Protein AF-0000000078657904 (afdb_homodimer)

Sequence (562 aa):
MILCAFEHHQSLALRELSEAGLWDPQGDLQAITDKHFKGGRALDPQRLEAFRDDIAERCARIPLGHILGYADFGGRRLLVGSGTFVPRRQSLAMVRWIELNLALTCASTVYDLCAGVGAIGLAIWAATAARTVCVDNDSTARTYLQRNIRRLDAQREVSVLAADITRPEAFATARGRVDVVVSNPPYVPPGTELLPEWGEHHPPGTIYARRQGAELIVASAVCAAGLLRAGGVVLIEHGETQSREVAAALERHGFQAIHHCRDDDFSDATGASVFTVGRAPMILCAFEHHQSLALRELSEAGLWDPQGDLQAITDKHFKGGRALDPQRLEAFRDDIAERCARIPLGHILGYADFGGRRLLVGSGTFVPRRQSLAMVRWIELNLALTCASTVYDLCAGVGAIGLAIWAATAARTVCVDNDSTARTYLQRNIRRLDAQREVSVLAADITRPEAFATARGRVDVVVSNPPYVPPGTELLPEWGEHHPPGTIYARRQGAELIVASAVCAAGLLRAGGVVLIEHGETQSREVAAALERHGFQAIHHCRDDDFSDATGASVFTVGRAP

Structure (mmCIF, N/CA/C/O backbone):
data_AF-0000000078657904-model_v1
#
loop_
_entity.id
_entity.type
_entity.pdbx_description
1 polymer Methyltransferase
#
loop_
_atom_site.group_PDB
_atom_site.id
_atom_site.type_symbol
_atom_site.label_atom_id
_atom_site.label_alt_id
_atom_site.label_comp_id
_atom_site.label_asym_id
_atom_site.label_entity_id
_atom_site.label_seq_id
_atom_site.pdbx_PDB_ins_code
_atom_site.Cartn_x
_atom_site.Cartn_y
_atom_site.Cartn_z
_atom_site.occupancy
_atom_site.B_iso_or_equiv
_atom_site.auth_seq_id
_atom_site.auth_comp_id
_atom_site.auth_asym_id
_atom_site.auth_atom_id
_atom_site.pdbx_PDB_model_num
ATOM 1 N N . MET A 1 1 ? -10.734 20.594 -33.125 1 30.62 1 MET A N 1
ATOM 2 C CA . MET A 1 1 ? -9.656 21.391 -32.531 1 30.62 1 MET A CA 1
ATOM 3 C C . MET A 1 1 ? -9.203 20.781 -31.203 1 30.62 1 MET A C 1
ATOM 5 O O . MET A 1 1 ? -8.016 20.828 -30.875 1 30.62 1 MET A O 1
ATOM 9 N N . ILE A 1 2 ? -10.211 20.031 -30.438 1 41.22 2 ILE A N 1
ATOM 10 C CA . ILE A 1 2 ? -10.062 19.484 -29.094 1 41.22 2 ILE A CA 1
ATOM 11 C C . ILE A 1 2 ? -9.25 18.188 -29.156 1 41.22 2 ILE A C 1
ATOM 13 O O . ILE A 1 2 ? -8.375 17.953 -28.312 1 41.22 2 ILE A O 1
ATOM 17 N N . LEU A 1 3 ? -9.547 17.438 -30.25 1 47.28 3 LEU A N 1
ATOM 18 C CA . LEU A 1 3 ? -8.828 16.203 -30.531 1 47.28 3 LEU A CA 1
ATOM 19 C C . LEU A 1 3 ? -7.355 16.484 -30.812 1 47.28 3 LEU A C 1
ATOM 21 O O . LEU A 1 3 ? -6.484 15.711 -30.406 1 47.28 3 LEU A O 1
ATOM 25 N N . CYS A 1 4 ? -7.188 17.625 -31.422 1 53.72 4 CYS A N 1
ATOM 26 C CA . CYS A 1 4 ? -5.848 18.094 -31.766 1 53.72 4 CYS A CA 1
ATOM 27 C C . CYS A 1 4 ? -5.043 18.438 -30.531 1 53.72 4 CYS A C 1
ATOM 29 O O . CYS A 1 4 ? -3.85 18.141 -30.453 1 53.72 4 CYS A O 1
ATOM 31 N N . ALA A 1 5 ? -5.809 18.812 -29.484 1 73.19 5 ALA A N 1
ATOM 32 C CA . ALA A 1 5 ? -5.125 19.297 -28.297 1 73.19 5 ALA A CA 1
ATOM 33 C C . ALA A 1 5 ? -4.637 18.141 -27.422 1 73.19 5 ALA A C 1
ATOM 35 O O . ALA A 1 5 ? -3.502 18.156 -26.938 1 73.19 5 ALA A O 1
ATOM 36 N N . PHE A 1 6 ? -5.371 17.016 -27.531 1 84.31 6 PHE A N 1
ATOM 37 C CA . PHE A 1 6 ? -4.918 15.938 -26.656 1 84.31 6 PHE A CA 1
ATOM 38 C C . PHE A 1 6 ? -3.777 15.164 -27.312 1 84.31 6 PHE A C 1
ATOM 40 O O . PHE A 1 6 ? -2.859 14.703 -26.625 1 84.31 6 PHE A O 1
ATOM 47 N N . GLU A 1 7 ? -3.777 15.141 -28.609 1 84.69 7 GLU A N 1
ATOM 48 C CA . GLU A 1 7 ? -2.695 14.484 -29.328 1 84.69 7 GLU A CA 1
ATOM 49 C C . GLU A 1 7 ? -1.357 15.164 -29.062 1 84.69 7 GLU A C 1
ATOM 51 O O . GLU A 1 7 ? -0.322 14.5 -28.984 1 84.69 7 GLU A O 1
ATOM 56 N N . HIS A 1 8 ? -1.443 16.438 -28.938 1 88.25 8 HIS A N 1
ATOM 57 C CA . HIS A 1 8 ? -0.236 17.188 -28.594 1 88.25 8 HIS A CA 1
ATOM 58 C C . HIS A 1 8 ? 0.29 16.781 -27.219 1 88.25 8 HIS A C 1
ATOM 60 O O . HIS A 1 8 ? 1.494 16.594 -27.047 1 88.25 8 HIS A O 1
ATOM 66 N N . HIS A 1 9 ? -0.59 16.625 -26.281 1 89.88 9 HIS A N 1
ATOM 67 C CA . HIS A 1 9 ? -0.203 16.219 -24.938 1 89.88 9 HIS A CA 1
ATOM 68 C C . HIS A 1 9 ? 0.375 14.805 -24.938 1 89.88 9 HIS A C 1
ATOM 70 O O . HIS A 1 9 ? 1.346 14.531 -24.219 1 89.88 9 HIS A O 1
ATOM 76 N N . GLN A 1 10 ? -0.168 13.945 -25.734 1 91.12 10 GLN A N 1
ATOM 77 C CA . GLN A 1 10 ? 0.326 12.578 -25.828 1 91.12 10 GLN A CA 1
ATOM 78 C C . GLN A 1 10 ? 1.714 12.531 -26.453 1 91.12 10 GLN A C 1
ATOM 80 O O . GLN A 1 10 ? 2.574 11.766 -26.031 1 91.12 10 GLN A O 1
ATOM 85 N N . SER A 1 11 ? 1.902 13.367 -27.438 1 92.19 11 SER A N 1
ATOM 86 C CA . SER A 1 11 ? 3.203 13.414 -28.109 1 92.19 11 SER A CA 1
ATOM 87 C C . SER A 1 11 ? 4.289 13.898 -27.141 1 92.19 11 SER A C 1
ATOM 89 O O . SER A 1 11 ? 5.395 13.352 -27.125 1 92.19 11 SER A O 1
ATOM 91 N N . LEU A 1 12 ? 3.926 14.883 -26.406 1 92.75 12 LEU A N 1
ATOM 92 C CA . LEU A 1 12 ? 4.863 15.391 -25.422 1 92.75 12 LEU A CA 1
ATOM 93 C C . LEU A 1 12 ? 5.148 14.336 -24.359 1 92.75 12 LEU A C 1
ATOM 95 O O . LEU A 1 12 ? 6.297 14.148 -23.953 1 92.75 12 LEU A O 1
ATOM 99 N N . ALA A 1 13 ? 4.117 13.688 -23.922 1 94.44 13 ALA A N 1
ATOM 100 C CA . ALA A 1 13 ? 4.258 12.633 -22.922 1 94.44 13 ALA A CA 1
ATOM 101 C C . ALA A 1 13 ? 5.145 11.508 -23.438 1 94.44 13 ALA A C 1
ATOM 103 O O . ALA A 1 13 ? 5.988 10.992 -22.703 1 94.44 13 ALA A O 1
ATOM 104 N N . LEU A 1 14 ? 4.973 11.109 -24.688 1 94.75 14 LEU A N 1
ATOM 105 C CA . LEU A 1 14 ? 5.766 10.023 -25.266 1 94.75 14 LEU A CA 1
ATOM 106 C C . LEU A 1 14 ? 7.242 10.406 -25.312 1 94.75 14 LEU A C 1
ATOM 108 O O . LEU A 1 14 ? 8.109 9.57 -25.031 1 94.75 14 LEU A O 1
ATOM 112 N N . ARG A 1 15 ? 7.516 11.617 -25.656 1 94 15 ARG A N 1
ATOM 113 C CA . ARG A 1 15 ? 8.898 12.102 -25.672 1 94 15 ARG A CA 1
ATOM 114 C C . ARG A 1 15 ? 9.516 12.039 -24.281 1 94 15 ARG A C 1
ATOM 116 O O . ARG A 1 15 ? 10.664 11.602 -24.125 1 94 15 ARG A O 1
ATOM 123 N N . GLU A 1 16 ? 8.75 12.484 -23.297 1 95.5 16 GLU A N 1
ATOM 124 C CA . GLU A 1 16 ? 9.242 12.469 -21.922 1 95.5 16 GLU A CA 1
ATOM 125 C C . GLU A 1 16 ? 9.5 11.039 -21.453 1 95.5 16 GLU A C 1
ATOM 127 O O . GLU A 1 16 ? 10.547 10.758 -20.859 1 95.5 16 GLU A O 1
ATOM 132 N N . LEU A 1 17 ? 8.617 10.141 -21.766 1 95.69 17 LEU A N 1
ATOM 133 C CA . LEU A 1 17 ? 8.75 8.75 -21.359 1 95.69 17 LEU A CA 1
ATOM 134 C C . LEU A 1 17 ? 9.938 8.094 -22.047 1 95.69 17 LEU A C 1
ATOM 136 O O . LEU A 1 17 ? 10.656 7.301 -21.438 1 95.69 17 LEU A O 1
ATOM 140 N N . SER A 1 18 ? 10.172 8.406 -23.297 1 93.75 18 SER A N 1
ATOM 141 C CA . SER A 1 18 ? 11.266 7.832 -24.078 1 93.75 18 SER A CA 1
ATOM 142 C C . SER A 1 18 ? 12.617 8.273 -23.547 1 93.75 18 SER A C 1
ATOM 144 O O . SER A 1 18 ? 13.602 7.531 -23.609 1 93.75 18 SER A O 1
ATOM 146 N N . GLU A 1 19 ? 12.641 9.43 -22.922 1 94.62 19 GLU A N 1
ATOM 147 C CA . GLU A 1 19 ? 13.891 9.984 -22.406 1 94.62 19 GLU A CA 1
ATOM 148 C C . GLU A 1 19 ? 14.18 9.5 -21 1 94.62 19 GLU A C 1
ATOM 150 O O . GLU A 1 19 ? 15.297 9.648 -20.5 1 94.62 19 GLU A O 1
ATOM 155 N N . ALA A 1 20 ? 13.195 8.891 -20.391 1 93.12 20 ALA A N 1
ATOM 156 C CA . ALA A 1 20 ? 13.312 8.531 -18.984 1 93.12 20 ALA A CA 1
ATOM 157 C C . ALA A 1 20 ? 13.953 7.156 -18.812 1 93.12 20 ALA A C 1
ATOM 159 O O . ALA A 1 20 ? 14.078 6.66 -17.688 1 93.12 20 ALA A O 1
ATOM 160 N N . GLY A 1 21 ? 14.359 6.449 -19.875 1 87.44 21 GLY A N 1
ATOM 161 C CA . GLY A 1 21 ? 15.047 5.168 -19.781 1 87.44 21 GLY A CA 1
ATOM 162 C C . GLY A 1 21 ? 14.102 4.004 -19.547 1 87.44 21 GLY A C 1
ATOM 163 O O . GLY A 1 21 ? 14.484 2.99 -18.969 1 87.44 21 GLY A O 1
ATOM 164 N N . LEU A 1 22 ? 12.852 4.145 -20 1 89.88 22 LEU A N 1
ATOM 165 C CA . LEU A 1 22 ? 11.844 3.107 -19.844 1 89.88 22 LEU A CA 1
ATOM 166 C C . LEU A 1 22 ? 11.938 2.074 -20.953 1 89.88 22 LEU A C 1
ATOM 168 O O . LEU A 1 22 ? 12.406 2.379 -22.047 1 89.88 22 LEU A O 1
ATOM 172 N N . TRP A 1 23 ? 11.469 0.873 -20.719 1 82.44 23 TRP A N 1
ATOM 173 C CA . TRP A 1 23 ? 11.57 -0.226 -21.672 1 82.44 23 TRP A CA 1
ATOM 174 C C . TRP A 1 23 ? 10.469 -0.138 -22.719 1 82.44 23 TRP A C 1
ATOM 176 O O . TRP A 1 23 ? 10.672 -0.504 -23.875 1 82.44 23 TRP A O 1
ATOM 186 N N . ASP A 1 24 ? 9.281 0.282 -22.312 1 89.19 24 ASP A N 1
ATOM 187 C CA . ASP A 1 24 ? 8.133 0.319 -23.219 1 89.19 24 ASP A CA 1
ATOM 188 C C . ASP A 1 24 ? 7.363 1.63 -23.062 1 89.19 24 ASP A C 1
ATOM 190 O O . ASP A 1 24 ? 6.223 1.637 -22.609 1 89.19 24 ASP A O 1
ATOM 194 N N . PRO A 1 25 ? 7.965 2.717 -23.531 1 93.75 25 PRO A N 1
ATOM 195 C CA . PRO A 1 25 ? 7.312 4.023 -23.406 1 93.75 25 PRO A CA 1
ATOM 196 C C . PRO A 1 25 ? 5.93 4.059 -24.047 1 93.75 25 PRO A C 1
ATOM 198 O O . PRO A 1 25 ? 5.012 4.68 -23.516 1 93.75 25 PRO A O 1
ATOM 201 N N . GLN A 1 26 ? 5.793 3.369 -25.219 1 93.19 26 GLN A N 1
ATOM 202 C CA . GLN A 1 26 ? 4.508 3.367 -25.906 1 93.19 26 GLN A CA 1
ATOM 203 C C . GLN A 1 26 ? 3.441 2.648 -25.094 1 93.19 26 GLN A C 1
ATOM 205 O O . GLN A 1 26 ? 2.305 3.115 -25 1 93.19 26 GLN A O 1
ATOM 210 N N . GLY A 1 27 ? 3.773 1.466 -24.562 1 93.38 27 GLY A N 1
ATOM 211 C CA . GLY A 1 27 ? 2.85 0.74 -23.703 1 93.38 27 GLY A CA 1
ATOM 212 C C 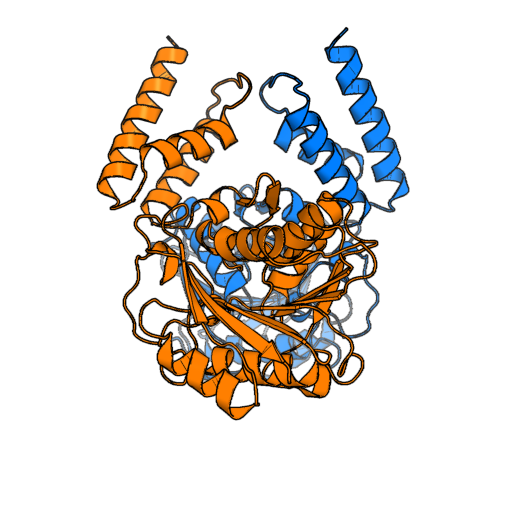. GLY A 1 27 ? 2.471 1.505 -22.453 1 93.38 27 GLY A C 1
ATOM 213 O O . GLY A 1 27 ? 1.309 1.495 -22.047 1 93.38 27 GLY A O 1
ATOM 214 N N . ASP A 1 28 ? 3.43 2.174 -21.875 1 95.38 28 ASP A N 1
ATOM 215 C CA . ASP A 1 28 ? 3.184 2.986 -20.688 1 95.38 28 ASP A CA 1
ATOM 216 C C . ASP A 1 28 ? 2.219 4.129 -21 1 95.38 28 ASP A C 1
ATOM 218 O O . ASP A 1 28 ? 1.274 4.375 -20.234 1 95.38 28 ASP A O 1
ATOM 222 N N . LEU A 1 29 ? 2.482 4.809 -22.109 1 95.12 29 LEU A N 1
ATOM 223 C CA . LEU A 1 29 ? 1.619 5.914 -22.516 1 95.12 29 LEU A CA 1
ATOM 224 C C . LEU A 1 29 ? 0.189 5.434 -22.734 1 95.12 29 LEU A C 1
ATOM 226 O O . LEU A 1 29 ? -0.763 6.078 -22.281 1 95.12 29 LEU A O 1
ATOM 230 N N . GLN A 1 30 ? 0.083 4.328 -23.391 1 93.69 30 GLN A N 1
ATOM 231 C CA . GLN A 1 30 ? -1.243 3.789 -23.672 1 93.69 30 GLN A CA 1
ATOM 232 C C . GLN A 1 30 ? -1.989 3.463 -22.375 1 93.69 30 GLN A C 1
ATOM 234 O O . GLN A 1 30 ? -3.164 3.807 -22.219 1 93.69 30 GLN A O 1
ATOM 239 N N . ALA A 1 31 ? -1.344 2.834 -21.484 1 94 31 ALA A N 1
ATOM 240 C CA . ALA A 1 31 ? -1.968 2.443 -20.219 1 94 31 ALA A CA 1
ATOM 241 C C . ALA A 1 31 ? -2.416 3.668 -19.422 1 94 31 ALA A C 1
ATOM 243 O O . ALA A 1 31 ? -3.531 3.699 -18.891 1 94 31 ALA A O 1
ATOM 244 N N . ILE A 1 32 ? -1.577 4.676 -19.328 1 95.06 32 ILE A N 1
ATOM 245 C CA . ILE A 1 32 ? -1.893 5.875 -18.562 1 95.06 32 ILE A CA 1
ATOM 246 C C . ILE A 1 32 ? -2.992 6.664 -19.266 1 95.06 32 ILE A C 1
ATOM 248 O O . ILE A 1 32 ? -3.879 7.227 -18.625 1 95.06 32 ILE A O 1
ATOM 252 N N . THR A 1 33 ? -2.947 6.676 -20.594 1 91.62 33 THR A N 1
ATOM 253 C CA . THR A 1 33 ? -4.008 7.316 -21.359 1 91.62 33 THR A CA 1
ATOM 254 C C . THR A 1 33 ? -5.348 6.629 -21.109 1 91.62 33 THR A C 1
ATOM 256 O O . THR A 1 33 ? -6.363 7.297 -20.891 1 91.62 33 THR A O 1
ATOM 259 N N . ASP A 1 34 ? -5.332 5.316 -21.156 1 89.12 34 ASP A N 1
ATOM 260 C CA . ASP A 1 34 ? -6.551 4.551 -20.922 1 89.12 34 ASP A CA 1
ATOM 261 C C . ASP A 1 34 ? -7.117 4.836 -19.531 1 89.12 34 ASP A C 1
ATOM 263 O O . ASP A 1 34 ? -8.336 4.914 -19.359 1 89.12 34 ASP A O 1
ATOM 267 N N . LYS A 1 35 ? -6.297 4.945 -18.516 1 87.75 35 LYS A N 1
ATOM 268 C CA . LYS A 1 35 ? -6.715 5.242 -17.141 1 87.75 35 LYS A CA 1
ATOM 269 C C . LYS A 1 35 ? -7.547 6.52 -17.078 1 87.75 35 LYS A C 1
ATOM 271 O O . LYS A 1 35 ? -8.523 6.598 -16.344 1 87.75 35 LYS A O 1
ATOM 276 N N . HIS A 1 36 ? -7.199 7.488 -17.891 1 87.44 36 HIS A N 1
ATOM 277 C CA . HIS A 1 36 ? -7.801 8.805 -17.719 1 87.44 36 HIS A CA 1
ATOM 278 C C . HIS A 1 36 ? -8.828 9.086 -18.812 1 87.44 36 HIS A C 1
ATOM 280 O O . HIS A 1 36 ? -9.773 9.852 -18.594 1 87.44 36 HIS A O 1
ATOM 286 N N . PHE A 1 37 ? -8.711 8.469 -20.016 1 81.75 37 PHE A N 1
ATOM 287 C CA . PHE A 1 37 ? -9.5 8.961 -21.141 1 81.75 37 PHE A CA 1
ATOM 288 C C . PHE A 1 37 ? -10.188 7.812 -21.859 1 81.75 37 PHE A C 1
ATOM 290 O O . PHE A 1 37 ? -10.914 8.023 -22.844 1 81.75 37 PHE A O 1
ATOM 297 N N . LYS A 1 38 ? -10.016 6.637 -21.406 1 74.06 38 LYS A N 1
ATOM 298 C CA . LYS A 1 38 ? -10.711 5.543 -22.078 1 74.06 38 LYS A CA 1
ATOM 299 C C . LYS A 1 38 ? -12.227 5.723 -22.016 1 74.06 38 LYS A C 1
ATOM 301 O O . LYS A 1 38 ? -12.75 6.184 -21 1 74.06 38 LYS A O 1
ATOM 306 N N . GLY A 1 39 ? -12.938 5.348 -23.172 1 66.25 39 GLY A N 1
ATOM 307 C CA . GLY A 1 39 ? -14.391 5.352 -23.234 1 66.25 39 GLY A CA 1
ATOM 308 C C . GLY A 1 39 ? -14.969 6.684 -23.688 1 66.25 39 GLY A C 1
ATOM 309 O O . GLY A 1 39 ? -16.109 7.012 -23.359 1 66.25 39 GLY A O 1
ATOM 310 N N . GLY A 1 40 ? -14.047 7.531 -24.281 1 64.5 40 GLY A N 1
ATOM 311 C CA . GLY A 1 40 ? -14.555 8.758 -24.875 1 64.5 40 GLY A CA 1
ATOM 312 C C . GLY A 1 40 ? -14.742 9.875 -23.859 1 64.5 40 GLY A C 1
ATOM 313 O O . GLY A 1 40 ? -15.648 10.695 -24 1 64.5 40 GLY A O 1
ATOM 314 N N . ARG A 1 41 ? -14.047 9.844 -22.828 1 66.62 41 ARG A N 1
ATOM 315 C CA . ARG A 1 41 ? -14.141 10.883 -21.812 1 66.62 41 ARG A CA 1
ATOM 316 C C . ARG A 1 41 ? -13.695 12.234 -22.359 1 66.62 41 ARG A C 1
ATOM 318 O O . ARG A 1 41 ? -12.758 12.305 -23.172 1 66.62 41 ARG A O 1
ATOM 325 N N . ALA A 1 42 ? -14.445 13.266 -21.922 1 69.81 42 ALA A N 1
ATOM 326 C CA . ALA A 1 42 ? -14.086 14.625 -22.344 1 69.81 42 ALA A CA 1
ATOM 327 C C . ALA A 1 42 ? -12.758 15.047 -21.719 1 69.81 42 ALA A C 1
ATOM 329 O O . ALA A 1 42 ? -12.406 14.617 -20.625 1 69.81 42 ALA A O 1
ATOM 330 N N . LEU A 1 43 ? -12.039 15.719 -22.547 1 74.06 43 LEU A N 1
ATOM 331 C CA . LEU A 1 43 ? -10.828 16.359 -22.047 1 74.06 43 LEU A CA 1
ATOM 332 C C . LEU A 1 43 ? -11.156 17.531 -21.125 1 74.06 43 LEU A C 1
ATOM 334 O O . LEU A 1 43 ? -11.773 18.5 -21.562 1 74.06 43 LEU A O 1
ATOM 338 N N . ASP A 1 44 ? -11.062 17.328 -19.828 1 79 44 ASP A N 1
ATOM 339 C CA . ASP A 1 44 ? -11.188 18.438 -18.906 1 79 44 ASP A CA 1
ATOM 340 C C . ASP A 1 44 ? -9.875 18.719 -18.188 1 79 44 ASP A C 1
ATOM 342 O O . ASP A 1 44 ? -9.008 17.844 -18.109 1 79 44 ASP A O 1
ATOM 346 N N . PRO A 1 45 ? -9.781 19.922 -17.781 1 81.75 45 PRO A N 1
ATOM 347 C CA . PRO A 1 45 ? -8.508 20.375 -17.219 1 81.75 45 PRO A CA 1
ATOM 348 C C . PRO A 1 45 ? -8.055 19.531 -16.031 1 81.75 45 PRO A C 1
ATOM 350 O O . PRO A 1 45 ? -6.859 19.266 -15.875 1 81.75 45 PRO A O 1
ATOM 353 N N . GLN A 1 46 ? -8.922 19.078 -15.242 1 81.69 46 GLN A N 1
ATOM 354 C CA . GLN A 1 46 ? -8.562 18.297 -14.062 1 81.69 46 GLN A CA 1
ATOM 355 C C . GLN A 1 46 ? -8.008 16.922 -14.453 1 81.69 46 GLN A C 1
ATOM 357 O O . GLN A 1 46 ? -7.027 16.453 -13.875 1 81.69 46 GLN A O 1
ATOM 362 N N . ARG A 1 47 ? -8.602 16.344 -15.438 1 84.88 47 ARG A N 1
ATOM 363 C CA . ARG A 1 47 ? -8.156 15.031 -15.914 1 84.88 47 ARG A CA 1
ATOM 364 C C . ARG A 1 47 ? -6.805 15.133 -16.609 1 84.88 47 ARG A C 1
ATOM 366 O O . ARG A 1 47 ? -5.973 14.234 -16.484 1 84.88 47 ARG A O 1
ATOM 373 N N . LEU A 1 48 ? -6.691 16.188 -17.375 1 88.81 48 LEU A N 1
ATOM 374 C CA . LEU A 1 48 ? -5.414 16.422 -18.047 1 88.81 48 LEU A CA 1
ATOM 375 C C . LEU A 1 48 ? -4.293 16.609 -17.031 1 88.81 48 LEU A C 1
ATOM 377 O O . LEU A 1 48 ? -3.184 16.109 -17.234 1 88.81 48 LEU A O 1
ATOM 381 N N . GLU A 1 49 ? -4.617 17.297 -15.977 1 89.5 49 GLU A N 1
ATOM 382 C CA . GLU A 1 49 ? -3.629 17.5 -14.922 1 89.5 49 GLU A CA 1
ATOM 383 C C . GLU A 1 49 ? -3.266 16.172 -14.25 1 89.5 49 GLU A C 1
ATOM 385 O O . GLU A 1 49 ? -2.09 15.898 -14 1 89.5 49 GLU A O 1
ATOM 390 N N . ALA A 1 50 ? -4.242 15.398 -13.977 1 88.69 50 ALA A N 1
ATOM 391 C CA . ALA A 1 50 ? -4.012 14.086 -13.391 1 88.69 50 ALA A CA 1
ATOM 392 C C . ALA A 1 50 ? -3.188 13.203 -14.32 1 88.69 50 ALA A C 1
ATOM 394 O O . ALA A 1 50 ? -2.32 12.445 -13.867 1 88.69 50 ALA A O 1
ATOM 395 N N . PHE A 1 51 ? -3.533 13.281 -15.633 1 92.75 51 PHE A N 1
ATOM 396 C CA . PHE A 1 51 ? -2.775 12.562 -16.641 1 92.75 51 PHE A CA 1
ATOM 397 C C . PHE A 1 51 ? -1.312 12.992 -16.625 1 92.75 51 PHE A C 1
ATOM 399 O O . PHE A 1 51 ? -0.416 12.141 -16.609 1 92.75 51 PHE A O 1
ATOM 406 N N . ARG A 1 52 ? -1.062 14.234 -16.547 1 93.62 52 ARG A N 1
ATOM 407 C CA . ARG A 1 52 ? 0.301 14.758 -16.531 1 93.62 52 ARG A CA 1
ATOM 408 C C . ARG A 1 52 ? 1.042 14.32 -15.266 1 93.62 52 ARG A C 1
ATOM 410 O O . ARG A 1 52 ? 2.238 14.031 -15.312 1 93.62 52 ARG A O 1
ATOM 417 N N . ASP A 1 53 ? 0.33 14.281 -14.195 1 93.88 53 ASP A N 1
ATOM 418 C CA . ASP A 1 53 ? 0.917 13.828 -12.938 1 93.88 53 ASP A CA 1
ATOM 419 C C . ASP A 1 53 ? 1.361 12.367 -13.039 1 93.88 53 ASP A C 1
ATOM 421 O O . ASP A 1 53 ? 2.447 12.008 -12.57 1 93.88 53 ASP A O 1
ATOM 425 N N . ASP A 1 54 ? 0.547 11.539 -13.656 1 95.75 54 ASP A N 1
ATOM 426 C CA . ASP A 1 54 ? 0.879 10.133 -13.82 1 95.75 54 ASP A CA 1
ATOM 427 C C . ASP A 1 54 ? 2.084 9.953 -14.742 1 95.75 54 ASP A C 1
ATOM 429 O O . ASP A 1 54 ? 2.945 9.109 -14.484 1 95.75 54 ASP A O 1
ATOM 433 N N . ILE A 1 55 ? 2.123 10.773 -15.789 1 96.38 55 ILE A N 1
ATOM 434 C CA . ILE A 1 55 ? 3.254 10.719 -16.703 1 96.38 55 ILE A CA 1
ATOM 435 C C . ILE A 1 55 ? 4.535 11.102 -15.969 1 96.38 55 ILE A C 1
ATOM 437 O O . ILE A 1 55 ? 5.555 10.422 -16.094 1 96.38 55 ILE A O 1
ATOM 441 N N . ALA A 1 56 ? 4.469 12.172 -15.203 1 95.44 56 ALA A N 1
ATOM 442 C CA . ALA A 1 56 ? 5.633 12.633 -14.453 1 95.44 56 ALA A CA 1
ATOM 443 C C . ALA A 1 56 ? 6.117 11.562 -13.477 1 95.44 56 ALA A C 1
ATOM 445 O O . ALA A 1 56 ? 7.324 11.367 -13.305 1 95.44 56 ALA A O 1
ATOM 446 N N . GLU A 1 57 ? 5.234 10.898 -12.859 1 95.44 57 GLU A N 1
ATOM 447 C CA . GLU A 1 57 ? 5.602 9.82 -11.945 1 95.44 57 GLU A CA 1
ATOM 448 C C . GLU A 1 57 ? 6.297 8.68 -12.688 1 95.44 57 GLU A C 1
ATOM 450 O O . GLU A 1 57 ? 7.293 8.133 -12.203 1 95.44 57 GLU A O 1
ATOM 455 N N . ARG A 1 58 ? 5.719 8.289 -13.852 1 96.62 58 ARG A N 1
ATOM 456 C CA . ARG A 1 58 ? 6.34 7.211 -14.617 1 96.62 58 ARG A CA 1
ATOM 457 C C . ARG A 1 58 ? 7.746 7.602 -15.07 1 96.62 58 ARG A C 1
ATOM 459 O O . ARG A 1 58 ? 8.656 6.777 -15.055 1 96.62 58 ARG A O 1
ATOM 466 N N . CYS A 1 59 ? 7.918 8.883 -15.422 1 95.62 59 CYS A N 1
ATOM 467 C CA . CYS A 1 59 ? 9.227 9.391 -15.797 1 95.62 59 CYS A CA 1
ATOM 468 C C . CYS A 1 59 ? 10.203 9.312 -14.625 1 95.62 59 CYS A C 1
ATOM 470 O O . CYS A 1 59 ? 11.406 9.125 -14.828 1 95.62 59 CYS A O 1
ATOM 472 N N . ALA A 1 60 ? 9.656 9.406 -13.453 1 93.81 60 ALA A N 1
ATOM 473 C CA . ALA A 1 60 ? 10.469 9.266 -12.242 1 93.81 60 ALA A CA 1
ATOM 474 C C . ALA A 1 60 ? 10.695 7.789 -11.906 1 93.81 60 ALA A C 1
ATOM 476 O O . ALA A 1 60 ? 11.195 7.465 -10.828 1 93.81 60 ALA A O 1
ATOM 477 N N . ARG A 1 61 ? 10.211 6.91 -12.75 1 94.19 61 ARG A N 1
ATOM 478 C CA . ARG A 1 61 ? 10.492 5.477 -12.758 1 94.19 61 ARG A CA 1
ATOM 479 C C . ARG A 1 61 ? 9.648 4.75 -11.711 1 94.19 61 ARG A C 1
ATOM 481 O O . ARG A 1 61 ? 9.984 3.639 -11.297 1 94.19 61 ARG A O 1
ATOM 488 N N . ILE A 1 62 ? 8.625 5.379 -11.219 1 95.12 62 ILE A N 1
ATOM 489 C CA . ILE A 1 62 ? 7.652 4.668 -10.398 1 95.12 62 ILE A CA 1
ATOM 490 C C . ILE A 1 62 ? 6.977 3.578 -11.234 1 95.12 62 ILE A C 1
ATOM 492 O O . ILE A 1 62 ? 6.57 3.818 -12.367 1 95.12 62 ILE A O 1
ATOM 496 N N . PRO A 1 63 ? 6.902 2.361 -10.695 1 94.88 63 PRO A N 1
ATOM 497 C CA . PRO A 1 63 ? 6.312 1.268 -11.477 1 94.88 63 PRO A CA 1
ATOM 498 C C . PRO A 1 63 ? 4.914 1.597 -11.992 1 94.88 63 PRO A C 1
ATOM 500 O O . PRO A 1 63 ? 4.117 2.209 -11.281 1 94.88 63 PRO A O 1
ATOM 503 N N . LEU A 1 64 ? 4.652 1.2 -13.211 1 96.06 64 LEU A N 1
ATOM 504 C CA . LEU A 1 64 ? 3.365 1.469 -13.844 1 96.06 64 LEU A CA 1
ATOM 505 C C . LEU A 1 64 ? 2.219 0.933 -12.992 1 96.06 64 LEU A C 1
ATOM 507 O O . LEU A 1 64 ? 1.205 1.61 -12.812 1 96.06 64 LEU A O 1
ATOM 511 N N . GLY A 1 65 ? 2.371 -0.273 -12.484 1 96.19 65 GLY A N 1
ATOM 512 C CA . GLY A 1 65 ? 1.332 -0.86 -11.656 1 96.19 65 GLY A CA 1
ATOM 513 C C . GLY A 1 65 ? 0.988 -0.015 -10.445 1 96.19 65 GLY A C 1
ATOM 514 O O . GLY A 1 65 ? -0.178 0.077 -10.055 1 96.19 65 GLY A O 1
ATOM 515 N N . HIS A 1 66 ? 1.988 0.588 -9.797 1 95.88 66 HIS A N 1
ATOM 516 C CA . HIS A 1 66 ? 1.759 1.451 -8.648 1 95.88 66 HIS A CA 1
ATOM 517 C C . HIS A 1 66 ? 0.989 2.707 -9.039 1 95.88 66 HIS A C 1
ATOM 519 O O . HIS A 1 66 ? 0.189 3.223 -8.258 1 95.88 66 HIS A O 1
ATOM 525 N N . ILE A 1 67 ? 1.248 3.186 -10.219 1 95.81 67 ILE A N 1
ATOM 526 C CA . ILE A 1 67 ? 0.588 4.383 -10.727 1 95.81 67 ILE A CA 1
ATOM 527 C C . ILE A 1 67 ? -0.86 4.059 -11.094 1 95.81 67 ILE A C 1
ATOM 529 O O . ILE A 1 67 ? -1.777 4.797 -10.719 1 95.81 67 ILE A O 1
ATOM 533 N N . LEU A 1 68 ? -1.068 2.91 -11.688 1 95 68 LEU A N 1
ATOM 534 C CA . LEU A 1 68 ? -2.391 2.512 -12.156 1 95 68 LEU A CA 1
ATOM 535 C C . LEU A 1 68 ? -3.227 1.948 -11.016 1 95 68 LEU A C 1
ATOM 537 O O . LEU A 1 68 ? -4.457 2.031 -11.039 1 95 68 LEU A O 1
ATOM 541 N N . GLY A 1 69 ? -2.598 1.268 -10.086 1 95.06 69 GLY A N 1
ATOM 542 C CA . GLY A 1 69 ? -3.289 0.608 -8.992 1 95.06 69 GLY A CA 1
ATOM 543 C C . GLY A 1 69 ? -3.625 -0.842 -9.289 1 95.06 69 GLY A C 1
ATOM 544 O O . GLY A 1 69 ? -4.348 -1.484 -8.516 1 95.06 69 GLY A O 1
ATOM 545 N N . TYR A 1 70 ? -3.18 -1.348 -10.461 1 95.75 70 TYR A N 1
ATOM 546 C CA . TYR A 1 70 ? -3.41 -2.74 -10.82 1 95.75 70 TYR A CA 1
ATOM 547 C C . TYR A 1 70 ? -2.309 -3.254 -11.742 1 95.75 70 TYR A C 1
ATOM 549 O O . TYR A 1 70 ? -1.514 -2.471 -12.266 1 95.75 70 TYR A O 1
ATOM 557 N N . ALA A 1 71 ? -2.217 -4.527 -11.867 1 95.31 71 ALA A N 1
ATOM 558 C CA . ALA A 1 71 ? -1.361 -5.215 -12.836 1 95.31 71 ALA A CA 1
ATOM 559 C C . ALA A 1 71 ? -2.088 -6.395 -13.469 1 95.31 71 ALA A C 1
ATOM 561 O O . ALA A 1 71 ? -2.83 -7.113 -12.789 1 95.31 71 ALA A O 1
ATOM 562 N N . ASP A 1 72 ? -1.857 -6.547 -14.719 1 93.56 72 ASP A N 1
ATOM 563 C CA . ASP A 1 72 ? -2.414 -7.703 -15.414 1 93.56 72 ASP A CA 1
ATOM 564 C C . ASP A 1 72 ? -1.521 -8.93 -15.242 1 93.56 72 ASP A C 1
ATOM 566 O O . ASP A 1 72 ? -0.301 -8.844 -15.398 1 93.56 72 ASP A O 1
ATOM 570 N N . PHE A 1 73 ? -2.102 -10.055 -14.883 1 95.31 73 PHE A N 1
ATOM 571 C CA . PHE A 1 73 ? -1.388 -11.32 -14.711 1 95.31 73 PHE A CA 1
ATOM 572 C C . PHE A 1 73 ? -2.26 -12.5 -15.117 1 95.31 73 PHE A C 1
ATOM 574 O O . PHE A 1 73 ? -3.277 -12.773 -14.484 1 95.31 73 PHE A O 1
ATOM 581 N N . GLY A 1 74 ? -1.904 -13.156 -16.141 1 91.44 74 GLY A N 1
ATOM 582 C CA . GLY A 1 74 ? -2.646 -14.32 -16.594 1 91.44 74 GLY A CA 1
ATOM 583 C C . GLY A 1 74 ? -4.062 -13.992 -17.031 1 91.44 74 GLY A C 1
ATOM 584 O O . GLY A 1 74 ? -5.004 -14.719 -16.688 1 91.44 74 GLY A O 1
ATOM 585 N N . GLY A 1 75 ? -4.25 -12.898 -17.547 1 90.75 75 GLY A N 1
ATOM 586 C CA . GLY A 1 75 ? -5.559 -12.516 -18.047 1 90.75 75 GLY A CA 1
ATOM 587 C C . GLY A 1 75 ? -6.449 -11.898 -16.984 1 90.75 75 GLY A C 1
ATOM 588 O O . GLY A 1 75 ? -7.621 -11.617 -17.234 1 90.75 75 GLY A O 1
ATOM 589 N N . ARG A 1 76 ? -5.922 -11.711 -15.867 1 93.31 76 ARG A N 1
ATOM 590 C CA . ARG A 1 76 ? -6.688 -11.117 -14.766 1 93.31 76 ARG A CA 1
ATOM 591 C C . ARG A 1 76 ? -6.031 -9.836 -14.273 1 93.31 76 ARG A C 1
ATOM 593 O O . ARG A 1 76 ? -4.805 -9.719 -14.266 1 93.31 76 ARG A O 1
ATOM 600 N N . ARG A 1 77 ? -6.848 -8.938 -13.875 1 93.75 77 ARG A N 1
ATOM 601 C CA . ARG A 1 77 ? -6.355 -7.707 -13.273 1 93.75 77 ARG A CA 1
ATOM 602 C C . ARG A 1 77 ? -6.281 -7.832 -11.75 1 93.75 77 ARG A C 1
ATOM 604 O O . ARG A 1 77 ? -7.277 -8.148 -11.102 1 93.75 77 ARG A O 1
ATOM 611 N N . LEU A 1 78 ? -5.176 -7.613 -11.25 1 97.44 78 LEU A N 1
ATOM 612 C CA . LEU A 1 78 ? -4.953 -7.703 -9.805 1 97.44 78 LEU A CA 1
ATOM 613 C C . LEU A 1 78 ? -4.656 -6.328 -9.219 1 97.44 78 LEU A C 1
ATOM 615 O O . LEU A 1 78 ? -3.893 -5.551 -9.797 1 97.44 78 LEU A O 1
ATOM 619 N N . LEU A 1 79 ? -5.301 -6.023 -8.117 1 97.31 79 LEU A N 1
ATOM 620 C CA . LEU A 1 79 ? -4.984 -4.801 -7.395 1 97.31 79 LEU A CA 1
ATOM 621 C C . LEU A 1 79 ? -3.561 -4.844 -6.848 1 97.31 79 LEU A C 1
ATOM 623 O O . LEU A 1 79 ? -3.115 -5.879 -6.348 1 97.31 79 LEU A O 1
ATOM 627 N N . VAL A 1 80 ? -2.836 -3.75 -7.051 1 97 80 VAL A N 1
ATOM 628 C CA . VAL A 1 80 ? -1.524 -3.531 -6.449 1 97 80 VAL A CA 1
ATOM 629 C C . VAL A 1 80 ? -1.418 -2.094 -5.949 1 97 80 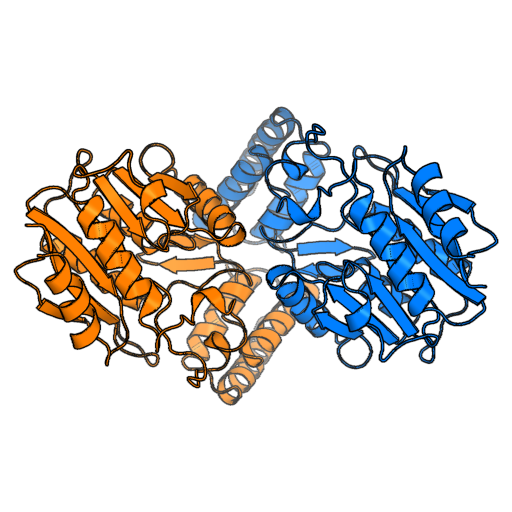VAL A C 1
ATOM 631 O O . VAL A 1 80 ? -2.287 -1.266 -6.23 1 97 80 VAL A O 1
ATOM 634 N N . GLY A 1 81 ? -0.351 -1.803 -5.18 1 94.88 81 GLY A N 1
ATOM 635 C CA . GLY A 1 81 ? -0.061 -0.46 -4.703 1 94.88 81 GLY A CA 1
ATOM 636 C C . GLY A 1 81 ? 1.395 -0.264 -4.32 1 94.88 81 GLY A C 1
ATOM 637 O O . GLY A 1 81 ? 2.18 -1.215 -4.336 1 94.88 81 GLY A O 1
ATOM 638 N N . SER A 1 82 ? 1.93 0.999 -4.039 1 90.12 82 SER A N 1
ATOM 639 C CA . SER A 1 82 ? 3.32 1.357 -3.781 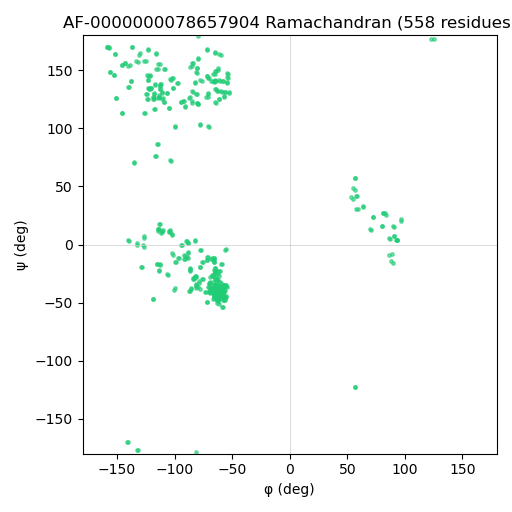1 90.12 82 SER A CA 1
ATOM 640 C C . SER A 1 82 ? 3.898 0.537 -2.633 1 90.12 82 SER A C 1
ATOM 642 O O . SER A 1 82 ? 5.109 0.301 -2.58 1 90.12 82 SER A O 1
ATOM 644 N N . GLY A 1 83 ? 3.301 -0.223 -2.004 1 89.5 83 GLY A N 1
ATOM 645 C CA . GLY A 1 83 ? 3.754 -1.034 -0.886 1 89.5 83 GLY A CA 1
ATOM 646 C C . GLY A 1 83 ? 3.797 -2.518 -1.202 1 89.5 83 GLY A C 1
ATOM 647 O O . GLY A 1 83 ? 4.109 -3.334 -0.334 1 89.5 83 GLY A O 1
ATOM 648 N N . THR A 1 84 ? 3.629 -2.791 -2.416 1 95.06 84 THR A N 1
ATOM 649 C CA . THR A 1 84 ? 3.623 -4.195 -2.811 1 95.06 84 THR A CA 1
ATOM 650 C C . THR A 1 84 ? 4.523 -4.422 -4.023 1 95.06 84 THR A C 1
ATOM 652 O O . THR A 1 84 ? 4.871 -3.473 -4.73 1 95.06 84 THR A O 1
ATOM 655 N N . PHE A 1 85 ? 4.973 -5.688 -4.18 1 95.44 85 PHE A N 1
ATOM 656 C CA . PHE A 1 85 ? 5.668 -6.121 -5.387 1 95.44 85 PHE A CA 1
ATOM 657 C C . PHE A 1 85 ? 4.703 -6.203 -6.562 1 95.44 85 PHE A C 1
ATOM 659 O O . PHE A 1 85 ? 3.605 -6.75 -6.438 1 95.44 85 PHE A O 1
ATOM 666 N N . VAL A 1 86 ? 5.051 -5.609 -7.695 1 95.62 86 VAL A N 1
ATOM 667 C CA . VAL A 1 86 ? 4.238 -5.723 -8.898 1 95.62 86 VAL A CA 1
ATOM 668 C C . VAL A 1 86 ? 4.52 -7.059 -9.586 1 95.62 86 VAL A C 1
ATOM 670 O O . VAL A 1 86 ? 5.656 -7.332 -9.984 1 95.62 86 VAL A O 1
ATOM 673 N N . PRO A 1 87 ? 3.537 -7.863 -9.766 1 94.88 87 PRO A N 1
ATOM 674 C CA . PRO A 1 87 ? 3.75 -9.172 -10.391 1 94.88 87 PRO A CA 1
ATOM 675 C C . PRO A 1 87 ? 4.363 -9.07 -11.789 1 94.88 87 PRO A C 1
ATOM 677 O O . PRO A 1 87 ? 3.996 -8.18 -12.562 1 94.88 87 PRO A O 1
ATOM 680 N N . ARG A 1 88 ? 5.238 -9.961 -12.031 1 90.56 88 ARG A N 1
ATOM 681 C CA . ARG A 1 88 ? 5.879 -10.031 -13.336 1 90.56 88 ARG A CA 1
ATOM 682 C C . ARG A 1 88 ? 5.27 -11.133 -14.195 1 90.56 88 ARG A C 1
ATOM 684 O O . ARG A 1 88 ? 5.004 -12.234 -13.703 1 90.56 88 ARG A O 1
ATOM 691 N N . ARG A 1 89 ? 5.188 -10.844 -15.414 1 89.69 89 ARG A N 1
ATOM 692 C CA . ARG A 1 89 ? 4.605 -11.805 -16.344 1 89.69 89 ARG A CA 1
ATOM 693 C C . ARG A 1 89 ? 5.457 -13.07 -16.438 1 89.69 89 ARG A C 1
ATOM 695 O O . ARG A 1 89 ? 4.945 -14.156 -16.719 1 89.69 89 ARG A O 1
ATOM 702 N N . GLN A 1 90 ? 6.723 -12.992 -16.125 1 90.75 90 GLN A N 1
ATOM 703 C CA . GLN A 1 90 ? 7.668 -14.094 -16.219 1 90.75 90 GLN A CA 1
ATOM 704 C C . GLN A 1 90 ? 7.238 -15.258 -15.32 1 90.75 90 GLN A C 1
ATOM 706 O O . GLN A 1 90 ? 7.441 -16.422 -15.68 1 90.75 90 GLN A O 1
ATOM 711 N N . SER A 1 91 ? 6.617 -14.922 -14.234 1 93.25 91 SER A N 1
ATOM 712 C CA . SER A 1 91 ? 6.242 -15.945 -13.266 1 93.25 91 SER A CA 1
ATOM 713 C C . SER A 1 91 ? 5.098 -16.812 -13.781 1 93.25 91 SER A C 1
ATOM 715 O O . SER A 1 91 ? 4.824 -17.891 -13.242 1 93.25 91 SER A O 1
ATOM 717 N N . LEU A 1 92 ? 4.465 -16.422 -14.883 1 94.75 92 LEU A N 1
ATOM 718 C CA . LEU A 1 92 ? 3.418 -17.234 -15.508 1 94.75 92 LEU A CA 1
ATOM 719 C C . LEU A 1 92 ? 3.984 -18.547 -16.031 1 94.75 92 LEU A C 1
ATOM 721 O O . LEU A 1 92 ? 3.238 -19.5 -16.25 1 94.75 92 LEU A O 1
ATOM 725 N N . ALA A 1 93 ? 5.289 -18.562 -16.219 1 94.62 93 ALA A N 1
ATOM 726 C CA . ALA A 1 93 ? 5.941 -19.781 -16.672 1 94.62 93 ALA A CA 1
ATOM 727 C C . ALA A 1 93 ? 5.703 -20.922 -15.703 1 94.62 93 ALA A C 1
ATOM 729 O O . ALA A 1 93 ? 5.531 -22.078 -16.109 1 94.62 93 ALA A O 1
ATOM 730 N N . MET A 1 94 ? 5.715 -20.656 -14.422 1 96.44 94 MET A N 1
ATOM 731 C CA . MET A 1 94 ? 5.465 -21.688 -13.406 1 96.44 94 MET A CA 1
ATOM 732 C C . MET A 1 94 ? 4.027 -22.188 -13.492 1 96.44 94 MET A C 1
ATOM 734 O O . MET A 1 94 ? 3.779 -23.391 -13.359 1 96.44 94 MET A O 1
ATOM 738 N N . VAL A 1 95 ? 3.086 -21.281 -13.727 1 96.62 95 VAL A N 1
ATOM 739 C CA . VAL A 1 95 ? 1.68 -21.656 -13.852 1 96.62 95 VAL A CA 1
ATOM 740 C C . VAL A 1 95 ? 1.491 -22.562 -15.07 1 96.62 95 VAL A C 1
ATOM 742 O O . VAL A 1 95 ? 0.837 -23.594 -14.984 1 96.62 95 VAL A O 1
ATOM 745 N N . ARG A 1 96 ? 2.119 -22.125 -16.141 1 95.19 96 ARG A N 1
ATOM 746 C CA . ARG A 1 96 ? 2.035 -22.922 -17.359 1 95.19 96 ARG A CA 1
ATOM 747 C C . ARG A 1 96 ? 2.633 -24.312 -17.156 1 95.19 96 ARG A C 1
ATOM 749 O O . ARG A 1 96 ? 2.066 -25.312 -17.609 1 95.19 96 ARG A O 1
ATOM 756 N N . TRP A 1 97 ? 3.77 -24.375 -16.5 1 95.94 97 TRP A N 1
ATOM 757 C CA . TRP A 1 97 ? 4.41 -25.672 -16.234 1 95.94 97 TRP A CA 1
ATOM 758 C C . TRP A 1 97 ? 3.479 -26.594 -15.461 1 95.94 97 TRP A C 1
ATOM 760 O O . TRP A 1 97 ? 3.359 -27.766 -15.781 1 95.94 97 TRP A O 1
ATOM 770 N N . ILE A 1 98 ? 2.816 -26.078 -14.477 1 97.62 98 ILE A N 1
ATOM 771 C CA . ILE A 1 98 ? 1.908 -26.859 -13.633 1 97.62 98 ILE A CA 1
ATOM 772 C C . ILE A 1 98 ? 0.747 -27.375 -14.477 1 97.62 98 ILE A C 1
ATOM 774 O O . ILE A 1 98 ? 0.396 -28.547 -14.398 1 97.62 98 ILE A O 1
ATOM 778 N N . GLU A 1 99 ? 0.203 -26.547 -15.297 1 95.88 99 GLU A N 1
ATOM 779 C CA . GLU A 1 99 ? -0.914 -26.922 -16.156 1 95.88 99 GLU A CA 1
ATOM 780 C C . GLU A 1 99 ? -0.52 -28.047 -17.094 1 95.88 99 GLU A C 1
ATOM 782 O O . GLU A 1 99 ? -1.32 -28.953 -17.375 1 95.88 99 GLU A O 1
ATOM 787 N N . LEU A 1 100 ? 0.693 -28 -17.562 1 95.38 100 LEU A N 1
ATOM 788 C CA . LEU A 1 100 ? 1.14 -28.953 -18.594 1 95.38 100 LEU A CA 1
ATOM 789 C C . LEU A 1 100 ? 1.58 -30.266 -17.953 1 95.38 100 LEU A C 1
ATOM 791 O O . LEU A 1 100 ? 1.459 -31.328 -18.578 1 95.38 100 LEU A O 1
ATOM 795 N N . ASN A 1 101 ? 2.074 -30.203 -16.734 1 96.75 101 ASN A N 1
ATOM 796 C CA . ASN A 1 101 ? 2.789 -31.359 -16.219 1 96.75 101 ASN A CA 1
ATOM 797 C C . ASN A 1 101 ? 2.027 -32.031 -15.07 1 96.75 101 ASN A C 1
ATOM 799 O O . ASN A 1 101 ? 2.328 -33.156 -14.695 1 96.75 101 ASN A O 1
ATOM 803 N N . LEU A 1 102 ? 1.041 -31.281 -14.492 1 97.25 102 LEU A N 1
ATOM 804 C CA . LEU A 1 102 ? 0.314 -31.812 -13.344 1 97.25 102 LEU A CA 1
ATOM 805 C C . LEU A 1 102 ? -1.188 -31.844 -13.617 1 97.25 102 LEU A C 1
ATOM 807 O O . LEU A 1 102 ? -1.707 -30.969 -14.32 1 97.25 102 LEU A O 1
ATOM 811 N N . ALA A 1 103 ? -1.888 -32.812 -13.133 1 95.5 103 ALA A N 1
ATOM 812 C CA . ALA A 1 103 ? -3.34 -32.938 -13.234 1 95.5 103 ALA A CA 1
ATOM 813 C C . ALA A 1 103 ? -4.012 -32.562 -11.914 1 95.5 103 ALA A C 1
ATOM 815 O O . ALA A 1 103 ? -4.637 -33.375 -11.266 1 95.5 103 ALA A O 1
ATOM 816 N N . LEU A 1 104 ? -3.996 -31.297 -11.633 1 97.19 104 LEU A N 1
ATOM 817 C CA . LEU A 1 104 ? -4.59 -30.812 -10.391 1 97.19 104 LEU A CA 1
ATOM 818 C C . LEU A 1 104 ? -6.105 -30.688 -10.523 1 97.19 104 LEU A C 1
ATOM 820 O O . LEU A 1 104 ? -6.617 -30.453 -11.617 1 97.19 104 LEU A O 1
ATOM 824 N N . THR A 1 105 ? -6.801 -30.906 -9.43 1 96.31 105 THR A N 1
ATOM 825 C CA . THR A 1 105 ? -8.25 -30.781 -9.359 1 96.31 105 THR A CA 1
ATOM 826 C C . THR A 1 105 ? -8.664 -29.969 -8.133 1 96.31 105 THR A C 1
ATOM 828 O O . THR A 1 105 ? -7.812 -29.453 -7.414 1 96.31 105 THR A O 1
ATOM 831 N N . CYS A 1 106 ? -9.961 -29.875 -7.969 1 96.31 106 CYS A N 1
ATOM 832 C CA . CYS A 1 106 ? -10.508 -29.156 -6.82 1 96.31 106 CYS A CA 1
ATOM 833 C C . CYS A 1 106 ? -10.164 -29.875 -5.516 1 96.31 106 CYS A C 1
ATOM 835 O O . CYS A 1 106 ? -10.258 -29.281 -4.438 1 96.31 106 CYS A O 1
ATOM 837 N N . ALA A 1 107 ? -9.656 -31.109 -5.625 1 97.06 107 ALA A N 1
ATOM 838 C CA . ALA A 1 107 ? -9.273 -31.875 -4.445 1 97.06 107 ALA A CA 1
ATOM 839 C C . ALA A 1 107 ? -7.805 -31.656 -4.098 1 97.06 107 ALA A C 1
ATOM 841 O O . ALA A 1 107 ? -7.355 -32 -3.008 1 97.06 107 ALA A O 1
ATOM 842 N N . SER A 1 108 ? -7.07 -31.047 -5.023 1 98.31 108 SER A N 1
ATOM 843 C CA . SER A 1 108 ? -5.645 -30.797 -4.809 1 98.31 108 SER A CA 1
ATOM 844 C C . SER A 1 108 ? -5.418 -29.562 -3.943 1 98.31 108 SER A C 1
ATOM 846 O O . SER A 1 108 ? -6.262 -28.672 -3.904 1 98.31 108 SER A O 1
ATOM 848 N N . THR A 1 109 ? -4.305 -29.578 -3.225 1 98.56 109 THR A N 1
ATOM 849 C CA . THR A 1 109 ? -3.93 -28.453 -2.379 1 98.56 109 THR A CA 1
ATOM 850 C C . THR A 1 109 ? -2.611 -27.844 -2.846 1 98.56 109 THR A C 1
ATOM 852 O O . THR A 1 109 ? -1.626 -28.547 -3.043 1 98.56 109 THR A O 1
ATOM 855 N N . VAL A 1 110 ? -2.58 -26.578 -3.016 1 98.81 110 VAL A N 1
ATOM 856 C CA . VAL A 1 110 ? -1.411 -25.812 -3.449 1 98.81 110 VAL A CA 1
ATOM 857 C C . VAL A 1 110 ? -1.052 -24.766 -2.396 1 98.81 110 VAL A C 1
ATOM 859 O O . VAL A 1 110 ? -1.934 -24.109 -1.835 1 98.81 110 VAL A O 1
ATOM 862 N N . TYR A 1 111 ? 0.204 -24.656 -2.061 1 98.81 111 TYR A N 1
ATOM 863 C CA . TYR A 1 111 ? 0.717 -23.547 -1.248 1 98.81 111 TYR A CA 1
ATOM 864 C C . TYR A 1 111 ? 1.576 -22.609 -2.084 1 98.81 111 TYR A C 1
ATOM 866 O O . TYR A 1 111 ? 2.502 -23.047 -2.77 1 98.81 111 TYR A O 1
ATOM 874 N N . ASP A 1 112 ? 1.247 -21.422 -2.129 1 98.81 112 ASP A N 1
ATOM 875 C CA . ASP A 1 112 ? 2.039 -20.344 -2.729 1 98.81 112 ASP A CA 1
ATOM 876 C C . ASP A 1 112 ? 2.803 -19.562 -1.661 1 98.81 112 ASP A C 1
ATOM 878 O O . ASP A 1 112 ? 2.232 -18.703 -0.989 1 98.81 112 ASP A O 1
ATOM 882 N N . LEU A 1 113 ? 4.125 -19.844 -1.516 1 98.56 113 LEU A N 1
ATOM 883 C CA . LEU A 1 113 ? 4.973 -19.172 -0.537 1 98.56 113 LEU A CA 1
ATOM 884 C C . LEU A 1 113 ? 5.449 -17.828 -1.067 1 98.56 113 LEU A C 1
ATOM 886 O O . LEU A 1 113 ? 5.816 -17.703 -2.238 1 98.56 113 LEU A O 1
ATOM 890 N N . CYS A 1 114 ? 5.457 -16.812 -0.151 1 98.12 114 CYS A N 1
ATOM 891 C CA . CYS A 1 114 ? 5.766 -15.445 -0.559 1 98.12 114 CYS A CA 1
ATOM 892 C C . CYS A 1 114 ? 4.82 -14.977 -1.659 1 98.12 114 CYS A C 1
ATOM 894 O O . CYS A 1 114 ? 5.266 -14.508 -2.709 1 98.12 114 CYS A O 1
ATOM 896 N N . ALA A 1 115 ? 3.514 -15.023 -1.349 1 98.44 115 ALA A N 1
ATOM 897 C CA . ALA A 1 115 ? 2.486 -14.922 -2.381 1 98.44 115 ALA A CA 1
ATOM 898 C C . ALA A 1 115 ? 2.299 -13.469 -2.822 1 98.44 115 ALA A C 1
ATOM 900 O O . ALA A 1 115 ? 1.769 -13.211 -3.904 1 98.44 115 ALA A O 1
ATOM 901 N N . GLY A 1 116 ? 2.764 -12.492 -1.942 1 97.44 116 GLY A N 1
ATOM 902 C CA . GLY A 1 116 ? 2.498 -11.102 -2.268 1 97.44 116 GLY A CA 1
ATOM 903 C C . GLY A 1 116 ? 1.021 -10.805 -2.445 1 97.44 116 GLY A C 1
ATOM 904 O O . GLY A 1 116 ? 0.207 -11.133 -1.58 1 97.44 116 GLY A O 1
ATOM 905 N N . VAL A 1 117 ? 0.673 -10.273 -3.65 1 97.94 117 VAL A N 1
ATOM 906 C CA . VAL A 1 117 ? -0.718 -9.914 -3.904 1 97.94 117 VAL A CA 1
ATOM 907 C C . VAL A 1 117 ? -1.465 -11.117 -4.48 1 97.94 117 VAL A C 1
ATOM 909 O O . VAL A 1 117 ? -2.613 -10.992 -4.914 1 97.94 117 VAL A O 1
ATOM 912 N N . GLY A 1 118 ? -0.829 -12.242 -4.602 1 98.44 118 GLY A N 1
ATOM 913 C CA . GLY A 1 118 ? -1.485 -13.508 -4.902 1 98.44 118 GLY A CA 1
ATOM 914 C C . GLY A 1 118 ? -1.456 -13.852 -6.379 1 98.44 118 GLY A C 1
ATOM 915 O O . GLY A 1 118 ? -2.254 -14.672 -6.844 1 98.44 118 GLY A O 1
ATOM 916 N N . ALA A 1 119 ? -0.527 -13.281 -7.148 1 98.19 119 ALA A N 1
ATOM 917 C CA . ALA A 1 119 ? -0.523 -13.43 -8.602 1 98.19 119 ALA A CA 1
ATOM 918 C C . ALA A 1 119 ? -0.423 -14.898 -9 1 98.19 119 ALA A C 1
ATOM 920 O O . ALA A 1 119 ? -1.297 -15.422 -9.695 1 98.19 119 ALA A O 1
ATOM 921 N N . ILE A 1 120 ? 0.576 -15.57 -8.484 1 98.31 120 ILE A N 1
ATOM 922 C CA . ILE A 1 120 ? 0.839 -16.953 -8.898 1 98.31 120 ILE A CA 1
ATOM 923 C C . ILE A 1 120 ? -0.24 -17.875 -8.336 1 98.31 120 ILE A C 1
ATOM 925 O O . ILE A 1 120 ? -0.846 -18.641 -9.078 1 98.31 120 ILE A O 1
ATOM 929 N N . GLY A 1 121 ? -0.541 -17.797 -7.039 1 98.69 121 GLY A N 1
ATOM 930 C CA . GLY A 1 121 ? -1.556 -18.625 -6.414 1 98.69 121 GLY A CA 1
ATOM 931 C C . GLY A 1 121 ? -2.92 -18.5 -7.066 1 98.69 121 GLY A C 1
ATOM 932 O O . GLY A 1 121 ? -3.574 -19.5 -7.352 1 98.69 121 GLY A O 1
ATOM 933 N N . LEU A 1 122 ? -3.357 -17.281 -7.336 1 98.62 122 LEU A N 1
ATOM 934 C CA . LEU A 1 122 ? -4.664 -17.031 -7.934 1 98.62 122 LEU A CA 1
ATOM 935 C C . LEU A 1 122 ? -4.703 -17.547 -9.375 1 98.62 122 LEU A C 1
ATOM 937 O O . LEU A 1 122 ? -5.742 -18.016 -9.844 1 98.62 122 LEU A O 1
ATOM 941 N N . ALA A 1 123 ? -3.58 -17.391 -10.078 1 98.25 123 ALA A N 1
ATOM 942 C CA . ALA A 1 123 ? -3.521 -17.922 -11.438 1 98.25 123 ALA A CA 1
ATOM 943 C C . ALA A 1 123 ? -3.633 -19.438 -11.438 1 98.25 123 ALA A C 1
ATOM 945 O O . ALA A 1 123 ? -4.316 -20.016 -12.289 1 98.25 123 ALA A O 1
ATOM 946 N N . ILE A 1 124 ? -2.936 -20.094 -10.508 1 98.25 124 ILE A N 1
ATOM 947 C CA . ILE A 1 124 ? -3.002 -21.547 -10.406 1 98.25 124 ILE A CA 1
ATOM 948 C C . ILE A 1 124 ? -4.43 -21.984 -10.07 1 98.25 124 ILE A C 1
ATOM 950 O O . ILE A 1 124 ? -4.973 -22.891 -10.695 1 98.25 124 ILE A O 1
ATOM 954 N N . TRP A 1 125 ? -5.035 -21.281 -9.094 1 98.25 125 TRP A N 1
ATOM 955 C CA . TRP A 1 125 ? -6.418 -21.562 -8.727 1 98.25 125 TRP A CA 1
ATOM 956 C C . TRP A 1 125 ? -7.336 -21.438 -9.938 1 98.25 125 TRP A C 1
ATOM 958 O O . TRP A 1 125 ? -8.164 -22.312 -10.195 1 98.25 125 TRP A O 1
ATOM 968 N N . ALA A 1 126 ? -7.188 -20.406 -10.68 1 97.38 126 ALA A N 1
ATOM 969 C CA . ALA A 1 126 ? -8.047 -20.156 -11.828 1 97.38 126 ALA A CA 1
ATOM 970 C C . ALA A 1 126 ? -7.879 -21.25 -12.883 1 97.38 126 ALA A C 1
ATOM 972 O O . ALA A 1 126 ? -8.844 -21.625 -13.555 1 97.38 126 ALA A O 1
ATOM 973 N N . ALA A 1 127 ? -6.664 -21.75 -13 1 96 127 ALA A N 1
ATOM 974 C CA . ALA A 1 127 ? -6.348 -22.719 -14.047 1 96 127 ALA A CA 1
ATOM 975 C C . ALA A 1 127 ? -6.777 -24.125 -13.633 1 96 127 ALA A C 1
ATOM 977 O O . ALA A 1 127 ? -7.09 -24.953 -14.492 1 96 127 ALA A O 1
ATOM 978 N N . THR A 1 128 ? -6.836 -24.422 -12.32 1 96.94 128 THR A N 1
ATOM 979 C CA . THR A 1 128 ? -6.938 -25.828 -11.922 1 96.94 128 THR A CA 1
ATOM 980 C C . THR A 1 128 ? -8.094 -26.016 -10.945 1 96.94 128 THR A C 1
ATOM 982 O O . THR A 1 128 ? -8.508 -27.156 -10.688 1 96.94 128 THR A O 1
ATOM 985 N N . ALA A 1 129 ? -8.555 -24.938 -10.297 1 96.56 129 ALA A N 1
ATOM 986 C CA . ALA A 1 129 ? -9.594 -24.969 -9.273 1 96.56 129 ALA A CA 1
ATOM 987 C C . ALA A 1 129 ? -9.086 -25.625 -7.992 1 96.56 129 ALA A C 1
ATOM 989 O O . ALA A 1 129 ? -9.883 -25.969 -7.109 1 96.56 129 ALA A O 1
ATOM 990 N N . ALA A 1 130 ? -7.77 -25.812 -7.91 1 98.19 130 ALA A N 1
ATOM 991 C CA . ALA A 1 130 ? -7.195 -26.406 -6.707 1 98.19 130 ALA A CA 1
ATOM 992 C C . ALA A 1 130 ? -7.402 -25.516 -5.496 1 98.19 130 ALA A C 1
ATOM 994 O O . ALA A 1 130 ? -7.492 -24.281 -5.629 1 98.19 130 ALA A O 1
ATOM 995 N N . ARG A 1 131 ? -7.535 -26.125 -4.285 1 98.44 131 ARG A N 1
ATOM 996 C CA . ARG A 1 131 ? -7.484 -25.359 -3.043 1 98.44 131 ARG A CA 1
ATOM 997 C C . ARG A 1 131 ? -6.109 -24.734 -2.848 1 98.44 131 ARG A C 1
ATOM 999 O O . ARG A 1 131 ? -5.094 -25.422 -2.844 1 98.44 131 ARG A O 1
ATOM 1006 N N . THR A 1 132 ? -6.098 -23.438 -2.717 1 98.69 132 THR A N 1
ATOM 1007 C CA . THR A 1 132 ? -4.82 -22.719 -2.734 1 98.69 132 THR A CA 1
ATOM 1008 C C . THR A 1 132 ? -4.652 -21.891 -1.471 1 98.69 132 THR A C 1
ATOM 1010 O O . THR A 1 132 ? -5.547 -21.109 -1.108 1 98.69 132 THR A O 1
ATOM 1013 N N . VAL A 1 133 ? -3.568 -22.094 -0.768 1 98.69 133 VAL A N 1
ATOM 1014 C CA . VAL A 1 133 ? -3.199 -21.266 0.384 1 98.69 133 VAL A CA 1
ATOM 1015 C C . VAL A 1 133 ? -2.061 -20.328 0.005 1 98.69 133 VAL A C 1
ATOM 1017 O O . VAL A 1 133 ? -0.977 -20.781 -0.376 1 98.69 133 VAL A O 1
ATOM 1020 N N . CYS A 1 134 ? -2.326 -19.078 0.065 1 98.75 134 CYS A N 1
ATOM 1021 C CA . CYS A 1 134 ? -1.319 -18.047 -0.199 1 98.75 134 CYS A CA 1
ATOM 1022 C C . CYS A 1 134 ? -0.671 -17.578 1.096 1 98.75 134 CYS A C 1
ATOM 1024 O O . CYS A 1 134 ? -1.354 -17.078 1.988 1 98.75 134 CYS A O 1
ATOM 1026 N N . VAL A 1 135 ? 0.64 -17.688 1.178 1 98.5 135 VAL A N 1
ATOM 1027 C CA . VAL A 1 135 ? 1.37 -17.391 2.406 1 98.5 135 VAL A CA 1
ATOM 1028 C C . VAL A 1 135 ? 2.201 -16.125 2.223 1 98.5 135 VAL A C 1
ATOM 1030 O O . VAL A 1 135 ? 2.99 -16.016 1.28 1 98.5 135 VAL A O 1
ATOM 1033 N N . ASP A 1 136 ? 2.018 -15.195 3.074 1 97.5 136 ASP A N 1
ATOM 1034 C CA . ASP A 1 136 ? 2.859 -14.008 3.096 1 97.5 136 ASP A CA 1
ATOM 1035 C C . ASP A 1 136 ? 2.932 -13.406 4.5 1 97.5 136 ASP A C 1
ATOM 1037 O O . ASP A 1 136 ? 1.95 -13.445 5.246 1 97.5 136 ASP A O 1
ATOM 1041 N N . ASN A 1 137 ? 4.078 -12.844 4.836 1 95.19 137 ASN A N 1
ATOM 1042 C CA . ASN A 1 137 ? 4.234 -12.281 6.176 1 95.19 137 ASN A CA 1
ATOM 1043 C C . ASN A 1 137 ? 3.969 -10.781 6.191 1 95.19 137 ASN A C 1
ATOM 1045 O O . ASN A 1 137 ? 3.867 -10.172 7.258 1 95.19 137 ASN A O 1
ATOM 1049 N N . ASP A 1 138 ? 3.875 -10.156 5.066 1 92.62 138 ASP A N 1
ATOM 1050 C CA . ASP A 1 138 ? 3.703 -8.711 4.98 1 92.62 138 ASP A CA 1
ATOM 1051 C C . ASP A 1 138 ? 2.225 -8.328 5.035 1 92.62 138 ASP A C 1
ATOM 1053 O O . ASP A 1 138 ? 1.431 -8.781 4.207 1 92.62 138 ASP A O 1
ATOM 1057 N N . SER A 1 139 ? 1.83 -7.465 5.91 1 90.31 139 SER A N 1
ATOM 1058 C CA . SER A 1 139 ? 0.433 -7.105 6.129 1 90.31 139 SER A CA 1
ATOM 1059 C C . SER A 1 139 ? -0.137 -6.344 4.941 1 90.31 139 SER A C 1
ATOM 1061 O O . SER A 1 139 ? -1.299 -6.531 4.574 1 90.31 139 SER A O 1
ATOM 1063 N N . THR A 1 140 ? 0.644 -5.48 4.352 1 91.5 140 THR A N 1
ATOM 1064 C CA . THR A 1 140 ? 0.181 -4.727 3.191 1 91.5 140 THR A CA 1
ATOM 1065 C C . THR A 1 140 ? -0.108 -5.66 2.02 1 91.5 140 THR A C 1
ATOM 1067 O O . THR A 1 140 ? -1.161 -5.562 1.386 1 91.5 140 THR A O 1
ATOM 1070 N N . ALA A 1 141 ? 0.795 -6.543 1.76 1 94.69 141 ALA A N 1
ATOM 1071 C CA . ALA A 1 141 ? 0.604 -7.512 0.684 1 94.69 141 ALA A CA 1
ATOM 1072 C C . ALA A 1 141 ? -0.66 -8.336 0.907 1 94.69 141 ALA A C 1
ATOM 1074 O O . ALA A 1 141 ? -1.444 -8.547 -0.021 1 94.69 141 ALA A O 1
ATOM 1075 N N . ARG A 1 142 ? -0.869 -8.727 2.117 1 95.25 142 ARG A N 1
ATOM 1076 C CA . ARG A 1 142 ? -2.01 -9.578 2.43 1 95.25 142 ARG A CA 1
ATOM 1077 C C . ARG A 1 142 ? -3.322 -8.82 2.277 1 95.25 142 ARG A C 1
ATOM 1079 O O . ARG A 1 142 ? -4.344 -9.398 1.904 1 95.25 142 ARG A O 1
ATOM 1086 N N . THR A 1 143 ? -3.287 -7.582 2.568 1 93.5 143 THR A N 1
ATOM 1087 C CA . THR A 1 143 ? -4.488 -6.777 2.379 1 93.5 143 THR A CA 1
ATOM 1088 C C . THR A 1 143 ? -4.883 -6.734 0.905 1 93.5 143 THR A C 1
ATOM 1090 O O . THR A 1 143 ? -6.051 -6.938 0.564 1 93.5 143 THR A O 1
ATOM 1093 N N . TYR A 1 144 ? -3.947 -6.473 0.055 1 96.38 144 TYR A N 1
ATOM 1094 C CA . TYR A 1 144 ? -4.219 -6.484 -1.378 1 96.38 144 TYR A CA 1
ATOM 1095 C C . TYR A 1 144 ? -4.617 -7.879 -1.847 1 96.38 144 TYR A C 1
ATOM 1097 O O . TYR A 1 144 ? -5.488 -8.023 -2.705 1 96.38 144 TYR A O 1
ATOM 1105 N N . LEU A 1 145 ? -3.947 -8.875 -1.29 1 97.31 145 LEU A N 1
ATOM 1106 C CA . LEU A 1 145 ? -4.27 -10.258 -1.621 1 97.31 145 LEU A CA 1
ATOM 1107 C C . LEU A 1 145 ? -5.734 -10.562 -1.312 1 97.31 145 LEU A C 1
ATOM 1109 O O . LEU A 1 145 ? -6.441 -11.141 -2.143 1 97.31 145 LEU A O 1
ATOM 1113 N N . GLN A 1 146 ? -6.168 -10.188 -0.174 1 95.62 146 GLN A N 1
ATOM 1114 C CA . GLN A 1 146 ? -7.547 -10.43 0.229 1 95.62 146 GLN A CA 1
ATOM 1115 C C . GLN A 1 146 ? -8.523 -9.711 -0.698 1 95.62 146 GLN A C 1
ATOM 1117 O O . GLN A 1 146 ? -9.562 -10.258 -1.063 1 95.62 146 GLN A O 1
ATOM 1122 N N . ARG A 1 147 ? -8.234 -8.5 -1.026 1 96.06 147 ARG A N 1
ATOM 1123 C CA . ARG A 1 147 ? -9.07 -7.758 -1.966 1 96.06 147 ARG A CA 1
ATOM 1124 C C . ARG A 1 147 ? -9.125 -8.453 -3.32 1 96.06 147 ARG A C 1
ATOM 1126 O O . ARG A 1 147 ? -10.188 -8.547 -3.938 1 96.06 147 ARG A O 1
ATOM 1133 N N . ASN A 1 148 ? -7.988 -8.938 -3.803 1 97.75 148 ASN A N 1
ATOM 1134 C CA . ASN A 1 148 ? -7.941 -9.633 -5.082 1 97.75 148 ASN A CA 1
ATOM 1135 C C . ASN A 1 148 ? -8.742 -10.938 -5.035 1 97.75 148 ASN A C 1
ATOM 1137 O O . ASN A 1 148 ? -9.438 -11.273 -5.992 1 97.75 148 ASN A O 1
ATOM 1141 N N . ILE A 1 149 ? -8.625 -11.68 -3.934 1 97.62 149 ILE A N 1
ATOM 1142 C CA . ILE A 1 149 ? -9.398 -12.906 -3.752 1 97.62 149 ILE A CA 1
ATOM 1143 C C . ILE A 1 149 ? -10.891 -12.602 -3.859 1 97.62 149 ILE A C 1
ATOM 1145 O O . ILE A 1 149 ? -11.625 -13.312 -4.543 1 97.62 149 ILE A O 1
ATOM 1149 N N . ARG A 1 150 ? -11.305 -11.523 -3.219 1 94.19 150 ARG A N 1
ATOM 1150 C CA . ARG A 1 150 ? -12.711 -11.125 -3.227 1 94.19 150 ARG A CA 1
ATOM 1151 C C . ARG A 1 150 ? -13.164 -10.727 -4.629 1 94.19 150 ARG A C 1
ATOM 1153 O O . ARG A 1 150 ? -14.234 -11.133 -5.086 1 94.19 150 ARG A O 1
ATOM 1160 N N . ARG A 1 151 ? -12.383 -9.977 -5.312 1 94.69 151 ARG A N 1
ATOM 1161 C CA . ARG A 1 151 ? -12.734 -9.477 -6.637 1 94.69 151 ARG A CA 1
ATOM 1162 C C . ARG A 1 151 ? -12.867 -10.625 -7.633 1 94.69 151 ARG A C 1
ATOM 1164 O O . ARG A 1 151 ? -13.656 -10.539 -8.578 1 94.69 151 ARG A O 1
ATOM 1171 N N . LEU A 1 152 ? -12.133 -11.648 -7.391 1 95.62 152 LEU A N 1
ATOM 1172 C CA . LEU A 1 152 ? -12.172 -12.789 -8.305 1 95.62 152 LEU A CA 1
ATOM 1173 C C . LEU A 1 152 ? -13.18 -13.828 -7.828 1 95.62 152 LEU A C 1
ATOM 1175 O O . LEU A 1 152 ? -13.305 -14.898 -8.43 1 95.62 152 LEU A O 1
ATOM 1179 N N . ASP A 1 153 ? -13.844 -13.578 -6.691 1 94.5 153 ASP A N 1
ATOM 1180 C CA . ASP A 1 153 ? -14.805 -14.5 -6.09 1 94.5 153 ASP A CA 1
ATOM 1181 C C . ASP A 1 153 ? -14.164 -15.852 -5.793 1 94.5 153 ASP A C 1
ATOM 1183 O O . ASP A 1 153 ? -14.719 -16.891 -6.129 1 94.5 153 ASP A O 1
ATOM 1187 N N . ALA A 1 154 ? -12.93 -15.805 -5.27 1 96.69 154 ALA A N 1
ATOM 1188 C CA . ALA A 1 154 ? -12.156 -17.016 -5.055 1 96.69 154 ALA A CA 1
ATOM 1189 C C . ALA A 1 154 ? -12.141 -17.406 -3.578 1 96.69 154 ALA A C 1
ATOM 1191 O O . ALA A 1 154 ? -11.43 -18.344 -3.18 1 96.69 154 ALA A O 1
ATOM 1192 N N . GLN A 1 155 ? -12.938 -16.828 -2.688 1 95 155 GLN A N 1
ATOM 1193 C CA . GLN A 1 155 ? -12.852 -16.938 -1.233 1 95 155 GLN A CA 1
ATOM 1194 C C . GLN A 1 155 ? -13.102 -18.375 -0.767 1 95 155 GLN A C 1
ATOM 1196 O O . GLN A 1 155 ? -12.672 -18.766 0.318 1 95 155 GLN A O 1
ATOM 1201 N N . ARG A 1 156 ? -13.797 -19.141 -1.51 1 96.06 156 ARG A N 1
ATOM 1202 C CA . ARG A 1 156 ? -14.125 -20.5 -1.096 1 96.06 156 ARG A CA 1
ATOM 1203 C C . ARG A 1 156 ? -12.922 -21.422 -1.26 1 96.06 156 ARG A C 1
ATOM 1205 O O . ARG A 1 156 ? -12.758 -22.375 -0.495 1 96.06 156 ARG A O 1
ATOM 1212 N N . GLU A 1 157 ? -12.047 -21.141 -2.232 1 98 157 GLU A N 1
ATOM 1213 C CA . GLU A 1 157 ? -10.977 -22.062 -2.582 1 98 157 GLU A CA 1
ATOM 1214 C C . GLU A 1 157 ? -9.609 -21.469 -2.234 1 98 157 GLU A C 1
ATOM 1216 O O . GLU A 1 157 ? -8.625 -22.203 -2.119 1 98 157 GLU A O 1
ATOM 1221 N N . VAL A 1 158 ? -9.508 -20.172 -2.123 1 98.56 158 VAL A N 1
ATOM 1222 C CA . VAL A 1 158 ? -8.219 -19.531 -1.868 1 98.56 158 VAL A CA 1
ATOM 1223 C C . VAL A 1 158 ? -8.234 -18.891 -0.484 1 98.56 158 VAL A C 1
ATOM 1225 O O . VAL A 1 158 ? -9.156 -18.141 -0.146 1 98.56 158 VAL A O 1
ATOM 1228 N N . SER A 1 159 ? -7.238 -19.188 0.328 1 98 159 SER A N 1
ATOM 1229 C CA . SER A 1 159 ? -7.125 -18.609 1.663 1 98 159 SER A CA 1
ATOM 1230 C C . SER A 1 159 ? -5.762 -17.969 1.871 1 98 159 SER A C 1
ATOM 1232 O O . SER A 1 159 ? -4.816 -18.25 1.134 1 98 159 SER A O 1
ATOM 1234 N N . VAL A 1 160 ? -5.715 -17.062 2.811 1 97.94 160 VAL A N 1
ATOM 1235 C CA . VAL A 1 160 ? -4.5 -16.328 3.148 1 97.94 160 VAL A CA 1
ATOM 1236 C C . VAL A 1 160 ? -3.941 -16.828 4.477 1 97.94 160 VAL A C 1
ATOM 1238 O O . VAL A 1 160 ? -4.688 -17.016 5.441 1 97.94 160 VAL A O 1
ATOM 1241 N N . LEU A 1 161 ? -2.699 -17.125 4.512 1 97.56 161 LEU A N 1
ATOM 1242 C CA . LEU A 1 161 ? -2.004 -17.469 5.746 1 97.56 161 LEU A CA 1
ATOM 1243 C C . LEU A 1 161 ? -0.903 -16.453 6.051 1 97.56 161 LEU A C 1
ATOM 1245 O O . LEU A 1 161 ? 0.032 -16.297 5.262 1 97.56 161 LEU A O 1
ATOM 1249 N N . ALA A 1 162 ? -1.049 -15.758 7.164 1 96.12 162 ALA A N 1
ATOM 1250 C CA . ALA A 1 162 ? -0.005 -14.859 7.641 1 96.12 162 ALA A CA 1
ATOM 1251 C C . ALA A 1 162 ? 1.12 -15.625 8.32 1 96.12 162 ALA A C 1
ATOM 1253 O O . ALA A 1 162 ? 0.995 -16.016 9.484 1 96.12 162 ALA A O 1
ATOM 1254 N N . ALA A 1 163 ? 2.215 -15.773 7.625 1 96.62 163 ALA A N 1
ATOM 1255 C CA . ALA A 1 163 ? 3.311 -16.547 8.188 1 96.62 163 ALA A CA 1
ATOM 1256 C C . ALA A 1 163 ? 4.645 -16.156 7.566 1 96.62 163 ALA A C 1
ATOM 1258 O O . ALA A 1 163 ? 4.691 -15.688 6.43 1 96.62 163 ALA A O 1
ATOM 1259 N N . ASP A 1 164 ? 5.629 -16.266 8.328 1 96.44 164 ASP A N 1
ATOM 1260 C CA . ASP A 1 164 ? 7.02 -16.141 7.91 1 96.44 164 ASP A CA 1
ATOM 1261 C C . ASP A 1 164 ? 7.602 -17.5 7.516 1 96.44 164 ASP A C 1
ATOM 1263 O O . ASP A 1 164 ? 7.73 -18.391 8.352 1 96.44 164 ASP A O 1
ATOM 1267 N N . ILE A 1 165 ? 8.016 -17.641 6.32 1 97.06 165 ILE A N 1
ATOM 1268 C CA . ILE A 1 165 ? 8.391 -18.969 5.816 1 97.06 165 ILE A CA 1
ATOM 1269 C C . ILE A 1 165 ? 9.703 -19.406 6.449 1 97.06 165 ILE A C 1
ATOM 1271 O O . ILE A 1 165 ? 10.102 -20.562 6.332 1 97.06 165 ILE A O 1
ATOM 1275 N N . THR A 1 166 ? 10.43 -18.469 7.102 1 96.25 166 THR A N 1
ATOM 1276 C CA . THR A 1 166 ? 11.648 -18.844 7.812 1 96.25 166 THR A CA 1
ATOM 1277 C C . THR A 1 166 ? 11.312 -19.5 9.148 1 96.25 166 THR A C 1
ATOM 1279 O O . THR A 1 166 ? 12.211 -19.969 9.859 1 96.25 166 THR A O 1
ATOM 1282 N N . ARG A 1 167 ? 10.023 -19.516 9.445 1 94.94 167 ARG A N 1
ATOM 1283 C CA . ARG A 1 167 ? 9.516 -20.188 10.641 1 94.94 167 ARG A CA 1
ATOM 1284 C C . ARG A 1 167 ? 8.625 -21.375 10.266 1 94.94 167 ARG A C 1
ATOM 1286 O O . ARG A 1 167 ? 7.398 -21.281 10.352 1 94.94 167 ARG A O 1
ATOM 1293 N N . PRO A 1 168 ? 9.195 -22.438 10.07 1 88 168 PRO A N 1
ATOM 1294 C CA . PRO A 1 168 ? 8.477 -23.578 9.508 1 88 168 PRO A CA 1
ATOM 1295 C C . PRO A 1 168 ? 7.387 -24.109 10.438 1 88 168 PRO A C 1
ATOM 1297 O O . PRO A 1 168 ? 6.484 -24.828 10 1 88 168 PRO A O 1
ATOM 1300 N N . GLU A 1 169 ? 7.41 -23.719 11.695 1 89.62 169 GLU A N 1
ATOM 1301 C CA . GLU A 1 169 ? 6.402 -24.172 12.648 1 89.62 169 GLU A CA 1
ATOM 1302 C C . GLU A 1 169 ? 5.016 -23.672 12.266 1 89.62 169 GLU A C 1
ATOM 1304 O O . GLU A 1 169 ? 4.004 -24.266 12.656 1 89.62 169 GLU A O 1
ATOM 1309 N N . ALA A 1 170 ? 4.98 -22.641 11.531 1 89.44 170 ALA A N 1
ATOM 1310 C CA . ALA A 1 170 ? 3.715 -22.047 11.109 1 89.44 170 ALA A CA 1
ATOM 1311 C C . ALA A 1 170 ? 2.953 -23 10.18 1 89.44 170 ALA A C 1
ATOM 1313 O O . ALA A 1 170 ? 1.747 -22.828 9.977 1 89.44 170 ALA A O 1
ATOM 1314 N N . PHE A 1 171 ? 3.586 -24.031 9.672 1 91.75 171 PHE A N 1
ATOM 1315 C CA . PHE A 1 171 ? 2.998 -24.891 8.648 1 91.75 171 PHE A CA 1
ATOM 1316 C C . PHE A 1 171 ? 2.766 -26.297 9.188 1 91.75 171 PHE A C 1
ATOM 1318 O O . PHE A 1 171 ? 2.463 -27.219 8.43 1 91.75 171 PHE A O 1
ATOM 1325 N N . ALA A 1 172 ? 2.857 -26.531 10.422 1 89.56 172 ALA A N 1
ATOM 1326 C CA . ALA A 1 172 ? 2.801 -27.844 11.055 1 89.56 172 ALA A CA 1
ATOM 1327 C C . ALA A 1 172 ? 1.452 -28.516 10.805 1 89.56 172 ALA A C 1
ATOM 1329 O O . ALA A 1 172 ? 1.378 -29.734 10.648 1 89.56 172 ALA A O 1
ATOM 1330 N N . THR A 1 173 ? 0.406 -27.75 10.664 1 89.19 173 THR A N 1
ATOM 1331 C CA . THR A 1 173 ? -0.94 -28.312 10.555 1 89.19 173 THR A CA 1
ATOM 1332 C C . THR A 1 173 ? -1.175 -28.891 9.164 1 89.19 173 THR A C 1
ATOM 1334 O O . THR A 1 173 ? -2.096 -29.688 8.969 1 89.19 173 THR A O 1
ATOM 1337 N N . ALA A 1 174 ? -0.326 -28.562 8.195 1 93.44 174 ALA A N 1
ATOM 1338 C CA . ALA A 1 174 ? -0.512 -29.031 6.824 1 93.44 174 ALA A CA 1
ATOM 1339 C C . ALA A 1 174 ? 0.595 -30 6.414 1 93.44 174 ALA A C 1
ATOM 1341 O O . ALA A 1 174 ? 0.755 -30.297 5.23 1 93.44 174 ALA A O 1
ATOM 1342 N N . ARG A 1 175 ? 1.267 -30.516 7.344 1 94.25 175 ARG A N 1
ATOM 1343 C CA . ARG A 1 175 ? 2.439 -31.344 7.09 1 94.25 175 ARG A CA 1
ATOM 1344 C C . ARG A 1 175 ? 2.068 -32.594 6.27 1 94.25 175 ARG A C 1
ATOM 1346 O O . ARG A 1 175 ? 1.126 -33.312 6.609 1 94.25 175 ARG A O 1
ATOM 1353 N N . GLY A 1 176 ? 2.744 -32.75 5.191 1 95.38 176 GLY A N 1
ATOM 1354 C CA . GLY A 1 176 ? 2.654 -33.969 4.398 1 95.38 176 GLY A CA 1
ATOM 1355 C C . GLY A 1 176 ? 1.341 -34.094 3.65 1 95.38 176 GLY A C 1
ATOM 1356 O O . GLY A 1 176 ? 0.926 -35.188 3.299 1 95.38 176 GLY A O 1
ATOM 1357 N N . ARG A 1 177 ? 0.669 -32.969 3.391 1 96.12 177 ARG A N 1
ATOM 1358 C CA . ARG A 1 177 ? -0.669 -33.094 2.82 1 96.12 177 ARG A CA 1
ATOM 1359 C C . ARG A 1 177 ? -0.792 -32.25 1.545 1 96.12 177 ARG A C 1
ATOM 1361 O O . ARG A 1 177 ? -1.814 -32.312 0.859 1 96.12 177 ARG A O 1
ATOM 1368 N N . VAL A 1 178 ? 0.202 -31.594 1.181 1 98.44 178 VAL A N 1
ATOM 1369 C CA . VAL A 1 178 ? 0.149 -30.609 0.1 1 98.44 178 VAL A CA 1
ATOM 1370 C C . VAL A 1 178 ? 0.64 -31.234 -1.198 1 98.44 178 VAL A C 1
ATOM 1372 O O . VAL A 1 178 ? 1.606 -32 -1.195 1 98.44 178 VAL A O 1
ATOM 1375 N N . ASP A 1 179 ? -0.012 -30.953 -2.291 1 98.75 179 ASP A N 1
ATOM 1376 C CA . ASP A 1 179 ? 0.337 -31.547 -3.58 1 98.75 179 ASP A CA 1
ATOM 1377 C C . ASP A 1 179 ? 1.424 -30.734 -4.281 1 98.75 179 ASP A C 1
A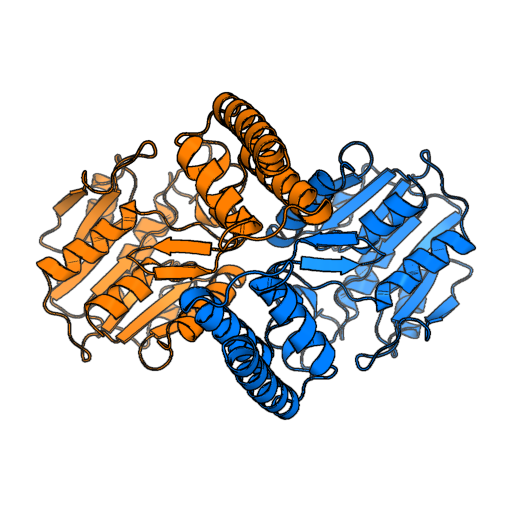TOM 1379 O O . ASP A 1 179 ? 2.303 -31.297 -4.934 1 98.75 179 ASP A O 1
ATOM 1383 N N . VAL A 1 180 ? 1.304 -29.422 -4.184 1 98.88 180 VAL A N 1
ATOM 1384 C CA . VAL A 1 180 ? 2.232 -28.547 -4.895 1 98.88 180 VAL A CA 1
ATOM 1385 C C . VAL A 1 180 ? 2.607 -27.359 -4.008 1 98.88 180 VAL A C 1
ATOM 1387 O O . VAL A 1 180 ? 1.752 -26.797 -3.324 1 98.88 180 VAL A O 1
ATOM 1390 N N . VAL A 1 181 ? 3.842 -27.016 -3.953 1 98.88 181 VAL A N 1
ATOM 1391 C CA . VAL A 1 181 ? 4.336 -25.766 -3.357 1 98.88 181 VAL A CA 1
ATOM 1392 C C . VAL A 1 181 ? 5.031 -24.922 -4.422 1 98.88 181 VAL A C 1
ATOM 1394 O O . VAL A 1 181 ? 5.887 -25.422 -5.156 1 98.88 181 VAL A O 1
ATOM 1397 N N . VAL A 1 182 ? 4.602 -23.734 -4.555 1 98.81 182 VAL A N 1
ATOM 1398 C CA . VAL A 1 182 ? 5.285 -22.797 -5.426 1 98.81 182 VAL A CA 1
ATOM 1399 C C . VAL A 1 182 ? 5.844 -21.641 -4.594 1 98.81 182 VAL A C 1
ATOM 1401 O O . VAL A 1 182 ? 5.301 -21.312 -3.535 1 98.81 182 VAL A O 1
ATOM 1404 N N . SER A 1 183 ? 6.926 -21.078 -5.082 1 98.44 183 SER A N 1
ATOM 1405 C CA . SER A 1 183 ? 7.531 -19.938 -4.406 1 98.44 183 SER A CA 1
ATOM 1406 C C . SER A 1 183 ? 8.25 -19.031 -5.398 1 98.44 183 SER A C 1
ATOM 1408 O O . SER A 1 183 ? 9.008 -19.5 -6.25 1 98.44 183 SER A O 1
ATOM 1410 N N . ASN A 1 184 ? 7.938 -17.844 -5.387 1 97.25 184 ASN A N 1
ATOM 1411 C CA . ASN A 1 184 ? 8.742 -16.781 -5.969 1 97.25 184 ASN A CA 1
ATOM 1412 C C . ASN A 1 184 ? 9.227 -15.797 -4.906 1 97.25 184 ASN A C 1
ATOM 1414 O O . ASN A 1 184 ? 8.742 -14.664 -4.832 1 97.25 184 ASN A O 1
ATOM 1418 N N . PRO A 1 185 ? 10.188 -16.203 -4.176 1 97.62 185 PRO A N 1
ATOM 1419 C CA . PRO A 1 185 ? 10.68 -15.383 -3.066 1 97.62 185 PRO A CA 1
ATOM 1420 C C . PRO A 1 185 ? 11.617 -14.266 -3.527 1 97.62 185 PRO A C 1
ATOM 1422 O O . PRO A 1 185 ? 12.109 -14.297 -4.66 1 97.62 185 PRO A O 1
ATOM 1425 N N . PRO A 1 186 ? 11.766 -13.242 -2.652 1 96.19 186 PRO A N 1
ATOM 1426 C CA . PRO A 1 186 ? 12.898 -12.367 -2.93 1 96.19 186 PRO A CA 1
ATOM 1427 C C . PRO A 1 186 ? 14.211 -13.125 -3.072 1 96.19 186 PRO A C 1
ATOM 1429 O O . PRO A 1 186 ? 14.539 -13.969 -2.23 1 96.19 186 PRO A O 1
ATOM 1432 N N . TYR A 1 187 ? 14.977 -12.844 -4.156 1 95.5 187 TYR A N 1
ATOM 1433 C CA . TYR A 1 187 ? 16.156 -13.664 -4.387 1 95.5 187 TYR A CA 1
ATOM 1434 C C . TYR A 1 187 ? 17.328 -12.805 -4.871 1 95.5 187 TYR A C 1
ATOM 1436 O O . TYR A 1 187 ? 18.375 -13.336 -5.238 1 95.5 187 TYR A O 1
ATOM 1444 N N . VAL A 1 188 ? 17.125 -11.508 -4.93 1 93.44 188 VAL A N 1
ATOM 1445 C CA . VAL A 1 188 ? 18.188 -10.609 -5.371 1 93.44 188 VAL A CA 1
ATOM 1446 C C . VAL A 1 188 ? 19.141 -10.328 -4.215 1 93.44 188 VAL A C 1
ATOM 1448 O O . VAL A 1 188 ? 18.703 -9.969 -3.119 1 93.44 188 VAL A O 1
ATOM 1451 N N . PRO A 1 189 ? 20.438 -10.492 -4.434 1 93.19 189 PRO A N 1
ATOM 1452 C CA . PRO A 1 189 ? 21.375 -10.133 -3.377 1 93.19 189 PRO A CA 1
ATOM 1453 C C . PRO A 1 189 ? 21.391 -8.641 -3.068 1 93.19 189 PRO A C 1
ATOM 1455 O O . PRO A 1 189 ? 21.281 -7.816 -3.982 1 93.19 189 PRO A O 1
ATOM 1458 N N . PRO A 1 190 ? 21.484 -8.367 -1.782 1 90.94 190 PRO A N 1
ATOM 1459 C CA . PRO A 1 190 ? 21.625 -6.945 -1.446 1 90.94 190 PRO A CA 1
ATOM 1460 C C . PRO A 1 190 ? 22.781 -6.277 -2.182 1 90.94 190 PRO A C 1
ATOM 1462 O O . PRO A 1 190 ? 23.828 -6.895 -2.381 1 90.94 190 PRO A O 1
ATOM 1465 N N . GLY A 1 191 ? 22.625 -5.047 -2.57 1 88.94 191 GLY A N 1
ATOM 1466 C CA . GLY A 1 191 ? 23.656 -4.297 -3.248 1 88.94 191 GLY A CA 1
ATOM 1467 C C . GLY A 1 191 ? 23.641 -4.457 -4.754 1 88.94 191 GLY A C 1
ATOM 1468 O O . GLY A 1 191 ? 24.344 -3.746 -5.477 1 88.94 191 GLY A O 1
ATOM 1469 N N . THR A 1 192 ? 22.891 -5.48 -5.258 1 90.69 192 THR A N 1
ATOM 1470 C CA . THR A 1 192 ? 22.734 -5.625 -6.699 1 90.69 192 THR A CA 1
ATOM 1471 C C . THR A 1 192 ? 22.078 -4.379 -7.293 1 90.69 192 THR A C 1
ATOM 1473 O O . THR A 1 192 ? 21.078 -3.885 -6.77 1 90.69 192 THR A O 1
ATOM 1476 N N . GLU A 1 193 ? 22.641 -3.865 -8.344 1 88.44 193 GLU A N 1
ATOM 1477 C CA . GLU A 1 193 ? 22.047 -2.727 -9.031 1 88.44 193 GLU A CA 1
ATOM 1478 C C . GLU A 1 193 ? 20.906 -3.17 -9.953 1 88.44 193 GLU A C 1
ATOM 1480 O O . GLU A 1 193 ? 21.109 -4.023 -10.82 1 88.44 193 GLU A O 1
ATOM 1485 N N . LEU A 1 194 ? 19.812 -2.648 -9.711 1 88.56 194 LEU A N 1
ATOM 1486 C CA . LEU A 1 194 ? 18.641 -2.93 -10.523 1 88.56 194 LEU A CA 1
ATOM 1487 C C . LEU A 1 194 ? 18.156 -1.668 -11.227 1 88.56 194 LEU A C 1
ATOM 1489 O O . LEU A 1 194 ? 18.594 -0.563 -10.906 1 88.56 194 LEU A O 1
ATOM 1493 N N . LEU A 1 195 ? 17.281 -1.877 -12.25 1 87.88 195 LEU A N 1
ATOM 1494 C CA . LEU A 1 195 ? 16.578 -0.717 -12.781 1 87.88 195 LEU A CA 1
ATOM 1495 C C . LEU A 1 195 ? 15.852 0.035 -11.672 1 87.88 195 LEU A C 1
ATOM 1497 O O . LEU A 1 195 ? 15.336 -0.579 -10.742 1 87.88 195 LEU A O 1
ATOM 1501 N N . PRO A 1 196 ? 15.742 1.332 -11.781 1 88.62 196 PRO A N 1
ATOM 1502 C CA . PRO A 1 196 ? 15.195 2.152 -10.695 1 88.62 196 PRO A CA 1
ATOM 1503 C C . PRO A 1 196 ? 13.781 1.733 -10.289 1 88.62 196 PRO A C 1
ATOM 1505 O O . PRO A 1 196 ? 13.438 1.77 -9.109 1 88.62 196 PRO A O 1
ATOM 1508 N N . GLU A 1 197 ? 12.969 1.298 -11.203 1 89.31 197 GLU A N 1
ATOM 1509 C CA . GLU A 1 197 ? 11.602 0.915 -10.883 1 89.31 197 GLU A CA 1
ATOM 1510 C C . GLU A 1 197 ? 11.562 -0.256 -9.906 1 89.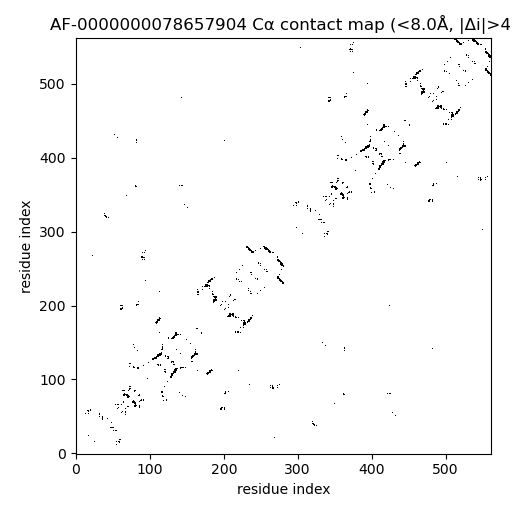31 197 GLU A C 1
ATOM 1512 O O . GLU A 1 197 ? 10.633 -0.378 -9.102 1 89.31 197 GLU A O 1
ATOM 1517 N N . TRP A 1 198 ? 12.586 -1.035 -9.898 1 88.31 198 TRP A N 1
ATOM 1518 C CA . TRP A 1 198 ? 12.625 -2.227 -9.055 1 88.31 198 TRP A CA 1
ATOM 1519 C C . TRP A 1 198 ? 13.438 -1.972 -7.789 1 88.31 198 TRP A C 1
ATOM 1521 O O . TRP A 1 198 ? 13.055 -2.404 -6.699 1 88.31 198 TRP A O 1
ATOM 1531 N N . GLY A 1 199 ? 14.469 -1.27 -7.934 1 87.5 199 GLY A N 1
ATOM 1532 C CA . GLY A 1 199 ? 15.375 -1.072 -6.816 1 87.5 199 GLY A CA 1
ATOM 1533 C C . GLY A 1 199 ? 14.984 0.086 -5.922 1 87.5 199 GLY A C 1
ATOM 1534 O O . GLY A 1 199 ? 15.297 0.092 -4.73 1 87.5 199 GLY A O 1
ATOM 1535 N N . GLU A 1 200 ? 14.219 1.027 -6.418 1 88.31 200 GLU A N 1
ATOM 1536 C CA . GLU A 1 200 ? 14.023 2.27 -5.68 1 88.31 200 GLU A CA 1
ATOM 1537 C C . GLU A 1 200 ? 12.57 2.436 -5.246 1 88.31 200 GLU A C 1
ATOM 1539 O O . GLU A 1 200 ? 12.273 3.213 -4.336 1 88.31 200 GLU A O 1
ATOM 1544 N N . HIS A 1 201 ? 11.641 1.675 -5.852 1 91.06 201 HIS A N 1
ATOM 1545 C CA . HIS A 1 201 ? 10.242 2.039 -5.652 1 91.06 201 HIS A CA 1
ATOM 1546 C C . HIS A 1 201 ? 9.43 0.853 -5.145 1 91.06 201 HIS A C 1
ATOM 1548 O O . HIS A 1 201 ? 8.203 0.922 -5.07 1 91.06 201 HIS A O 1
ATOM 1554 N N . HIS A 1 202 ? 10.07 -0.229 -4.832 1 91.25 202 HIS A N 1
ATOM 1555 C CA . HIS A 1 202 ? 9.461 -1.365 -4.148 1 91.25 202 HIS A CA 1
ATOM 1556 C C . HIS A 1 202 ? 9.977 -1.479 -2.715 1 91.25 202 HIS A C 1
ATOM 1558 O O . HIS A 1 202 ? 11.094 -1.052 -2.412 1 91.25 202 HIS A O 1
ATOM 1564 N N . PRO A 1 203 ? 9.102 -2.031 -1.861 1 87.62 203 PRO A N 1
ATOM 1565 C CA . PRO A 1 203 ? 9.68 -2.361 -0.558 1 87.62 203 PRO A CA 1
ATOM 1566 C C . PRO A 1 203 ? 10.891 -3.283 -0.669 1 87.62 203 PRO A C 1
ATOM 1568 O O . PRO A 1 203 ? 10.828 -4.312 -1.346 1 87.62 203 PRO A O 1
ATOM 1571 N N . PRO A 1 204 ? 11.922 -2.92 -0.016 1 86 204 PRO A N 1
ATOM 1572 C CA . PRO A 1 204 ? 13.156 -3.686 -0.189 1 86 204 PRO A CA 1
ATOM 1573 C C . PRO A 1 204 ? 12.977 -5.172 0.11 1 86 204 PRO A C 1
ATOM 1575 O O . PRO A 1 204 ? 13.57 -6.016 -0.563 1 86 204 PRO A O 1
ATOM 1578 N N . GLY A 1 205 ? 12.156 -5.512 1.045 1 88.69 205 GLY A N 1
ATOM 1579 C CA . GLY A 1 205 ? 11.953 -6.891 1.458 1 88.69 205 GLY A CA 1
ATOM 1580 C C . GLY A 1 205 ? 11.266 -7.734 0.401 1 88.69 205 GL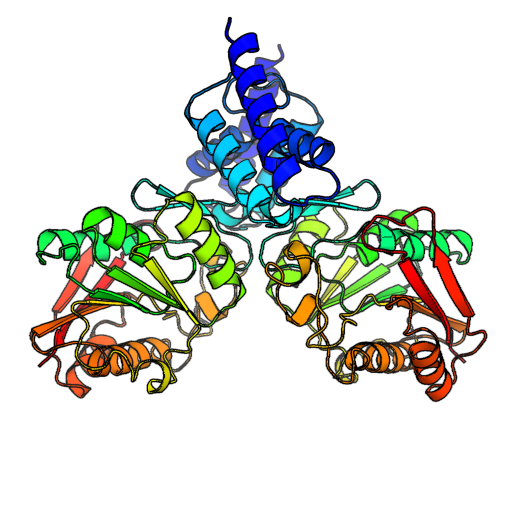Y A C 1
ATOM 1581 O O . GLY A 1 205 ? 11.258 -8.969 0.49 1 88.69 205 GLY A O 1
ATOM 1582 N N . THR A 1 206 ? 10.734 -7.09 -0.611 1 91 206 THR A N 1
ATOM 1583 C CA . THR A 1 206 ? 10.062 -7.828 -1.674 1 91 206 THR A CA 1
ATOM 1584 C C . THR A 1 206 ? 11.047 -8.18 -2.791 1 91 206 THR A C 1
ATOM 1586 O O . THR A 1 206 ? 10.727 -8.969 -3.678 1 91 206 THR A O 1
ATOM 1589 N N . ILE A 1 207 ? 12.234 -7.621 -2.732 1 91.31 207 ILE A N 1
ATOM 1590 C CA . ILE A 1 207 ? 13.203 -7.793 -3.812 1 91.31 207 ILE A CA 1
ATOM 1591 C C . ILE A 1 207 ? 14.453 -8.492 -3.279 1 91.31 207 ILE A C 1
ATOM 1593 O O . ILE A 1 207 ? 14.891 -9.5 -3.836 1 91.31 207 ILE A O 1
ATOM 1597 N N . TYR A 1 208 ? 14.938 -8.023 -2.146 1 92.31 208 TYR A N 1
ATOM 1598 C CA . TYR A 1 208 ? 16.266 -8.414 -1.67 1 92.31 208 TYR A CA 1
ATOM 1599 C C . TYR A 1 208 ? 16.156 -9.422 -0.535 1 92.31 208 TYR A C 1
ATOM 1601 O O . TYR A 1 208 ? 15.273 -9.32 0.316 1 92.31 208 TYR A O 1
ATOM 1609 N N . ALA A 1 209 ? 17.016 -10.289 -0.567 1 93.19 209 ALA A N 1
ATOM 1610 C CA . ALA A 1 209 ? 17.156 -11.258 0.513 1 93.19 209 ALA A CA 1
ATOM 1611 C C . ALA A 1 209 ? 18.609 -11.359 0.981 1 93.19 209 ALA A C 1
ATOM 1613 O O . ALA A 1 209 ? 19.516 -10.961 0.263 1 93.19 209 ALA A O 1
ATOM 1614 N N . ARG A 1 210 ? 18.797 -11.93 2.146 1 92.44 210 ARG A N 1
ATOM 1615 C CA . ARG A 1 210 ? 20.125 -12.141 2.686 1 92.44 210 ARG A CA 1
ATOM 1616 C C . ARG A 1 210 ? 20.797 -13.367 2.059 1 92.44 210 ARG A C 1
ATOM 1618 O O . ARG A 1 210 ? 20.281 -13.922 1.088 1 92.44 210 ARG A O 1
ATOM 1625 N N . ARG A 1 211 ? 22.062 -13.703 2.457 1 91.06 211 ARG A N 1
ATOM 1626 C CA . ARG A 1 211 ? 22.828 -14.875 2.035 1 91.06 211 ARG A CA 1
ATOM 1627 C C . ARG A 1 211 ? 22.969 -14.914 0.518 1 91.06 211 ARG A C 1
ATOM 1629 O O . ARG A 1 211 ? 22.641 -15.922 -0.115 1 91.06 211 ARG A O 1
ATOM 1636 N N . GLN A 1 212 ? 23.344 -13.742 -0.002 1 89.56 212 GLN A N 1
ATOM 1637 C CA . GLN A 1 212 ? 23.547 -13.602 -1.44 1 89.56 212 GLN A CA 1
ATOM 1638 C C . GLN A 1 212 ? 22.266 -13.938 -2.207 1 89.56 212 GLN A C 1
ATOM 1640 O O . GLN A 1 212 ? 22.328 -14.602 -3.246 1 89.56 212 GLN A O 1
ATOM 1645 N N . GLY A 1 213 ? 21.172 -13.656 -1.543 1 92.75 213 GLY A N 1
ATOM 1646 C CA . GLY A 1 213 ? 19.891 -13.844 -2.203 1 92.75 213 GLY A CA 1
ATOM 1647 C C . GLY A 1 213 ? 19.281 -15.211 -1.952 1 92.75 213 GLY A C 1
ATOM 1648 O O . GLY A 1 213 ? 18.172 -15.5 -2.42 1 92.75 213 GLY A O 1
ATOM 1649 N N . ALA A 1 214 ? 19.922 -16.016 -1.125 1 94.06 214 ALA A N 1
ATOM 1650 C CA . ALA A 1 214 ? 19.531 -17.422 -1.054 1 94.06 214 ALA A CA 1
ATOM 1651 C C . ALA A 1 214 ? 18.672 -17.688 0.182 1 94.06 214 ALA A C 1
ATOM 1653 O O . ALA A 1 214 ? 18.062 -18.75 0.307 1 94.06 214 ALA A O 1
ATOM 1654 N N . GLU A 1 215 ? 18.531 -16.797 1.055 1 95.62 215 GLU A N 1
ATOM 1655 C CA . GLU A 1 215 ? 17.906 -17.016 2.354 1 95.62 215 GLU A CA 1
ATOM 1656 C C . GLU A 1 215 ? 16.5 -17.562 2.195 1 95.62 215 GLU A C 1
ATOM 1658 O O . GLU A 1 215 ? 16.156 -18.609 2.781 1 95.62 215 GLU A O 1
ATOM 1663 N N . LEU A 1 216 ? 15.758 -16.953 1.364 1 96.94 216 LEU A N 1
ATOM 1664 C CA . LEU A 1 216 ? 14.352 -17.328 1.269 1 96.94 216 LEU A CA 1
ATOM 1665 C C . LEU A 1 216 ? 14.164 -18.5 0.297 1 96.94 216 LEU A C 1
ATOM 1667 O O . LEU A 1 216 ? 13.148 -19.188 0.338 1 96.94 216 LEU A O 1
ATOM 1671 N N . ILE A 1 217 ? 15.109 -18.688 -0.542 1 96.81 217 ILE A N 1
ATOM 1672 C CA . ILE A 1 217 ? 15.133 -19.891 -1.367 1 96.81 217 ILE A CA 1
ATOM 1673 C C . ILE A 1 217 ? 15.273 -21.125 -0.477 1 96.81 217 ILE A C 1
ATOM 1675 O O . ILE A 1 217 ? 14.484 -22.078 -0.59 1 96.81 217 ILE A O 1
ATOM 1679 N N . VAL A 1 218 ? 16.25 -21.078 0.406 1 96.88 218 VAL A N 1
ATOM 1680 C CA . VAL A 1 218 ? 16.484 -22.172 1.335 1 96.88 218 VAL A CA 1
ATOM 1681 C C . VAL A 1 218 ? 15.266 -22.375 2.221 1 96.88 218 VAL A C 1
ATOM 1683 O O . VAL A 1 218 ? 14.828 -23.516 2.43 1 96.88 218 VAL A O 1
ATOM 1686 N N . ALA A 1 219 ? 14.695 -21.297 2.705 1 97.69 219 ALA A N 1
ATOM 1687 C CA . ALA A 1 219 ? 13.508 -21.391 3.543 1 97.69 219 ALA A CA 1
ATOM 1688 C C . ALA A 1 219 ? 12.344 -22.016 2.785 1 97.69 219 ALA A C 1
ATOM 1690 O O . ALA A 1 219 ? 11.57 -22.797 3.355 1 97.69 219 ALA A O 1
ATOM 1691 N N . SER A 1 220 ? 12.195 -21.672 1.531 1 98.06 220 SER A N 1
ATOM 1692 C CA . SER A 1 220 ? 11.148 -22.25 0.699 1 98.06 220 SER A CA 1
ATOM 1693 C C . SER A 1 220 ? 11.312 -23.75 0.574 1 98.06 220 SER A C 1
ATOM 1695 O O . SER A 1 220 ? 10.328 -24.5 0.639 1 98.06 220 SER A O 1
ATOM 1697 N N . ALA A 1 221 ? 12.531 -24.188 0.403 1 97.81 221 ALA A N 1
ATOM 1698 C CA . ALA A 1 221 ? 12.82 -25.625 0.29 1 97.81 221 ALA A CA 1
ATOM 1699 C C . ALA A 1 221 ? 12.461 -26.359 1.579 1 97.81 221 ALA A C 1
ATOM 1701 O O . ALA A 1 221 ? 11.867 -27.438 1.543 1 97.81 221 ALA A O 1
ATOM 1702 N N . VAL A 1 222 ? 12.812 -25.734 2.678 1 97.19 222 VAL A N 1
ATOM 1703 C CA . VAL A 1 222 ? 12.523 -26.312 3.982 1 97.19 222 VAL A CA 1
ATOM 1704 C C . VAL A 1 222 ? 11.008 -26.438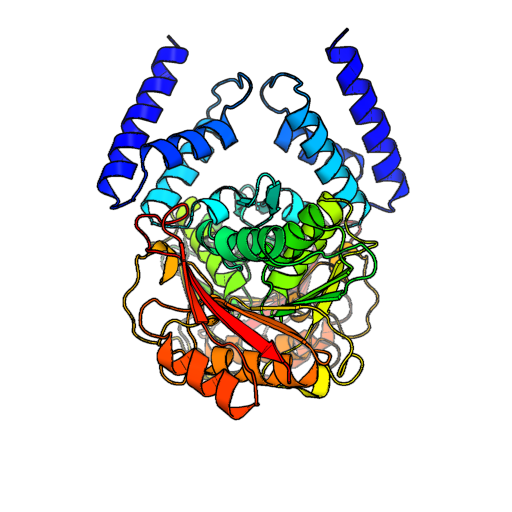 4.168 1 97.19 222 VAL A C 1
ATOM 1706 O O . VAL A 1 222 ? 10.508 -27.5 4.562 1 97.19 222 VAL A O 1
ATOM 1709 N N . CYS A 1 223 ? 10.281 -25.344 3.881 1 97.69 223 CYS A N 1
ATOM 1710 C CA . CYS A 1 223 ? 8.828 -25.344 4.016 1 97.69 223 CYS A CA 1
ATOM 1711 C C . CYS A 1 223 ? 8.203 -26.406 3.107 1 97.69 223 CYS A C 1
ATOM 1713 O O . CYS A 1 223 ? 7.309 -27.141 3.531 1 97.69 223 CYS A O 1
ATOM 1715 N N . ALA A 1 224 ? 8.703 -26.469 1.888 1 97.94 224 ALA A N 1
ATOM 1716 C CA . ALA A 1 224 ? 8.164 -27.422 0.925 1 97.94 224 ALA A CA 1
ATOM 1717 C C . ALA A 1 224 ? 8.359 -28.859 1.409 1 97.94 224 ALA A C 1
ATOM 1719 O O . ALA A 1 224 ? 7.453 -29.688 1.288 1 97.94 224 ALA A O 1
ATOM 1720 N N . ALA A 1 225 ? 9.531 -29.141 1.971 1 97.31 225 ALA A N 1
ATOM 1721 C CA . ALA A 1 225 ? 9.836 -30.484 2.459 1 97.31 225 ALA A CA 1
ATOM 1722 C C . ALA A 1 225 ? 8.859 -30.906 3.553 1 97.31 225 ALA A C 1
ATOM 1724 O O . ALA A 1 225 ? 8.492 -32.062 3.645 1 97.31 225 ALA A O 1
ATOM 1725 N N . GLY A 1 226 ? 8.492 -29.953 4.344 1 96.69 226 GLY A N 1
ATOM 1726 C CA . GLY A 1 226 ? 7.559 -30.234 5.418 1 96.69 226 GLY A CA 1
ATOM 1727 C C . GLY A 1 226 ? 6.121 -30.328 4.945 1 96.69 226 GLY A C 1
ATOM 1728 O O . GLY A 1 226 ? 5.324 -31.094 5.508 1 96.69 226 GLY A O 1
ATOM 1729 N N . LEU A 1 227 ? 5.715 -29.594 3.955 1 98 227 LEU A N 1
ATOM 1730 C CA . LEU A 1 227 ? 4.332 -29.438 3.521 1 98 227 LEU A CA 1
ATOM 1731 C C . LEU A 1 227 ? 3.938 -30.562 2.557 1 98 227 LEU A C 1
ATOM 1733 O O . LEU A 1 227 ? 2.82 -31.078 2.619 1 98 227 LEU A O 1
ATOM 1737 N N . LEU A 1 228 ? 4.824 -30.969 1.688 1 98.44 228 LEU A N 1
ATOM 1738 C CA . LEU A 1 228 ? 4.48 -31.797 0.532 1 98.44 228 LEU A CA 1
ATOM 1739 C C . LEU A 1 228 ? 4.25 -33.25 0.945 1 98.44 228 LEU A C 1
ATOM 1741 O O . LEU A 1 228 ? 4.977 -33.781 1.785 1 98.44 228 LEU A O 1
ATOM 1745 N N . ARG A 1 229 ? 3.295 -33.844 0.363 1 98.06 229 ARG A N 1
ATOM 1746 C CA . ARG A 1 229 ? 3.156 -35.281 0.417 1 98.06 229 ARG A CA 1
ATOM 1747 C C . ARG A 1 229 ? 4.223 -35.969 -0.431 1 98.06 229 ARG A C 1
ATOM 1749 O O . ARG A 1 229 ? 4.859 -35.344 -1.272 1 98.06 229 ARG A O 1
ATOM 1756 N N . ALA A 1 230 ? 4.312 -37.312 -0.214 1 97.56 230 ALA A N 1
ATOM 1757 C CA . ALA A 1 230 ? 5.199 -38.094 -1.087 1 97.56 230 ALA A CA 1
ATOM 1758 C C . ALA A 1 230 ? 4.805 -37.906 -2.551 1 97.56 230 ALA A C 1
ATOM 1760 O O . ALA A 1 230 ? 3.629 -38.031 -2.9 1 97.56 230 ALA A O 1
ATOM 1761 N N . GLY A 1 231 ? 5.762 -37.562 -3.352 1 97.44 231 GLY A N 1
ATOM 1762 C CA . GLY A 1 231 ? 5.5 -37.344 -4.77 1 97.44 231 GLY A CA 1
ATOM 1763 C C . GLY A 1 231 ? 5.031 -35.938 -5.102 1 97.44 231 GLY A C 1
ATOM 1764 O O . GLY A 1 231 ? 4.898 -35.594 -6.273 1 97.44 231 GLY A O 1
ATOM 1765 N N . GLY A 1 232 ? 4.742 -35.156 -4.051 1 98.5 232 GLY A N 1
ATOM 1766 C CA . GLY A 1 232 ? 4.387 -33.75 -4.289 1 98.5 232 GLY A CA 1
ATOM 1767 C C . GLY A 1 232 ? 5.484 -32.969 -4.98 1 98.5 232 GLY A C 1
ATOM 1768 O O . GLY A 1 232 ? 6.629 -33.406 -5.043 1 98.5 232 GLY A O 1
ATOM 1769 N N . VAL A 1 233 ? 5.148 -31.812 -5.543 1 98.75 233 VAL A N 1
ATOM 1770 C CA . VAL A 1 233 ? 6.078 -31.094 -6.402 1 98.75 233 VAL A CA 1
ATOM 1771 C C . VAL A 1 233 ? 6.305 -29.688 -5.852 1 98.75 233 VAL A C 1
ATOM 1773 O O . VAL A 1 233 ? 5.371 -29.047 -5.348 1 98.75 233 VAL A O 1
ATOM 1776 N N . VAL A 1 234 ? 7.543 -29.25 -5.949 1 98.81 234 VAL A N 1
ATOM 1777 C CA . VAL A 1 234 ? 7.879 -27.875 -5.582 1 98.81 234 VAL A CA 1
ATOM 1778 C C . VAL A 1 234 ? 8.469 -27.156 -6.793 1 98.81 234 VAL A C 1
ATOM 1780 O O . VAL A 1 234 ? 9.219 -27.734 -7.574 1 98.81 234 VAL A O 1
ATOM 1783 N N . LEU A 1 235 ? 8.023 -25.953 -7.031 1 98.69 235 LEU A N 1
ATOM 1784 C CA . LEU A 1 235 ? 8.609 -25.016 -7.996 1 98.69 235 LEU A CA 1
ATOM 1785 C C . LEU A 1 235 ? 9.109 -23.766 -7.305 1 98.69 235 LEU A C 1
ATOM 1787 O O . LEU A 1 235 ? 8.352 -23.094 -6.59 1 98.69 235 LEU A O 1
ATOM 1791 N N . ILE A 1 236 ? 10.375 -23.391 -7.52 1 98.5 236 ILE A N 1
ATOM 1792 C CA . ILE A 1 236 ? 10.945 -22.188 -6.922 1 98.5 236 ILE A CA 1
ATOM 1793 C C . ILE A 1 236 ? 11.547 -21.297 -8.008 1 98.5 236 ILE A C 1
ATOM 1795 O O . ILE A 1 236 ? 12.492 -21.703 -8.695 1 98.5 236 ILE A O 1
ATOM 1799 N N . GLU A 1 237 ? 10.945 -20.125 -8.211 1 96.88 237 GLU A N 1
ATOM 1800 C CA . GLU A 1 237 ? 11.531 -19.141 -9.102 1 96.88 237 GLU A CA 1
ATOM 1801 C C . GLU A 1 237 ? 12.797 -18.531 -8.492 1 96.88 237 GLU A C 1
ATOM 1803 O O . GLU A 1 237 ? 12.883 -18.344 -7.281 1 96.88 237 GLU A O 1
ATOM 1808 N N . HIS A 1 238 ? 13.805 -18.25 -9.352 1 95.25 238 HIS A N 1
ATOM 1809 C CA . HIS A 1 238 ? 15.078 -17.703 -8.891 1 95.25 238 HIS A CA 1
ATOM 1810 C C . HIS A 1 238 ? 15.797 -16.969 -10.016 1 95.25 238 HIS A C 1
ATOM 1812 O O . HIS A 1 238 ? 15.32 -16.953 -11.156 1 95.25 238 HIS A O 1
ATOM 1818 N N . GLY A 1 239 ? 16.844 -16.266 -9.609 1 91.31 239 GLY A N 1
ATOM 1819 C CA . GLY A 1 239 ? 17.656 -15.594 -10.617 1 91.31 239 GLY A CA 1
ATOM 1820 C C . GLY A 1 239 ? 18.359 -16.547 -11.555 1 91.31 239 GLY A C 1
ATOM 1821 O O . GLY A 1 239 ? 18.531 -17.734 -11.234 1 91.31 239 GLY A O 1
ATOM 1822 N N . GLU A 1 240 ? 18.828 -16.016 -12.625 1 88.75 240 GLU A N 1
ATOM 1823 C CA . GLU A 1 240 ? 19.406 -16.828 -13.695 1 88.75 240 GLU A CA 1
ATOM 1824 C C . GLU A 1 240 ? 20.672 -17.547 -13.227 1 88.75 240 GLU A C 1
ATOM 1826 O O . GLU A 1 240 ? 21 -18.609 -13.734 1 88.75 240 GLU A O 1
ATOM 1831 N N . THR A 1 241 ? 21.281 -17.031 -12.227 1 89.06 241 THR A N 1
ATOM 1832 C CA . THR A 1 241 ? 22.562 -17.594 -11.82 1 89.06 241 THR A CA 1
ATOM 1833 C C . THR A 1 241 ? 22.406 -18.438 -10.547 1 89.06 241 THR A C 1
ATOM 1835 O O . THR A 1 241 ? 23.406 -18.859 -9.961 1 89.06 241 THR A O 1
ATOM 1838 N N . GLN A 1 242 ? 21.172 -18.75 -10.125 1 94.38 242 GLN A N 1
ATOM 1839 C CA . GLN A 1 242 ? 21 -19.344 -8.797 1 94.38 242 GLN A CA 1
ATOM 1840 C C . GLN A 1 242 ? 20.469 -20.766 -8.898 1 94.38 242 GLN A C 1
ATOM 1842 O O . GLN A 1 242 ? 20.062 -21.359 -7.895 1 94.38 242 GLN A O 1
ATOM 1847 N N . SER A 1 243 ? 20.5 -21.344 -10.062 1 95.06 243 SER A N 1
ATOM 1848 C CA . SER A 1 243 ? 19.953 -22.672 -10.281 1 95.06 243 SER A CA 1
ATOM 1849 C C . SER A 1 243 ? 20.641 -23.719 -9.406 1 95.06 243 SER A C 1
ATOM 1851 O O . SER A 1 243 ? 20 -24.562 -8.797 1 95.06 243 SER A O 1
ATOM 1853 N N . ARG A 1 244 ? 21.938 -23.641 -9.359 1 94.75 244 ARG A N 1
ATOM 1854 C CA . ARG A 1 244 ? 22.703 -24.625 -8.586 1 94.75 244 ARG A CA 1
ATOM 1855 C C . ARG A 1 244 ? 22.406 -24.516 -7.098 1 94.75 244 ARG A C 1
ATOM 1857 O O . ARG A 1 244 ? 22.312 -25.516 -6.398 1 94.75 244 ARG A O 1
ATOM 1864 N N . GLU A 1 245 ? 22.266 -23.328 -6.68 1 95.19 245 GLU A N 1
ATOM 1865 C CA . GLU A 1 245 ? 21.953 -23.078 -5.273 1 95.19 245 GLU A CA 1
ATOM 1866 C C . GLU A 1 245 ? 20.578 -23.641 -4.906 1 95.19 245 GLU A C 1
ATOM 1868 O O . GLU A 1 245 ? 20.406 -24.219 -3.832 1 95.19 245 GLU A O 1
ATOM 1873 N N . VAL A 1 246 ? 19.609 -23.469 -5.719 1 97.38 246 VAL A N 1
ATOM 1874 C CA . VAL A 1 246 ? 18.266 -23.969 -5.48 1 97.38 246 VAL A CA 1
ATOM 1875 C C . VAL A 1 246 ? 18.266 -25.5 -5.496 1 97.38 246 VAL A C 1
ATOM 1877 O O . VAL A 1 246 ? 17.656 -26.141 -4.625 1 97.38 246 VAL A O 1
ATOM 1880 N N . ALA A 1 247 ? 18.984 -26.062 -6.438 1 97.81 247 ALA A N 1
ATOM 1881 C CA . ALA A 1 247 ? 19.078 -27.516 -6.52 1 97.81 247 ALA A CA 1
ATOM 1882 C C . ALA A 1 247 ? 19.703 -28.094 -5.254 1 97.81 247 ALA A C 1
ATOM 1884 O O . ALA A 1 247 ? 19.219 -29.094 -4.723 1 97.81 247 ALA A O 1
ATOM 1885 N N . ALA A 1 248 ? 20.75 -27.453 -4.828 1 97.56 248 ALA A N 1
ATOM 1886 C CA . ALA A 1 248 ? 21.438 -27.906 -3.623 1 97.56 248 ALA A CA 1
ATOM 1887 C C . ALA A 1 248 ? 20.5 -27.859 -2.412 1 97.56 248 ALA A C 1
ATOM 1889 O O . ALA A 1 248 ? 20.516 -28.766 -1.577 1 97.56 248 ALA A O 1
ATOM 1890 N N . ALA A 1 249 ? 19.734 -26.797 -2.33 1 97.5 249 ALA A N 1
ATOM 1891 C CA . ALA A 1 249 ? 18.797 -26.656 -1.227 1 97.5 249 ALA A CA 1
ATOM 1892 C C . ALA A 1 249 ? 17.75 -27.766 -1.26 1 97.5 249 ALA A C 1
ATOM 1894 O O . ALA A 1 249 ? 17.375 -28.312 -0.217 1 97.5 249 ALA A O 1
ATOM 1895 N N . LEU A 1 250 ? 17.25 -28.109 -2.406 1 98.38 250 LEU A N 1
ATOM 1896 C CA . LEU A 1 250 ? 16.25 -29.156 -2.557 1 98.38 250 LEU A CA 1
ATOM 1897 C C . LEU A 1 250 ? 16.859 -30.516 -2.256 1 98.38 250 LEU A C 1
ATOM 1899 O O . LEU A 1 250 ? 16.234 -31.344 -1.56 1 98.38 250 LEU A O 1
ATOM 1903 N N . GLU A 1 251 ? 18.078 -30.766 -2.711 1 98.12 251 GLU A N 1
ATOM 1904 C CA . GLU A 1 251 ? 18.766 -32.031 -2.494 1 98.12 251 GLU A CA 1
ATOM 1905 C C . GLU A 1 251 ? 18.984 -32.281 -1.006 1 98.12 251 GLU A C 1
ATOM 1907 O O . GLU A 1 251 ? 18.859 -33.438 -0.543 1 98.12 251 GLU A O 1
ATOM 1912 N N . ARG A 1 252 ? 19.281 -31.266 -0.353 1 97.31 252 ARG A N 1
ATOM 1913 C CA . ARG A 1 252 ? 19.531 -31.375 1.081 1 97.31 252 ARG A CA 1
ATOM 1914 C C . ARG A 1 252 ? 18.297 -31.906 1.814 1 97.31 252 ARG A C 1
ATOM 1916 O O . ARG A 1 252 ? 18.422 -32.531 2.877 1 97.31 252 ARG A O 1
ATOM 1923 N N . HIS A 1 253 ? 17.203 -31.734 1.201 1 96.81 253 HIS A N 1
ATOM 1924 C CA . HIS A 1 253 ? 15.984 -32.156 1.859 1 96.81 253 HIS A CA 1
ATOM 1925 C C . HIS A 1 253 ? 15.375 -33.375 1.155 1 96.81 253 HIS A C 1
ATOM 1927 O O . HIS A 1 253 ? 14.188 -33.656 1.32 1 96.81 253 HIS A O 1
ATOM 1933 N N . GLY A 1 254 ? 16.125 -33.969 0.27 1 97.5 254 GLY A N 1
ATOM 1934 C CA . GLY A 1 254 ? 15.789 -35.281 -0.275 1 97.5 254 GLY A CA 1
ATOM 1935 C C . GLY A 1 254 ? 14.945 -35.188 -1.533 1 97.5 254 GLY A C 1
ATOM 1936 O O . GLY A 1 254 ? 14.438 -36.219 -2.014 1 97.5 254 GLY A O 1
ATOM 1937 N N . PHE A 1 255 ? 14.758 -34.031 -2.041 1 98.56 255 PHE A N 1
ATOM 1938 C CA . PHE A 1 255 ? 13.961 -33.938 -3.26 1 98.56 255 PHE A CA 1
ATOM 1939 C C . PHE A 1 255 ? 14.633 -34.688 -4.41 1 98.56 255 PHE A C 1
ATOM 1941 O O . PHE A 1 255 ? 15.859 -34.781 -4.465 1 98.56 255 PHE A O 1
ATOM 1948 N N . GLN A 1 256 ? 13.789 -35.156 -5.305 1 98.06 256 GLN A N 1
ATOM 1949 C CA . GLN A 1 256 ? 14.242 -35.938 -6.457 1 98.06 256 GLN A CA 1
ATOM 1950 C C . GLN A 1 256 ? 13.789 -35.281 -7.766 1 98.06 256 GLN A C 1
ATOM 1952 O O . GLN A 1 256 ? 13.055 -34.281 -7.754 1 98.06 256 GLN A O 1
ATOM 1957 N N . ALA A 1 257 ? 14.391 -35.812 -8.93 1 97.75 257 ALA A N 1
ATOM 1958 C CA . ALA A 1 257 ? 14.039 -35.375 -10.273 1 97.75 257 ALA A CA 1
ATOM 1959 C C . ALA A 1 257 ? 14.156 -33.844 -10.398 1 97.75 257 ALA A C 1
ATOM 1961 O O . ALA A 1 257 ? 13.266 -33.188 -10.938 1 97.75 257 ALA A O 1
ATOM 1962 N N . ILE A 1 258 ? 15.188 -33.375 -9.805 1 98.44 258 ILE A N 1
ATOM 1963 C CA . ILE A 1 258 ? 15.398 -31.922 -9.789 1 98.44 258 ILE A CA 1
ATOM 1964 C C . ILE A 1 258 ? 15.828 -31.453 -11.172 1 98.44 258 ILE A C 1
ATOM 1966 O O . ILE A 1 258 ? 16.734 -32.031 -11.773 1 98.44 258 ILE A O 1
ATOM 1970 N N . HIS A 1 259 ? 15.188 -30.5 -11.75 1 97.06 259 HIS A N 1
ATOM 1971 C CA . HIS A 1 259 ? 15.578 -29.922 -13.031 1 97.06 259 HIS A CA 1
ATOM 1972 C C . HIS A 1 259 ? 15.266 -28.438 -13.094 1 97.06 259 HIS A C 1
ATOM 1974 O O . HIS A 1 259 ? 14.398 -27.953 -12.367 1 97.06 259 HIS A O 1
ATOM 1980 N N . HIS A 1 260 ? 16 -27.766 -13.914 1 96.56 260 HIS A N 1
ATOM 1981 C CA . HIS A 1 260 ? 15.906 -26.328 -14.094 1 96.56 260 HIS A CA 1
ATOM 1982 C C . HIS A 1 260 ? 15.133 -25.984 -15.367 1 96.56 260 HIS A C 1
ATOM 1984 O O . HIS A 1 260 ? 15.312 -26.625 -16.391 1 96.56 260 HIS A O 1
ATOM 1990 N N . CYS A 1 261 ? 14.219 -25.016 -15.195 1 94.69 261 CYS A N 1
ATOM 1991 C CA . CYS A 1 261 ? 13.422 -24.578 -16.328 1 94.69 261 CYS A CA 1
ATOM 1992 C C . CYS A 1 261 ? 13.688 -23.109 -16.641 1 94.69 261 CYS A C 1
ATOM 1994 O O . CYS A 1 261 ? 13.859 -22.297 -15.734 1 94.69 261 CYS A O 1
ATOM 1996 N N . ARG A 1 262 ? 13.805 -22.844 -17.859 1 91 262 ARG A N 1
ATOM 1997 C CA . ARG A 1 262 ? 13.906 -21.484 -18.375 1 91 262 ARG A CA 1
ATOM 1998 C C . ARG A 1 262 ? 12.82 -21.203 -19.422 1 91 262 ARG A C 1
ATOM 2000 O O . ARG A 1 262 ? 12.547 -22.047 -20.266 1 91 262 ARG A O 1
ATOM 2007 N N . ASP A 1 263 ? 12.117 -20.125 -19.25 1 85.75 263 ASP A N 1
ATOM 2008 C CA . ASP A 1 263 ? 11.062 -19.797 -20.203 1 85.75 263 ASP A CA 1
ATOM 2009 C C . ASP A 1 263 ? 11.391 -18.516 -20.953 1 85.75 263 ASP A C 1
ATOM 2011 O O . ASP A 1 263 ? 11.578 -17.453 -20.359 1 85.75 263 ASP A O 1
ATOM 2015 N N . ASP A 1 264 ? 11.359 -18.625 -22.234 1 79.62 264 ASP A N 1
ATOM 2016 C CA . ASP A 1 264 ? 11.695 -17.484 -23.078 1 79.62 264 ASP A CA 1
ATOM 2017 C C . ASP A 1 264 ? 10.43 -16.781 -23.578 1 79.62 264 ASP A C 1
ATOM 2019 O O . ASP A 1 264 ? 10.492 -15.648 -24.062 1 79.62 264 ASP A O 1
ATOM 2023 N N . ASP A 1 265 ? 9.328 -17.453 -23.453 1 80.69 265 ASP A N 1
ATOM 2024 C CA . ASP A 1 265 ? 8.078 -16.891 -23.969 1 80.69 265 ASP A CA 1
ATOM 2025 C C . ASP A 1 265 ? 7.633 -15.695 -23.125 1 80.69 265 ASP A C 1
ATOM 2027 O O . ASP A 1 265 ? 7.062 -14.734 -23.641 1 80.69 265 ASP A O 1
ATOM 2031 N N . PHE A 1 266 ? 7.918 -15.789 -21.875 1 79.56 266 PHE A N 1
ATOM 2032 C CA . PHE A 1 266 ? 7.473 -14.727 -20.984 1 79.56 266 PHE A CA 1
ATOM 2033 C C . PHE A 1 266 ? 8.625 -13.789 -20.641 1 79.56 266 PHE A C 1
ATOM 2035 O O . PHE A 1 266 ? 8.484 -12.906 -19.797 1 79.56 266 PHE A O 1
ATOM 2042 N N . SER A 1 267 ? 9.68 -14 -21.328 1 74.06 267 SER A N 1
ATOM 2043 C CA . SER A 1 267 ? 10.852 -13.172 -21.078 1 74.06 267 SER A CA 1
ATOM 2044 C C . SER A 1 267 ? 10.648 -11.75 -21.609 1 74.06 267 SER A C 1
ATOM 2046 O O . SER A 1 267 ? 9.875 -11.539 -22.547 1 74.06 267 SER A O 1
ATOM 2048 N N . ASP A 1 268 ? 11.219 -10.828 -20.859 1 71.56 268 ASP A N 1
ATOM 2049 C CA . ASP A 1 268 ? 11.258 -9.438 -21.312 1 71.56 268 ASP A CA 1
ATOM 2050 C C . ASP A 1 268 ? 12.594 -8.789 -20.969 1 71.56 268 ASP A C 1
ATOM 2052 O O . ASP A 1 268 ? 13.594 -9.477 -20.766 1 71.56 268 ASP A O 1
ATOM 2056 N N . ALA A 1 269 ? 12.672 -7.539 -21.125 1 65.94 269 ALA A N 1
ATOM 2057 C CA . ALA A 1 269 ? 13.922 -6.805 -20.969 1 65.94 269 ALA A CA 1
ATOM 2058 C C . ALA A 1 269 ? 14.492 -6.992 -19.562 1 65.94 269 ALA A C 1
ATOM 2060 O O . ALA A 1 269 ? 15.672 -6.75 -19.328 1 65.94 269 ALA A O 1
ATOM 2061 N N . THR A 1 270 ? 13.578 -7.461 -18.734 1 68.19 270 THR A N 1
ATOM 2062 C CA . THR A 1 270 ? 14.039 -7.641 -17.359 1 68.19 270 THR A CA 1
ATOM 2063 C C . THR A 1 270 ? 14.648 -9.023 -17.172 1 68.19 270 THR A C 1
ATOM 2065 O O . THR A 1 270 ? 15.242 -9.312 -16.125 1 68.19 270 THR A O 1
ATOM 2068 N N . GLY A 1 271 ? 14.57 -9.828 -18.125 1 74.81 271 GLY A N 1
ATOM 2069 C CA . GLY A 1 271 ? 15.211 -11.133 -18.047 1 74.81 271 GLY A CA 1
ATOM 2070 C C . GLY A 1 271 ? 14.242 -12.281 -18.234 1 74.81 271 GLY A C 1
ATOM 2071 O O . GLY A 1 271 ? 13.047 -12.062 -18.453 1 74.81 271 GLY A O 1
ATOM 2072 N N . ALA A 1 272 ? 14.844 -13.438 -18.234 1 79.12 272 ALA A N 1
ATOM 2073 C CA . ALA A 1 272 ? 14.047 -14.656 -18.375 1 79.12 272 ALA A CA 1
ATOM 2074 C C . ALA A 1 272 ? 13.508 -15.102 -17.016 1 79.12 272 ALA A C 1
ATOM 2076 O O . ALA A 1 272 ? 13.93 -14.602 -15.977 1 79.12 272 ALA A O 1
ATOM 2077 N N . SER A 1 273 ? 12.406 -15.789 -17.094 1 80.56 273 SER A N 1
ATOM 2078 C CA . SER A 1 273 ? 11.969 -16.469 -15.875 1 80.56 273 SER A CA 1
ATOM 2079 C C . SER A 1 273 ? 12.641 -17.828 -15.734 1 80.56 273 SER A C 1
ATOM 2081 O O . SER A 1 273 ? 12.641 -18.641 -16.672 1 80.56 273 SER A O 1
ATOM 2083 N N . VAL A 1 274 ? 13.289 -18.031 -14.672 1 93.19 274 VAL A N 1
ATOM 2084 C CA . VAL A 1 274 ? 13.906 -19.312 -14.391 1 93.19 274 VAL A CA 1
ATOM 2085 C C . VAL A 1 274 ? 13.383 -19.859 -13.062 1 93.19 274 VAL A C 1
ATOM 2087 O O . VAL A 1 274 ? 13.148 -19.094 -12.125 1 93.19 274 VAL A O 1
ATOM 2090 N N . PHE A 1 275 ? 13.055 -21.094 -13.078 1 97 275 PHE A N 1
ATOM 2091 C CA . PHE A 1 275 ? 12.641 -21.766 -11.844 1 97 275 PHE A CA 1
ATOM 2092 C C . PHE A 1 275 ? 13.141 -23.203 -11.812 1 97 275 PHE A C 1
ATOM 2094 O O . PHE A 1 275 ? 13.516 -23.75 -12.844 1 97 275 PHE A O 1
ATOM 2101 N N . THR A 1 276 ? 13.266 -23.75 -10.656 1 98.25 276 THR A N 1
ATOM 2102 C CA . THR A 1 276 ? 13.703 -25.109 -10.43 1 98.25 276 THR A CA 1
ATOM 2103 C C . THR A 1 276 ? 12.57 -25.953 -9.852 1 98.25 276 THR A C 1
ATOM 2105 O O . THR A 1 276 ? 11.828 -25.484 -8.984 1 98.25 276 THR A O 1
ATOM 2108 N N . VAL A 1 277 ? 12.414 -27.156 -10.359 1 98.5 277 VAL A N 1
ATOM 2109 C CA . VAL A 1 277 ? 11.367 -28.078 -9.945 1 98.5 277 VAL A CA 1
ATOM 2110 C C . VAL A 1 277 ? 11.984 -29.266 -9.219 1 98.5 277 VAL A C 1
ATOM 2112 O O . VAL A 1 277 ? 13.086 -29.719 -9.555 1 98.5 277 VAL A O 1
ATOM 2115 N N . GLY A 1 278 ? 11.344 -29.672 -8.156 1 98.62 278 GLY A N 1
ATOM 2116 C CA . GLY A 1 278 ? 11.719 -30.891 -7.453 1 98.62 278 GLY A CA 1
ATOM 2117 C C . GLY A 1 278 ? 10.523 -31.688 -6.98 1 98.62 278 GLY A C 1
ATOM 2118 O O . GLY A 1 278 ? 9.438 -31.141 -6.781 1 98.62 278 GLY A O 1
ATOM 2119 N N . ARG A 1 279 ? 10.727 -33 -6.832 1 98.38 279 ARG A N 1
ATOM 2120 C CA . ARG A 1 279 ? 9.688 -33.875 -6.34 1 98.38 279 ARG A CA 1
ATOM 2121 C C . ARG A 1 279 ? 10.016 -34.406 -4.941 1 98.38 279 ARG A C 1
ATOM 2123 O O . ARG A 1 279 ? 11.148 -34.812 -4.676 1 98.38 279 ARG A O 1
ATOM 2130 N N . ALA A 1 280 ? 9.062 -34.281 -4.098 1 97.81 280 ALA A N 1
ATOM 2131 C CA . ALA A 1 280 ? 9.273 -34.75 -2.723 1 97.81 280 ALA A CA 1
ATOM 2132 C C . ALA A 1 280 ? 9.469 -36.25 -2.666 1 97.81 280 ALA A C 1
ATOM 2134 O O . ALA A 1 280 ? 8.844 -37 -3.428 1 97.81 280 ALA A O 1
ATOM 2135 N N . PRO A 1 281 ? 10.281 -36.688 -1.735 1 93.5 281 PRO A N 1
ATOM 2136 C CA . PRO A 1 281 ? 10.539 -38.125 -1.643 1 93.5 281 PRO A CA 1
ATOM 2137 C C . PRO A 1 281 ? 9.344 -38.906 -1.102 1 93.5 281 PRO A C 1
ATOM 2139 O O . PRO A 1 281 ? 8.508 -38.344 -0.389 1 93.5 281 PRO A O 1
ATOM 2142 N N . MET B 1 1 ? -32.5 4.902 -23.375 1 31.14 1 MET B N 1
ATOM 2143 C CA . MET B 1 1 ? -32.656 3.568 -22.797 1 31.14 1 MET B CA 1
ATOM 2144 C C . MET B 1 1 ? -31.422 3.189 -21.969 1 31.14 1 MET B C 1
ATOM 2146 O O . MET B 1 1 ? -31.547 2.498 -20.953 1 31.14 1 MET B O 1
ATOM 2150 N N . ILE B 1 2 ? -30.141 3.77 -22.328 1 41.44 2 ILE B N 1
ATOM 2151 C CA . ILE B 1 2 ? -28.828 3.463 -21.766 1 41.44 2 ILE B CA 1
ATOM 2152 C C . ILE B 1 2 ? -28.656 4.18 -20.438 1 41.44 2 ILE B C 1
ATOM 2154 O O . ILE B 1 2 ? -28.141 3.602 -19.469 1 41.44 2 ILE B O 1
ATOM 2158 N N . LEU B 1 3 ? -29.25 5.43 -20.469 1 47.06 3 LEU B N 1
ATOM 2159 C CA . LEU B 1 3 ? -29.25 6.246 -19.25 1 47.06 3 LEU B CA 1
ATOM 2160 C C . LEU B 1 3 ? -30.109 5.594 -18.172 1 47.06 3 LEU B C 1
ATOM 2162 O O . LEU B 1 3 ? -29.734 5.633 -16.984 1 47.06 3 LEU B O 1
ATOM 2166 N N . CYS B 1 4 ? -31.094 4.949 -18.672 1 54.06 4 CYS B N 1
ATOM 2167 C CA . CYS B 1 4 ? -32.031 4.25 -17.797 1 54.06 4 CYS B CA 1
ATOM 2168 C C . CYS B 1 4 ? -31.375 3.045 -17.141 1 54.06 4 CYS B C 1
ATOM 2170 O O . CYS B 1 4 ? -31.594 2.77 -15.961 1 54.06 4 CYS B O 1
ATOM 2172 N N . ALA B 1 5 ? -30.391 2.52 -17.875 1 72.56 5 ALA B N 1
ATOM 2173 C CA . ALA B 1 5 ? -29.797 1.275 -17.406 1 72.56 5 ALA B CA 1
ATOM 2174 C C . ALA B 1 5 ? -28.766 1.547 -16.312 1 72.56 5 ALA B C 1
ATOM 2176 O O . ALA B 1 5 ? -28.734 0.854 -15.297 1 72.56 5 ALA B O 1
ATOM 2177 N N . PHE B 1 6 ? -28.172 2.744 -16.391 1 83.94 6 PHE B N 1
ATOM 2178 C CA . PHE B 1 6 ? -27.156 2.977 -15.359 1 83.94 6 PHE B CA 1
ATOM 2179 C C . PHE B 1 6 ? -27.812 3.463 -14.07 1 83.94 6 PHE B C 1
ATOM 2181 O O . PHE B 1 6 ? -27.344 3.123 -12.977 1 83.94 6 PHE B O 1
ATOM 2188 N N . GLU B 1 7 ? -28.906 4.125 -14.195 1 84.56 7 GLU B N 1
ATOM 2189 C CA . GLU B 1 7 ? -29.641 4.574 -13.023 1 84.56 7 GLU B CA 1
ATOM 2190 C C . GLU B 1 7 ? -30.125 3.389 -12.188 1 84.56 7 GLU B C 1
ATOM 2192 O O . GLU B 1 7 ? -30.141 3.461 -10.953 1 84.56 7 GLU B O 1
ATOM 2197 N N . HIS B 1 8 ? -30.453 2.381 -12.883 1 88.06 8 HIS B N 1
ATOM 2198 C CA . HIS B 1 8 ? -30.859 1.165 -12.188 1 88.06 8 HIS B CA 1
ATOM 2199 C C . HIS B 1 8 ? -29.703 0.58 -11.383 1 88.06 8 HIS B C 1
ATOM 2201 O O . HIS B 1 8 ? -29.875 0.178 -10.234 1 88.06 8 HIS B O 1
ATOM 2207 N N . HIS B 1 9 ? -28.547 0.57 -11.969 1 89.75 9 HIS B N 1
ATOM 2208 C CA . HIS B 1 9 ? -27.359 0.067 -11.281 1 89.75 9 HIS B CA 1
ATOM 2209 C C . HIS B 1 9 ? -27.016 0.935 -10.078 1 89.75 9 HIS B C 1
ATOM 2211 O O . HIS B 1 9 ? -26.625 0.42 -9.023 1 89.75 9 HIS B O 1
ATOM 2217 N N . GLN B 1 10 ? -27.172 2.213 -10.18 1 91 10 GLN B N 1
ATOM 2218 C CA . GLN B 1 10 ? -26.906 3.125 -9.078 1 91 10 GLN B CA 1
ATOM 2219 C C . GLN B 1 10 ? -27.891 2.934 -7.938 1 91 10 GLN B C 1
ATOM 2221 O O . GLN B 1 10 ? -27.516 2.98 -6.766 1 91 10 GLN B O 1
ATOM 2226 N N . SER B 1 11 ? -29.125 2.703 -8.312 1 92.06 11 SER B N 1
ATOM 2227 C CA . SER B 1 11 ? -30.141 2.482 -7.293 1 92.06 11 SER B CA 1
ATOM 2228 C C . SER B 1 11 ? -29.875 1.207 -6.504 1 92.06 11 SER B C 1
ATOM 2230 O O . SER B 1 11 ? -30.016 1.188 -5.277 1 92.06 11 SER B O 1
ATOM 2232 N N . LEU B 1 12 ? -29.516 0.222 -7.238 1 92.81 12 LEU B N 1
ATOM 2233 C CA . LEU B 1 12 ? -29.172 -1.032 -6.578 1 92.81 12 LEU B CA 1
ATOM 2234 C C . LEU B 1 12 ? -27.953 -0.856 -5.684 1 92.81 12 LEU B C 1
ATOM 2236 O O . LEU B 1 12 ? -27.922 -1.364 -4.562 1 92.81 12 LEU B O 1
ATOM 2240 N N . ALA B 1 13 ? -26.984 -0.164 -6.188 1 94.44 13 ALA B N 1
ATOM 2241 C CA . ALA B 1 13 ? -25.766 0.095 -5.43 1 94.44 13 ALA B CA 1
ATOM 2242 C C . ALA B 1 13 ? -26.062 0.881 -4.156 1 94.44 13 ALA B C 1
ATOM 2244 O O . ALA B 1 13 ? -25.516 0.585 -3.092 1 94.44 13 ALA B O 1
ATOM 2245 N N . LEU B 1 14 ? -26.938 1.878 -4.238 1 94.75 14 LEU B N 1
ATOM 2246 C CA . LEU B 1 14 ? -27.281 2.691 -3.08 1 94.75 14 LEU B CA 1
ATOM 2247 C C . LEU B 1 14 ? -27.953 1.851 -2.006 1 94.75 14 LEU B C 1
ATOM 2249 O O . LEU B 1 14 ? -27.688 2.018 -0.815 1 94.75 14 LEU B O 1
ATOM 2253 N N . ARG B 1 15 ? -28.812 0.978 -2.424 1 94 15 ARG B N 1
ATOM 2254 C CA . ARG B 1 15 ? -29.484 0.082 -1.484 1 94 15 ARG B CA 1
ATOM 2255 C C . ARG B 1 15 ? -28.469 -0.807 -0.765 1 94 15 ARG B C 1
ATOM 2257 O O . ARG B 1 15 ? -28.562 -0.994 0.451 1 94 15 ARG B O 1
ATOM 2264 N N . GLU B 1 16 ? -27.547 -1.354 -1.534 1 95.5 16 GLU B N 1
ATOM 2265 C CA . GLU B 1 16 ? -26.516 -2.217 -0.957 1 95.5 16 GLU B CA 1
ATOM 2266 C C . GLU B 1 16 ? -25.656 -1.451 0.038 1 95.5 16 GLU B C 1
ATOM 2268 O O . GLU B 1 16 ? -25.391 -1.935 1.141 1 95.5 16 GLU B O 1
ATOM 2273 N N . LEU B 1 17 ? -25.266 -0.257 -0.299 1 95.62 17 LEU B N 1
ATOM 2274 C CA . LEU B 1 17 ? -24.438 0.571 0.562 1 95.62 17 LEU B CA 1
ATOM 2275 C C . LEU B 1 17 ? -25.172 0.962 1.834 1 95.62 17 LEU B C 1
ATOM 2277 O O . LEU B 1 17 ? -24.594 0.988 2.918 1 95.62 17 LEU B O 1
ATOM 2281 N N . SER B 1 18 ? -26.438 1.24 1.731 1 93.75 18 SER B N 1
ATOM 2282 C CA . SER B 1 18 ? -27.266 1.65 2.871 1 93.75 18 SER B CA 1
ATOM 2283 C C . SER B 1 18 ? -27.438 0.508 3.867 1 93.75 18 SER B C 1
ATOM 2285 O O . SER B 1 18 ? -27.531 0.741 5.074 1 93.75 18 SER B O 1
ATOM 2287 N N . GLU B 1 19 ? -27.344 -0.691 3.375 1 94.62 19 GLU B N 1
ATOM 2288 C CA . GLU B 1 19 ? -27.562 -1.863 4.223 1 94.62 19 GLU B CA 1
ATOM 2289 C C . GLU B 1 19 ? -26.25 -2.311 4.867 1 94.62 19 GLU B C 1
ATOM 2291 O O . GLU B 1 19 ? -26.25 -3.107 5.809 1 94.62 19 GLU B O 1
ATOM 2296 N N . ALA B 1 20 ? -25.172 -1.759 4.406 1 93.12 20 ALA B N 1
ATOM 2297 C CA . ALA B 1 20 ? -23.844 -2.23 4.84 1 93.12 20 ALA B CA 1
ATOM 2298 C C . ALA B 1 20 ? -23.391 -1.502 6.098 1 93.12 20 ALA B C 1
ATOM 2300 O O . ALA B 1 20 ? -22.281 -1.72 6.578 1 93.12 20 ALA B O 1
ATOM 2301 N N . GLY B 1 21 ? -24.172 -0.575 6.688 1 87.38 21 GLY B N 1
ATOM 2302 C CA . GLY B 1 21 ? -23.828 0.104 7.926 1 87.38 21 GLY B CA 1
ATOM 2303 C C . GLY B 1 21 ? -22.859 1.26 7.727 1 87.38 21 GLY B C 1
ATOM 2304 O O . GLY B 1 21 ? -22.109 1.604 8.633 1 87.38 21 GLY B O 1
ATOM 2305 N N . LEU B 1 22 ? -22.891 1.86 6.535 1 89.81 22 LEU B N 1
ATOM 2306 C CA . LEU B 1 22 ? -22 2.975 6.207 1 89.81 22 LEU B CA 1
ATOM 2307 C C . LEU B 1 22 ? -22.594 4.297 6.68 1 89.81 22 LEU B C 1
ATOM 2309 O O . LEU B 1 22 ? -23.812 4.422 6.809 1 89.81 22 LEU B O 1
ATOM 2313 N N . TRP B 1 23 ? -21.766 5.285 6.91 1 82.44 23 TRP B N 1
ATOM 2314 C CA . TRP B 1 23 ? -22.203 6.57 7.441 1 82.44 23 TRP B CA 1
ATOM 2315 C C . TRP B 1 23 ? -22.766 7.457 6.336 1 82.44 23 TRP B C 1
ATOM 2317 O O . TRP B 1 23 ? -23.688 8.234 6.566 1 82.44 23 TRP B O 1
ATOM 2327 N N . ASP B 1 24 ? -22.188 7.379 5.16 1 88.94 24 ASP B N 1
ATOM 2328 C CA . ASP B 1 24 ? -22.578 8.242 4.051 1 88.94 24 ASP B CA 1
ATOM 2329 C C . ASP B 1 24 ? -22.703 7.453 2.752 1 88.94 24 ASP B C 1
ATOM 2331 O O . ASP B 1 24 ? -21.922 7.66 1.82 1 88.94 24 ASP B O 1
ATOM 2335 N N . PRO B 1 25 ? -23.719 6.621 2.664 1 93.75 25 PRO B N 1
ATOM 2336 C CA . PRO B 1 25 ? -23.891 5.797 1.465 1 93.75 25 PRO B CA 1
ATOM 2337 C C . PRO B 1 25 ? -23.984 6.629 0.188 1 93.75 25 PRO B C 1
ATOM 2339 O O . PRO B 1 25 ? -23.453 6.238 -0.852 1 93.75 25 PRO B O 1
ATOM 2342 N N . GLN B 1 26 ? -24.672 7.801 0.284 1 93.19 26 GLN B N 1
ATOM 2343 C CA . GLN B 1 26 ? -24.844 8.648 -0.893 1 93.19 26 GLN B CA 1
ATOM 2344 C C . GLN B 1 26 ? -23.5 9.211 -1.354 1 93.19 26 GLN B C 1
ATOM 2346 O O . GLN B 1 26 ? -23.203 9.234 -2.551 1 93.19 26 GLN B O 1
ATOM 2351 N N . GLY B 1 27 ? -22.703 9.734 -0.407 1 93.25 27 GLY B N 1
ATOM 2352 C CA . GLY B 1 27 ? -21.375 10.227 -0.74 1 93.25 27 GLY B CA 1
ATOM 2353 C C . GLY B 1 27 ? -20.453 9.156 -1.31 1 93.25 27 GLY B C 1
ATOM 2354 O O . GLY B 1 27 ? -19.703 9.414 -2.256 1 93.25 27 GLY B O 1
ATOM 2355 N N . ASP B 1 28 ? -20.562 7.977 -0.763 1 95.38 28 ASP B N 1
ATOM 2356 C CA . ASP B 1 28 ? -19.766 6.848 -1.252 1 95.38 28 ASP B CA 1
ATOM 2357 C C . ASP B 1 28 ? -20.156 6.492 -2.688 1 95.38 28 ASP B C 1
ATOM 2359 O O . ASP B 1 28 ? -19.281 6.297 -3.537 1 95.38 28 ASP B O 1
ATOM 2363 N N . LEU B 1 29 ? -21.453 6.426 -2.924 1 95.06 29 LEU B N 1
ATOM 2364 C CA . LEU B 1 29 ? -21.922 6.105 -4.266 1 95.06 29 LEU B CA 1
ATOM 2365 C C . LEU B 1 29 ? -21.453 7.145 -5.273 1 95.06 29 LEU B C 1
ATOM 2367 O O . LEU B 1 29 ? -20.984 6.793 -6.363 1 95.06 29 LEU B O 1
ATOM 2371 N N . GLN B 1 30 ? -21.547 8.367 -4.879 1 93.56 30 GLN B N 1
ATOM 2372 C CA . GLN B 1 30 ? -21.125 9.445 -5.773 1 93.56 30 GLN B CA 1
ATOM 2373 C C . GLN B 1 30 ? -19.641 9.336 -6.105 1 93.56 30 GLN B C 1
ATOM 2375 O O . GLN B 1 30 ? -19.25 9.453 -7.27 1 93.56 30 GLN B O 1
ATOM 2380 N N . ALA B 1 31 ? -18.844 9.125 -5.137 1 94 31 ALA B N 1
ATOM 2381 C CA . ALA B 1 31 ? -17.406 9.047 -5.336 1 94 31 ALA B CA 1
ATOM 2382 C C . ALA B 1 31 ? -17.047 7.875 -6.246 1 94 31 ALA B C 1
ATOM 2384 O O . ALA B 1 31 ? -16.234 8.016 -7.16 1 94 31 ALA B O 1
ATOM 2385 N N . ILE B 1 32 ? -17.641 6.723 -6.027 1 95 32 ILE B N 1
ATOM 2386 C CA . ILE B 1 32 ? -17.328 5.531 -6.812 1 95 32 ILE B CA 1
ATOM 2387 C C . ILE B 1 32 ? -17.875 5.699 -8.234 1 95 32 ILE B C 1
ATOM 2389 O O . ILE B 1 32 ? -17.234 5.281 -9.195 1 95 32 ILE B O 1
ATOM 2393 N N . THR B 1 33 ? -19.031 6.336 -8.352 1 91.56 33 THR B N 1
ATOM 2394 C CA . THR B 1 33 ? -19.578 6.641 -9.664 1 91.56 33 THR B CA 1
ATOM 2395 C C . THR B 1 33 ? -18.641 7.562 -10.445 1 91.56 33 THR B C 1
ATOM 2397 O O . THR B 1 33 ? -18.375 7.332 -11.617 1 91.56 33 THR B O 1
ATOM 2400 N N . ASP B 1 34 ? -18.172 8.594 -9.766 1 89 34 ASP B N 1
ATOM 2401 C CA . ASP B 1 34 ? -17.266 9.547 -10.398 1 89 34 ASP B CA 1
ATOM 2402 C C . ASP B 1 34 ? -15.992 8.852 -10.875 1 89 34 ASP B C 1
ATOM 2404 O O . ASP B 1 34 ? -15.469 9.18 -11.938 1 89 34 ASP B O 1
ATOM 2408 N N . LYS B 1 35 ? -15.438 7.934 -10.117 1 87.69 35 LYS B N 1
ATOM 2409 C CA . LYS B 1 35 ? -14.234 7.184 -10.477 1 87.69 35 LYS B CA 1
ATOM 2410 C C . LYS B 1 35 ? -14.398 6.488 -11.82 1 87.69 35 LYS B C 1
ATOM 2412 O O . LYS B 1 35 ? -13.461 6.434 -12.625 1 87.69 35 LYS B O 1
ATOM 2417 N N . HIS B 1 36 ? -15.594 6.02 -12.102 1 87.5 36 HIS B N 1
ATOM 2418 C CA . HIS B 1 36 ? -15.75 5.145 -13.266 1 87.5 36 HIS B CA 1
ATOM 2419 C C . HIS B 1 36 ? -16.453 5.867 -14.406 1 87.5 36 HIS B C 1
ATOM 2421 O O . HIS B 1 36 ? -16.25 5.531 -15.578 1 87.5 36 HIS B O 1
ATOM 2427 N N . PHE B 1 37 ? -17.281 6.91 -14.133 1 81.88 37 PHE B N 1
ATOM 2428 C CA . PHE B 1 37 ? -18.172 7.402 -15.18 1 81.88 37 PHE B CA 1
ATOM 2429 C C . PHE B 1 37 ? -18.109 8.922 -15.266 1 81.88 37 PHE B C 1
ATOM 2431 O O . PHE B 1 37 ? -18.797 9.523 -16.109 1 81.88 37 PHE B O 1
ATOM 2438 N N . LYS B 1 38 ? -17.344 9.531 -14.469 1 73.69 38 LYS B N 1
ATOM 2439 C CA . LYS B 1 38 ? -17.25 10.984 -14.586 1 73.69 38 LYS B CA 1
ATOM 2440 C C . LYS B 1 38 ? -16.734 11.398 -15.961 1 73.69 38 LYS B C 1
ATOM 2442 O O . LYS B 1 38 ? -15.867 10.734 -16.531 1 73.69 38 LYS B O 1
ATOM 2447 N N . GLY B 1 39 ? -17.359 12.539 -16.516 1 65.81 39 GLY B N 1
ATOM 2448 C CA . GLY B 1 39 ? -16.906 13.125 -17.781 1 65.81 39 GLY B CA 1
ATOM 2449 C C . GLY B 1 39 ? -17.609 12.547 -18.984 1 65.81 39 GLY B C 1
ATOM 2450 O O . GLY B 1 39 ? -17.078 12.586 -20.094 1 65.81 39 GLY B O 1
ATOM 2451 N N . GLY B 1 40 ? -18.766 11.836 -18.688 1 64.12 40 GLY B N 1
ATOM 2452 C CA . GLY B 1 40 ? -19.578 11.391 -19.812 1 64.12 40 GLY B CA 1
ATOM 2453 C C . GLY B 1 40 ? -19.078 10.102 -20.438 1 64.12 40 GLY B C 1
ATOM 2454 O O . GLY B 1 40 ? -19.219 9.883 -21.641 1 64.12 40 GLY B O 1
ATOM 2455 N N . ARG B 1 41 ? -18.438 9.328 -19.703 1 66.31 41 ARG B N 1
ATOM 2456 C CA . ARG B 1 41 ? -17.938 8.047 -20.203 1 66.31 41 ARG B CA 1
ATOM 2457 C C . ARG B 1 41 ? -19.078 7.113 -20.578 1 66.31 41 ARG B C 1
ATOM 2459 O O . ARG B 1 41 ? -20.125 7.098 -19.906 1 66.31 41 ARG B O 1
ATOM 2466 N N . ALA B 1 42 ? -18.844 6.391 -21.688 1 69.56 42 ALA B N 1
ATOM 2467 C CA . ALA B 1 42 ? -19.828 5.402 -22.109 1 69.56 42 ALA B CA 1
ATOM 2468 C C . ALA B 1 42 ? -19.906 4.254 -21.109 1 69.56 42 ALA B C 1
ATOM 2470 O O . ALA B 1 42 ? -18.922 3.902 -20.469 1 69.56 42 ALA B O 1
ATOM 2471 N N . LEU B 1 43 ? -21.125 3.857 -20.938 1 73.75 43 LEU B N 1
ATOM 2472 C CA . LEU B 1 43 ? -21.344 2.65 -20.156 1 73.75 43 LEU B CA 1
ATOM 2473 C C . LEU B 1 43 ? -20.891 1.409 -20.922 1 73.75 43 LEU B C 1
ATOM 2475 O O . LEU B 1 43 ? -21.422 1.111 -21.984 1 73.75 43 LEU B O 1
ATOM 2479 N N . ASP B 1 44 ? -19.734 0.881 -20.578 1 78.94 44 ASP B N 1
ATOM 2480 C CA . ASP B 1 44 ? -19.344 -0.399 -21.156 1 78.94 44 ASP B CA 1
ATOM 2481 C C . ASP B 1 44 ? -19.266 -1.484 -20.078 1 78.94 44 ASP B C 1
ATOM 2483 O O . ASP B 1 44 ? -19.172 -1.182 -18.891 1 78.94 44 ASP B O 1
ATOM 2487 N N . PRO B 1 45 ? -19.422 -2.668 -20.562 1 81.69 45 PRO B N 1
ATOM 2488 C CA . PRO B 1 45 ? -19.547 -3.795 -19.641 1 81.69 45 PRO B CA 1
ATOM 2489 C C . PRO B 1 45 ? -18.344 -3.904 -18.688 1 81.69 45 PRO B C 1
ATOM 2491 O O . PRO B 1 45 ? -18.516 -4.242 -17.516 1 81.69 45 PRO B O 1
ATOM 2494 N N . GLN B 1 46 ? -17.203 -3.607 -19.109 1 81.62 46 GLN B N 1
ATOM 2495 C CA . GLN B 1 46 ? -16 -3.725 -18.281 1 81.62 46 GLN B CA 1
ATOM 2496 C C . GLN B 1 46 ? -16 -2.686 -17.172 1 81.62 46 GLN B C 1
ATOM 2498 O O . GLN B 1 46 ? -15.656 -2.994 -16.031 1 81.62 46 GLN B O 1
ATOM 2503 N N . ARG B 1 47 ? -16.422 -1.513 -17.484 1 84.75 47 ARG B N 1
ATOM 2504 C CA . ARG B 1 47 ? -16.484 -0.439 -16.5 1 84.75 47 ARG B CA 1
ATOM 2505 C C . ARG B 1 47 ? -17.562 -0.698 -15.469 1 84.75 47 ARG B C 1
ATOM 2507 O O . ARG B 1 47 ? -17.406 -0.39 -14.281 1 84.75 47 ARG B O 1
ATOM 2514 N N . LEU B 1 48 ? -18.688 -1.182 -15.992 1 88.81 48 LEU B N 1
ATOM 2515 C CA . LEU B 1 48 ? -19.766 -1.519 -15.078 1 88.81 48 LEU B CA 1
ATOM 2516 C C . LEU B 1 48 ? -19.344 -2.607 -14.102 1 88.81 48 LEU B C 1
ATOM 2518 O O . LEU B 1 48 ? -19.703 -2.555 -12.922 1 88.81 48 LEU B O 1
ATOM 2522 N N . GLU B 1 49 ? -18.609 -3.541 -14.609 1 89.62 49 GLU B N 1
ATOM 2523 C CA . GLU B 1 49 ? -18.109 -4.609 -13.75 1 89.62 49 GLU B CA 1
ATOM 2524 C C . GLU B 1 49 ? -17.141 -4.062 -12.695 1 89.62 49 GLU B C 1
ATOM 2526 O O . GLU B 1 49 ? -17.219 -4.438 -11.523 1 89.62 49 GLU B O 1
ATOM 2531 N N . ALA B 1 50 ? -16.281 -3.217 -13.117 1 88.56 50 ALA B N 1
ATOM 2532 C CA . ALA B 1 50 ? -15.344 -2.584 -12.188 1 88.56 50 ALA B CA 1
ATOM 2533 C C . ALA B 1 50 ? -16.078 -1.753 -11.141 1 88.56 50 ALA B C 1
ATOM 2535 O O . ALA B 1 50 ? -15.695 -1.731 -9.977 1 88.56 50 ALA B O 1
ATOM 2536 N N . PHE B 1 51 ? -17.125 -1.04 -11.633 1 92.88 51 PHE B N 1
ATOM 2537 C CA . PHE B 1 51 ? -17.969 -0.271 -10.734 1 92.88 51 PHE B CA 1
ATOM 2538 C C . PHE B 1 51 ? -18.609 -1.178 -9.688 1 92.88 51 PHE B C 1
ATOM 2540 O O . PHE B 1 51 ? -18.578 -0.879 -8.492 1 92.88 51 PHE B O 1
ATOM 2547 N N . ARG B 1 52 ? -19.109 -2.273 -10.078 1 93.62 52 ARG B N 1
ATOM 2548 C CA . ARG B 1 52 ? -19.75 -3.217 -9.172 1 93.62 52 ARG B CA 1
ATOM 2549 C C . ARG B 1 52 ? -18.75 -3.797 -8.18 1 93.62 52 ARG B C 1
ATOM 2551 O O . ARG B 1 52 ? -19.078 -4.008 -7.012 1 93.62 52 ARG B O 1
ATOM 2558 N N . ASP B 1 53 ? -17.578 -4.035 -8.648 1 93.94 53 ASP B N 1
ATOM 2559 C CA . ASP B 1 53 ? -16.516 -4.539 -7.781 1 93.94 53 ASP B CA 1
ATOM 2560 C C . ASP B 1 53 ? -16.188 -3.535 -6.676 1 93.94 53 ASP B C 1
ATOM 2562 O O . ASP B 1 53 ? -16.016 -3.914 -5.516 1 93.94 53 ASP B O 1
ATOM 2566 N N . ASP B 1 54 ? -16.125 -2.262 -7.027 1 95.75 54 ASP B N 1
ATOM 2567 C CA . ASP B 1 54 ? -15.828 -1.218 -6.047 1 95.75 54 ASP B CA 1
ATOM 2568 C C . ASP B 1 54 ? -16.953 -1.088 -5.027 1 95.75 54 ASP B C 1
ATOM 2570 O O . ASP B 1 54 ? -16.703 -0.9 -3.836 1 95.75 54 ASP B O 1
ATOM 2574 N N . ILE B 1 55 ? -18.188 -1.215 -5.512 1 96.31 55 ILE B N 1
ATOM 2575 C CA . ILE B 1 55 ? -19.344 -1.155 -4.621 1 96.31 55 ILE B CA 1
ATOM 2576 C C . ILE B 1 55 ? -19.297 -2.318 -3.633 1 96.31 55 ILE B C 1
ATOM 2578 O O . ILE B 1 55 ? -19.484 -2.127 -2.428 1 96.31 55 ILE B O 1
ATOM 2582 N N . ALA B 1 56 ? -19.031 -3.5 -4.152 1 95.44 56 ALA B N 1
ATOM 2583 C CA . ALA B 1 56 ? -18.953 -4.688 -3.303 1 95.44 56 ALA B CA 1
ATOM 2584 C C . ALA B 1 56 ? -17.859 -4.535 -2.24 1 95.44 56 ALA B C 1
ATOM 2586 O O . ALA B 1 56 ? -18.047 -4.938 -1.091 1 95.44 56 ALA B O 1
ATOM 2587 N N . GLU B 1 57 ? -16.781 -3.996 -2.596 1 95.38 57 GLU B N 1
ATOM 2588 C CA . GLU B 1 57 ? -15.695 -3.758 -1.64 1 95.38 57 GLU B CA 1
ATOM 2589 C C . GLU B 1 57 ? -16.125 -2.777 -0.554 1 95.38 57 GLU B C 1
ATOM 2591 O O . GLU B 1 57 ? -15.836 -2.98 0.626 1 95.38 57 GLU B O 1
ATOM 2596 N N . ARG B 1 58 ? -16.781 -1.67 -0.979 1 96.56 58 ARG B N 1
ATOM 2597 C CA . ARG B 1 58 ? -17.234 -0.694 0.009 1 96.56 58 ARG B CA 1
ATOM 2598 C C . ARG B 1 58 ? -18.25 -1.312 0.966 1 96.56 58 ARG B C 1
ATOM 2600 O O . ARG B 1 58 ? -18.234 -1.032 2.166 1 96.56 58 ARG B O 1
ATOM 2607 N N . CYS B 1 59 ? -19.109 -2.188 0.439 1 95.62 59 CYS B N 1
ATOM 2608 C CA . CYS B 1 59 ? -20.078 -2.898 1.269 1 95.62 59 CYS B CA 1
ATOM 2609 C C . CYS B 1 59 ? -19.375 -3.805 2.271 1 95.62 59 CYS B C 1
ATOM 2611 O O . CYS B 1 59 ? -19.875 -4.031 3.373 1 95.62 59 CYS B O 1
ATOM 2613 N N . ALA B 1 60 ? -18.203 -4.254 1.887 1 93.75 60 ALA B N 1
ATOM 2614 C CA . ALA B 1 60 ? -17.391 -5.062 2.791 1 93.75 60 ALA B CA 1
ATOM 2615 C C . ALA B 1 60 ? -16.609 -4.18 3.76 1 93.75 60 ALA B C 1
ATOM 2617 O O . ALA B 1 60 ? -15.734 -4.664 4.477 1 93.75 60 ALA B O 1
ATOM 2618 N N . ARG B 1 61 ? -16.828 -2.895 3.697 1 94.12 61 ARG B N 1
ATOM 2619 C CA . ARG B 1 61 ? -16.375 -1.894 4.656 1 94.12 61 ARG B CA 1
ATOM 2620 C C . ARG B 1 61 ? -14.914 -1.524 4.414 1 94.12 61 ARG B C 1
ATOM 2622 O O . ARG B 1 61 ? -14.242 -1.003 5.309 1 94.12 61 ARG B O 1
ATOM 2629 N N . ILE B 1 62 ? -14.398 -1.863 3.277 1 95.12 62 ILE B N 1
ATOM 2630 C CA . ILE B 1 62 ? -13.086 -1.345 2.887 1 95.12 62 ILE B CA 1
ATOM 2631 C C . ILE B 1 62 ? -13.156 0.176 2.764 1 95.12 62 ILE B C 1
ATOM 2633 O O . ILE B 1 62 ? -14.086 0.718 2.168 1 95.12 62 ILE B O 1
ATOM 2637 N N . PRO B 1 63 ? -12.195 0.89 3.369 1 94.81 63 PRO B N 1
ATOM 2638 C CA . PRO B 1 63 ? -12.242 2.354 3.328 1 94.81 63 PRO B CA 1
ATOM 2639 C C . PRO B 1 63 ? -12.344 2.9 1.906 1 94.81 63 PRO B C 1
ATOM 2641 O O . PRO B 1 63 ? -11.695 2.381 0.992 1 94.81 63 PRO B O 1
ATOM 2644 N N . LEU B 1 64 ? -13.148 3.91 1.739 1 96.06 64 LEU B N 1
ATOM 2645 C CA . LEU B 1 64 ? -13.352 4.516 0.43 1 96.06 64 LEU B CA 1
ATOM 2646 C C . LEU B 1 64 ? -12.031 4.949 -0.188 1 96.06 64 LEU B C 1
ATOM 2648 O O . LEU B 1 64 ? -11.797 4.727 -1.378 1 96.06 64 LEU B O 1
ATOM 2652 N N . GLY B 1 65 ? -11.18 5.586 0.607 1 96.19 65 GLY B N 1
ATOM 2653 C CA . GLY B 1 65 ? -9.891 6.027 0.104 1 96.19 65 GLY B CA 1
ATOM 2654 C C . GLY B 1 65 ? -9.062 4.898 -0.483 1 96.19 65 GLY B C 1
ATOM 2655 O O . GLY B 1 65 ? -8.367 5.086 -1.485 1 96.19 65 GLY B O 1
ATOM 2656 N N . HIS B 1 66 ? -9.078 3.713 0.147 1 95.81 66 HIS B N 1
ATOM 2657 C CA . HIS B 1 66 ? -8.344 2.559 -0.357 1 95.81 66 HIS B CA 1
ATOM 2658 C C . HIS B 1 66 ? -8.914 2.086 -1.691 1 95.81 66 HIS B C 1
ATOM 2660 O O . HIS B 1 66 ? -8.164 1.606 -2.551 1 95.81 66 HIS B O 1
ATOM 2666 N N . ILE B 1 67 ? -10.195 2.203 -1.839 1 95.81 67 ILE B N 1
ATOM 2667 C CA . ILE B 1 67 ? -10.875 1.79 -3.062 1 95.81 67 ILE B CA 1
ATOM 2668 C C . ILE B 1 67 ? -10.57 2.781 -4.184 1 95.81 67 ILE B C 1
ATOM 2670 O O . ILE B 1 67 ? -10.234 2.381 -5.301 1 95.81 67 ILE B O 1
ATOM 2674 N N . LEU B 1 68 ? -10.57 4.051 -3.846 1 95 68 LEU B N 1
ATOM 2675 C CA . LEU B 1 68 ? -10.375 5.109 -4.832 1 95 68 LEU B CA 1
ATOM 2676 C C . LEU B 1 68 ? -8.891 5.293 -5.141 1 95 68 LEU B C 1
ATOM 2678 O O . LEU B 1 68 ? -8.531 5.715 -6.242 1 95 68 LEU B O 1
ATOM 2682 N N . GLY B 1 69 ? -8.047 5.109 -4.156 1 95.06 69 GLY B N 1
ATOM 2683 C CA . GLY B 1 69 ? -6.617 5.34 -4.297 1 95.06 69 GLY B CA 1
ATOM 2684 C C . GLY B 1 69 ? -6.195 6.742 -3.887 1 95.06 69 GLY B C 1
ATOM 2685 O O . GLY B 1 69 ? -5.047 7.137 -4.102 1 95.06 69 GLY B O 1
ATOM 2686 N N . TYR B 1 70 ? -7.152 7.547 -3.375 1 95.69 70 TYR B N 1
ATOM 2687 C CA . TYR B 1 70 ? -6.852 8.898 -2.912 1 95.69 70 TYR B CA 1
ATOM 2688 C C . TYR B 1 70 ? -7.816 9.328 -1.814 1 95.69 70 TYR B C 1
ATOM 2690 O O . TYR B 1 70 ? -8.836 8.672 -1.587 1 95.69 70 TYR B O 1
ATOM 2698 N N . ALA B 1 71 ? -7.469 10.336 -1.111 1 95.31 71 ALA B N 1
ATOM 2699 C CA . ALA B 1 71 ? -8.32 11.016 -0.142 1 95.31 71 ALA B CA 1
ATOM 2700 C C . ALA B 1 71 ? -8.164 12.531 -0.242 1 95.31 71 ALA B C 1
ATOM 2702 O O . ALA B 1 71 ? -7.055 13.039 -0.444 1 95.31 71 ALA B O 1
ATOM 2703 N N . ASP B 1 72 ? -9.258 13.188 -0.101 1 93.62 72 ASP B N 1
ATOM 2704 C CA . ASP B 1 72 ? -9.211 14.648 -0.075 1 93.62 72 ASP B CA 1
ATOM 2705 C C . ASP B 1 72 ? -8.898 15.164 1.327 1 93.62 72 ASP B C 1
ATOM 2707 O O . ASP B 1 72 ? -9.469 14.695 2.312 1 93.62 72 ASP B O 1
ATOM 2711 N N . PHE B 1 73 ? -7.965 16.078 1.438 1 95.38 73 PHE B N 1
ATOM 2712 C CA . PHE B 1 73 ? -7.566 16.688 2.701 1 95.38 73 PHE B CA 1
ATOM 2713 C C . PHE B 1 73 ? -7.172 18.141 2.5 1 95.38 73 PHE B C 1
ATOM 2715 O O . PHE B 1 73 ? -6.176 18.438 1.834 1 95.38 73 PHE B O 1
ATOM 2722 N N . GLY B 1 74 ? -7.91 19.031 3.018 1 91.38 74 GLY B N 1
ATOM 2723 C CA . GLY B 1 74 ? -7.598 20.438 2.916 1 91.38 74 GLY B CA 1
ATOM 2724 C C . GLY B 1 74 ? -7.621 20.953 1.489 1 91.38 74 GLY B C 1
ATOM 2725 O O . GLY B 1 74 ? -6.734 21.719 1.085 1 91.38 74 GLY B O 1
ATOM 2726 N N . GLY B 1 75 ? -8.414 20.438 0.723 1 90.62 75 GLY B N 1
ATOM 2727 C CA . GLY B 1 75 ? -8.562 20.891 -0.65 1 90.62 75 GLY B CA 1
ATOM 2728 C C . GLY B 1 75 ? -7.582 20.234 -1.604 1 90.62 75 GLY B C 1
ATOM 2729 O O . GLY B 1 75 ? -7.508 20.609 -2.779 1 90.62 75 GLY B O 1
ATOM 2730 N N . ARG B 1 76 ? -6.871 19.328 -1.135 1 93.31 76 ARG B N 1
ATOM 2731 C CA . ARG B 1 76 ? -5.898 18.625 -1.964 1 93.31 76 ARG B CA 1
ATOM 2732 C C . ARG B 1 76 ? -6.184 17.125 -1.99 1 93.31 76 ARG B C 1
ATOM 2734 O O . ARG B 1 76 ? -6.629 16.562 -0.992 1 93.31 76 ARG B O 1
ATOM 2741 N N . ARG B 1 77 ? -5.926 16.547 -3.102 1 93.75 77 ARG B N 1
ATOM 2742 C CA . ARG B 1 77 ? -6.047 15.094 -3.23 1 93.75 77 ARG B CA 1
ATOM 2743 C C . ARG B 1 77 ? -4.715 14.406 -2.934 1 93.75 77 ARG B C 1
ATOM 2745 O O . ARG B 1 77 ? -3.701 14.711 -3.561 1 93.75 77 ARG B O 1
ATOM 2752 N N . LEU B 1 78 ? -4.742 13.562 -2.031 1 97.44 78 LEU B N 1
ATOM 2753 C CA . LEU B 1 78 ? -3.545 12.828 -1.636 1 97.44 78 LEU B CA 1
ATOM 2754 C C . LEU B 1 78 ? -3.67 11.352 -1.999 1 97.44 78 LEU B C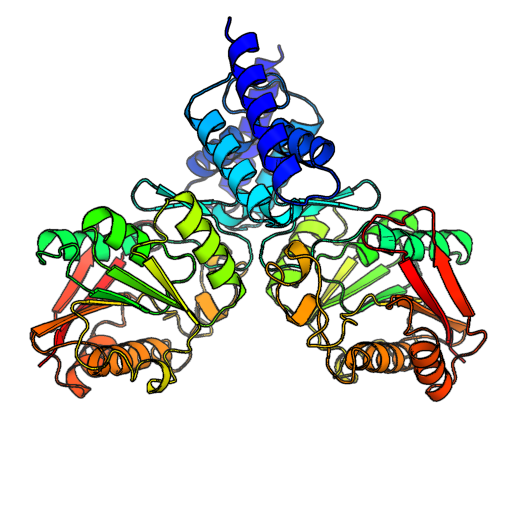 1
ATOM 2756 O O . LEU B 1 78 ? -4.723 10.742 -1.791 1 97.44 78 LEU B O 1
ATOM 2760 N N . LEU B 1 79 ? -2.631 10.82 -2.59 1 97.38 79 LEU B N 1
ATOM 2761 C CA . LEU B 1 79 ? -2.59 9.383 -2.85 1 97.38 79 LEU B CA 1
ATOM 2762 C C . LEU B 1 79 ? -2.582 8.594 -1.545 1 97.38 79 LEU B C 1
ATOM 2764 O O . LEU B 1 79 ? -1.9 8.969 -0.59 1 97.38 79 LEU B O 1
ATOM 2768 N N . VAL B 1 80 ? -3.426 7.566 -1.493 1 97 80 VAL B N 1
ATOM 2769 C CA . VAL B 1 80 ? -3.436 6.586 -0.411 1 97 80 VAL B CA 1
ATOM 2770 C C . VAL B 1 80 ? -3.594 5.184 -0.986 1 97 80 VAL B C 1
ATOM 2772 O O . VAL B 1 80 ? -3.855 5.02 -2.18 1 97 80 VAL B O 1
ATOM 2775 N N . GLY B 1 81 ? -3.41 4.164 -0.131 1 94.88 81 GLY B N 1
ATOM 2776 C CA . GLY B 1 81 ? -3.615 2.773 -0.504 1 94.88 81 GLY B CA 1
ATOM 2777 C C . GLY B 1 81 ? -3.857 1.865 0.687 1 94.88 81 GLY B C 1
ATOM 2778 O O . GLY B 1 81 ? -3.773 2.305 1.835 1 94.88 81 GLY B O 1
ATOM 2779 N N . SER B 1 82 ? -4.277 0.55 0.533 1 90.31 82 SER B N 1
ATOM 2780 C CA . SER B 1 82 ? -4.664 -0.398 1.572 1 90.31 82 SER B CA 1
ATOM 2781 C C . SER B 1 82 ? -3.555 -0.572 2.604 1 90.31 82 SER B C 1
ATOM 2783 O O . SER B 1 82 ? -3.822 -0.905 3.76 1 90.31 82 SER B O 1
ATOM 2785 N N . GLY B 1 83 ? -2.502 -0.066 2.514 1 89.5 83 GLY B N 1
ATOM 2786 C CA . GLY B 1 83 ? -1.386 -0.182 3.438 1 89.5 83 GLY B CA 1
ATOM 2787 C C . GLY B 1 83 ? -1.101 1.102 4.191 1 89.5 83 GLY B C 1
ATOM 2788 O O . GLY B 1 83 ? -0.143 1.174 4.965 1 89.5 83 GLY B O 1
ATOM 2789 N N . THR B 1 84 ? -1.993 1.987 4.066 1 95.12 84 THR B N 1
ATOM 2790 C CA . THR B 1 84 ? -1.786 3.27 4.73 1 95.12 84 THR B CA 1
ATOM 2791 C C . THR B 1 84 ? -3.045 3.701 5.477 1 95.12 84 THR B C 1
ATOM 2793 O O . THR B 1 84 ? -4.137 3.191 5.215 1 95.12 84 THR B O 1
ATOM 2796 N N . PHE B 1 85 ? -2.848 4.59 6.484 1 95.5 85 PHE B N 1
ATOM 2797 C CA . PHE B 1 85 ? -3.951 5.258 7.164 1 95.5 85 PHE B CA 1
ATOM 2798 C C . PHE B 1 85 ? -4.605 6.289 6.25 1 95.5 85 PHE B C 1
ATOM 2800 O O . PHE B 1 85 ? -3.914 7.078 5.605 1 95.5 85 PHE B O 1
ATOM 2807 N N . VAL B 1 86 ? -5.914 6.258 6.121 1 95.69 86 VAL B N 1
ATOM 2808 C CA . VAL B 1 86 ? -6.633 7.266 5.352 1 95.69 86 VAL B CA 1
ATOM 2809 C C . VAL B 1 86 ? -6.805 8.531 6.191 1 95.69 86 VAL B C 1
ATOM 2811 O O . VAL B 1 86 ? -7.418 8.5 7.258 1 95.69 86 VAL B O 1
ATOM 2814 N N . PRO B 1 87 ? -6.309 9.633 5.734 1 95.06 87 PRO B N 1
ATOM 2815 C CA . PRO B 1 87 ? -6.414 10.867 6.504 1 95.06 87 PRO B CA 1
ATOM 2816 C C . PRO B 1 87 ? -7.859 11.25 6.824 1 95.06 87 PRO B C 1
ATOM 2818 O O . PRO B 1 87 ? -8.742 11.102 5.973 1 95.06 87 PRO B O 1
ATOM 2821 N N . ARG B 1 88 ? -8.023 11.734 7.996 1 90.88 88 ARG B N 1
ATOM 2822 C CA . ARG B 1 88 ? -9.344 12.188 8.43 1 90.88 88 ARG B CA 1
ATOM 2823 C C . ARG B 1 88 ? -9.445 13.711 8.367 1 90.88 88 ARG B C 1
ATOM 2825 O O . ARG B 1 88 ? -8.508 14.414 8.758 1 90.88 88 ARG B O 1
ATOM 2832 N N . ARG B 1 89 ? -10.57 14.125 8.016 1 89.88 89 ARG B N 1
ATOM 2833 C CA . ARG B 1 89 ? -10.797 15.562 7.898 1 89.88 89 ARG B CA 1
ATOM 2834 C C . ARG B 1 89 ? -10.688 16.25 9.25 1 89.88 89 ARG B C 1
ATOM 2836 O O . ARG B 1 89 ? -10.344 17.438 9.328 1 89.88 89 ARG B O 1
ATOM 2843 N N . GLN B 1 90 ? -10.883 15.547 10.336 1 91.06 90 GLN B N 1
ATOM 2844 C CA . GLN B 1 90 ? -10.852 16.078 11.695 1 91.06 90 GLN B CA 1
ATOM 2845 C C . GLN B 1 90 ? -9.492 16.703 12.008 1 91.06 90 GLN B C 1
ATOM 2847 O O . GLN B 1 90 ? -9.406 17.703 12.727 1 91.06 90 GLN B O 1
ATOM 2852 N N . SER B 1 91 ? -8.477 16.125 11.43 1 93.5 91 SER B N 1
ATOM 2853 C CA . SER B 1 91 ? -7.117 16.578 11.727 1 93.5 91 SER B CA 1
ATOM 2854 C C . SER B 1 91 ? -6.844 17.953 11.125 1 93.5 91 SER B C 1
ATOM 2856 O O . SER B 1 91 ? -5.871 18.609 11.5 1 93.5 91 SER B O 1
ATOM 2858 N N . LEU B 1 92 ? -7.723 18.453 10.266 1 94.94 92 LEU B N 1
ATOM 2859 C CA . LEU B 1 92 ? -7.594 19.797 9.703 1 94.94 92 LEU B CA 1
ATOM 2860 C C . LEU B 1 92 ? -7.73 20.844 10.797 1 94.94 92 LEU B C 1
ATOM 2862 O O . LEU B 1 92 ? -7.293 21.984 10.617 1 94.94 92 LEU B O 1
ATOM 2866 N N . ALA B 1 93 ? -8.328 20.438 11.898 1 94.75 93 ALA B N 1
ATOM 2867 C CA . ALA B 1 93 ? -8.469 21.359 13.031 1 94.75 93 ALA B CA 1
ATOM 2868 C C . ALA B 1 93 ? -7.105 21.844 13.508 1 94.75 93 ALA B C 1
ATOM 2870 O O . ALA B 1 93 ? -6.961 23.016 13.898 1 94.75 93 ALA B O 1
ATOM 2871 N N . MET B 1 94 ? -6.117 21 13.523 1 96.5 94 MET B N 1
ATOM 2872 C CA . MET B 1 94 ? -4.773 21.375 13.938 1 96.5 94 MET B CA 1
ATOM 2873 C C . MET B 1 94 ? -4.16 22.375 12.953 1 96.5 94 MET B C 1
ATOM 2875 O O . MET B 1 94 ? -3.502 23.328 13.359 1 96.5 94 MET B O 1
ATOM 2879 N N . VAL B 1 95 ? -4.391 22.156 11.672 1 96.69 95 VAL B N 1
ATOM 2880 C CA . VAL B 1 95 ? -3.885 23.062 10.633 1 96.69 95 VAL B CA 1
ATOM 2881 C C . VAL B 1 95 ? -4.516 24.438 10.789 1 96.69 95 VAL B C 1
ATOM 2883 O O . VAL B 1 95 ? -3.816 25.453 10.766 1 96.69 95 VAL B O 1
ATOM 2886 N N . ARG B 1 96 ? -5.809 24.391 11 1 95.19 96 ARG B N 1
ATOM 2887 C CA . ARG B 1 96 ? -6.523 25.656 11.195 1 95.19 96 ARG B CA 1
ATOM 2888 C C . ARG B 1 96 ? -6.016 26.391 12.43 1 95.19 96 ARG B C 1
ATOM 2890 O O . ARG B 1 96 ? -5.824 27.609 12.398 1 95.19 96 ARG B O 1
ATOM 2897 N N . TRP B 1 97 ? -5.812 25.688 13.5 1 96 97 TRP B N 1
ATOM 2898 C CA . TRP B 1 97 ? -5.305 26.281 14.727 1 96 97 TRP B CA 1
ATOM 2899 C C . TRP B 1 97 ? -3.967 26.984 14.477 1 96 97 TRP B C 1
ATOM 2901 O O . TRP B 1 97 ? -3.746 28.109 14.938 1 96 97 TRP B O 1
ATOM 2911 N N . ILE B 1 98 ? -3.098 26.344 13.766 1 97.62 98 ILE B N 1
ATOM 2912 C CA . ILE B 1 98 ? -1.772 26.875 13.469 1 97.62 98 ILE B CA 1
ATOM 2913 C C . ILE B 1 98 ? -1.901 28.156 12.641 1 97.62 98 ILE B C 1
ATOM 2915 O O . ILE B 1 98 ? -1.263 29.172 12.945 1 97.62 98 ILE B O 1
ATOM 2919 N N . GLU B 1 99 ? -2.746 28.141 11.672 1 95.88 99 GLU B N 1
ATOM 2920 C CA . GLU B 1 99 ? -2.957 29.297 10.812 1 95.88 99 GLU B CA 1
ATOM 2921 C C . GLU B 1 99 ? -3.473 30.484 11.609 1 95.88 99 GLU B C 1
ATOM 2923 O O . GLU B 1 99 ? -3.094 31.641 11.344 1 95.88 99 GLU B O 1
ATOM 2928 N N . LEU B 1 100 ? -4.293 30.219 12.57 1 95.31 100 LEU B N 1
ATOM 2929 C CA . LEU B 1 100 ? -4.961 31.281 13.312 1 95.31 100 LEU B CA 1
ATOM 2930 C C . LEU B 1 100 ? -4.066 31.812 14.43 1 95.31 100 LEU B C 1
ATOM 2932 O O . LEU B 1 100 ? -4.148 33 14.789 1 95.31 100 LEU B O 1
ATOM 2936 N N . ASN B 1 101 ? -3.207 30.969 14.953 1 96.75 101 ASN B N 1
ATOM 2937 C CA . ASN B 1 101 ? -2.557 31.312 16.219 1 96.75 101 ASN B CA 1
ATOM 2938 C C . ASN B 1 101 ? -1.062 31.562 16.031 1 96.75 101 ASN B C 1
ATOM 2940 O O . ASN B 1 101 ? -0.403 32.125 16.891 1 96.75 101 ASN B O 1
ATOM 2944 N N . LEU B 1 102 ? -0.516 31.078 14.859 1 97.25 102 LEU B N 1
ATOM 2945 C CA . LEU B 1 102 ? 0.92 31.203 14.641 1 97.25 102 LEU B CA 1
ATOM 2946 C C . LEU B 1 102 ? 1.202 31.953 13.336 1 97.25 102 LEU B C 1
ATOM 2948 O O . LEU B 1 102 ? 0.434 31.844 12.375 1 97.25 102 LEU B O 1
ATOM 2952 N N . ALA B 1 103 ? 2.227 32.719 13.281 1 95.5 103 ALA B N 1
ATOM 2953 C CA . ALA B 1 103 ? 2.68 33.438 12.086 1 95.5 103 ALA B CA 1
ATOM 2954 C C . ALA B 1 103 ? 3.893 32.75 11.469 1 95.5 103 ALA B C 1
ATOM 2956 O O . ALA B 1 103 ? 4.984 33.312 11.422 1 95.5 103 ALA B O 1
ATOM 2957 N N . LEU B 1 104 ? 3.643 31.625 10.859 1 97.19 104 LEU B N 1
ATOM 2958 C CA . LEU B 1 104 ? 4.727 30.875 10.25 1 97.19 104 LEU B CA 1
ATOM 2959 C C . LEU B 1 104 ? 5.074 31.438 8.875 1 97.19 104 LEU B C 1
ATOM 2961 O O . LEU B 1 104 ? 4.219 32 8.195 1 97.19 104 LEU B O 1
ATOM 2965 N N . THR B 1 105 ? 6.332 31.328 8.516 1 96.31 105 THR B N 1
ATOM 2966 C CA . THR B 1 105 ? 6.844 31.766 7.223 1 96.31 105 THR B CA 1
ATOM 2967 C C . THR B 1 105 ? 7.715 30.672 6.594 1 96.31 105 THR B C 1
ATOM 2969 O O . THR B 1 105 ? 7.848 29.578 7.145 1 96.31 105 THR B O 1
ATOM 2972 N N . CYS B 1 106 ? 8.266 31.016 5.445 1 96.31 106 CYS B N 1
ATOM 2973 C CA . CYS B 1 106 ? 9.156 30.094 4.75 1 96.31 106 CYS B CA 1
ATOM 2974 C C . CYS B 1 106 ? 10.43 29.859 5.547 1 96.31 106 CYS B C 1
ATOM 2976 O O . CYS B 1 106 ? 11.164 28.906 5.289 1 96.31 106 CYS B O 1
ATOM 2978 N N . ALA B 1 107 ? 10.641 30.688 6.59 1 97.06 107 ALA B N 1
ATOM 2979 C CA . ALA B 1 107 ? 11.82 30.531 7.441 1 97.06 107 ALA B CA 1
ATOM 2980 C C . ALA B 1 107 ? 11.531 29.609 8.617 1 97.06 107 ALA B C 1
ATOM 2982 O O . ALA B 1 107 ? 12.453 29.156 9.305 1 97.06 107 ALA B O 1
ATOM 2983 N N . SER B 1 108 ? 10.258 29.312 8.844 1 98.31 108 SER B N 1
ATOM 2984 C CA . SER B 1 108 ? 9.867 28.469 9.969 1 98.31 108 SER B CA 1
ATOM 2985 C C . SER B 1 108 ? 10.062 27 9.633 1 98.31 108 SER B C 1
ATOM 2987 O O . SER B 1 108 ? 10.031 26.609 8.469 1 98.31 108 SER B O 1
ATOM 2989 N N . THR B 1 109 ? 10.305 26.203 10.68 1 98.56 109 THR B N 1
ATOM 2990 C CA . THR B 1 109 ? 10.469 24.766 10.531 1 98.56 109 THR B CA 1
ATOM 2991 C C . THR B 1 109 ? 9.383 24.016 11.297 1 98.56 109 THR B C 1
ATOM 2993 O O . THR B 1 109 ? 9.156 24.281 12.477 1 98.56 109 THR B O 1
ATOM 2996 N N . VAL B 1 110 ? 8.742 23.094 10.656 1 98.81 110 VAL B N 1
ATOM 2997 C CA . VAL B 1 110 ? 7.684 22.266 11.234 1 98.81 110 VAL B CA 1
ATOM 2998 C C . VAL B 1 110 ? 8.062 20.797 11.125 1 98.81 110 VAL B C 1
ATOM 3000 O O . VAL B 1 110 ? 8.586 20.359 10.102 1 98.81 110 VAL B O 1
ATOM 3003 N N . TYR B 1 111 ? 7.883 20.047 12.188 1 98.81 111 TYR B N 1
ATOM 3004 C CA . TYR B 1 111 ? 7.984 18.594 12.164 1 98.81 111 TYR B CA 1
ATOM 3005 C C . TYR B 1 111 ? 6.613 17.953 12.328 1 98.81 111 TYR B C 1
ATOM 3007 O O . TYR B 1 111 ? 5.883 18.266 13.273 1 98.81 111 TYR B O 1
ATOM 3015 N N . ASP B 1 112 ? 6.223 17.172 11.438 1 98.81 112 ASP B N 1
ATOM 3016 C CA . ASP B 1 112 ? 5.031 16.328 11.516 1 98.81 112 ASP B CA 1
ATOM 3017 C C . ASP B 1 112 ? 5.395 14.898 11.891 1 98.81 112 ASP B C 1
ATOM 3019 O O . ASP B 1 112 ? 5.836 14.125 11.047 1 98.81 112 ASP B O 1
ATOM 3023 N N . LEU B 1 113 ? 5.184 14.531 13.188 1 98.56 113 LEU B N 1
ATOM 3024 C CA . LEU B 1 113 ? 5.484 13.195 13.688 1 98.56 113 LEU B CA 1
ATOM 3025 C C . LEU B 1 113 ? 4.348 12.227 13.359 1 98.56 113 LEU B C 1
ATOM 3027 O O . LEU B 1 113 ? 3.174 12.578 13.492 1 98.56 113 LEU B O 1
ATOM 3031 N N . CYS B 1 114 ? 4.742 10.992 12.953 1 98.12 114 CYS B N 1
ATOM 3032 C CA . CYS B 1 114 ? 3.764 10.016 12.484 1 98.12 114 CYS B CA 1
ATOM 3033 C C . CYS B 1 114 ? 2.955 10.57 11.32 1 98.12 114 CYS B C 1
ATOM 3035 O O . CYS B 1 114 ? 1.723 10.562 11.352 1 98.12 114 CYS B O 1
ATOM 3037 N N . ALA B 1 115 ? 3.68 10.961 10.258 1 98.5 115 ALA B N 1
ATOM 3038 C CA . ALA B 1 115 ? 3.1 11.797 9.211 1 98.5 115 ALA B CA 1
ATOM 3039 C C . ALA B 1 115 ? 2.229 10.969 8.266 1 98.5 115 ALA B C 1
ATOM 3041 O O . ALA B 1 115 ? 1.377 11.516 7.562 1 98.5 115 ALA B O 1
ATOM 3042 N N . GLY B 1 116 ? 2.449 9.602 8.273 1 97.5 116 GLY B N 1
ATOM 3043 C CA . GLY B 1 116 ? 1.726 8.789 7.312 1 97.5 116 GLY B CA 1
ATOM 3044 C C . GLY B 1 116 ? 1.956 9.219 5.875 1 97.5 116 GLY B C 1
ATOM 3045 O O . GLY B 1 116 ? 3.102 9.352 5.438 1 97.5 116 GLY B O 1
ATOM 3046 N N . VAL B 1 117 ? 0.835 9.555 5.176 1 98 117 VAL B N 1
ATOM 3047 C CA . VAL B 1 117 ? 0.949 9.938 3.775 1 98 117 VAL B CA 1
ATOM 3048 C C . VAL B 1 117 ? 1.165 11.453 3.674 1 98 117 VAL B C 1
ATOM 3050 O O . VAL B 1 117 ? 1.133 12.016 2.578 1 98 117 VAL B O 1
ATOM 3053 N N . GLY B 1 118 ? 1.277 12.133 4.77 1 98.44 118 GLY B N 1
ATOM 3054 C CA . GLY B 1 118 ? 1.729 13.516 4.809 1 98.44 118 GLY B CA 1
ATOM 3055 C C . GLY B 1 118 ? 0.589 14.516 4.848 1 98.44 118 GLY B C 1
ATOM 3056 O O . GLY B 1 118 ? 0.775 15.688 4.523 1 98.44 118 GLY B O 1
ATOM 3057 N N . ALA B 1 119 ? -0.623 14.086 5.262 1 98.25 119 ALA B N 1
ATOM 3058 C CA . ALA B 1 119 ? -1.811 14.93 5.18 1 98.25 119 ALA B CA 1
ATOM 3059 C C . ALA B 1 119 ? -1.618 16.219 5.961 1 98.25 119 ALA B C 1
ATOM 3061 O O . ALA B 1 119 ? -1.711 17.312 5.398 1 98.25 119 ALA B O 1
ATOM 3062 N N . ILE B 1 120 ? -1.251 16.094 7.215 1 98.31 120 ILE B N 1
ATOM 3063 C CA . ILE B 1 120 ? -1.163 17.266 8.086 1 98.31 120 ILE B CA 1
ATOM 3064 C C . ILE B 1 120 ? 0.039 18.125 7.691 1 98.31 120 ILE B C 1
ATOM 3066 O O . ILE B 1 120 ? -0.091 19.328 7.48 1 98.31 120 ILE B O 1
ATOM 3070 N N . GLY B 1 121 ? 1.228 17.531 7.531 1 98.69 121 GLY B N 1
ATOM 3071 C CA . GLY B 1 121 ? 2.428 18.25 7.152 1 98.69 121 GLY B CA 1
ATOM 3072 C C . GLY B 1 121 ? 2.279 19.016 5.844 1 98.69 121 GLY B C 1
ATOM 3073 O O . GLY B 1 121 ? 2.641 20.188 5.758 1 98.69 121 GLY B O 1
ATOM 3074 N N . LEU B 1 122 ? 1.716 18.375 4.836 1 98.62 122 LEU B N 1
ATOM 3075 C CA . LEU B 1 122 ? 1.546 19 3.525 1 98.62 122 LEU B CA 1
ATOM 3076 C C . LEU B 1 122 ? 0.519 20.125 3.59 1 98.62 122 LEU B C 1
ATOM 3078 O O . LEU B 1 122 ? 0.646 21.125 2.883 1 98.62 122 LEU B O 1
ATOM 3082 N N . ALA B 1 123 ? -0.513 19.922 4.398 1 98.25 123 ALA B N 1
ATOM 3083 C CA . ALA B 1 123 ? -1.499 20.984 4.566 1 98.25 123 ALA B CA 1
ATOM 3084 C C . ALA B 1 123 ? -0.878 22.203 5.234 1 98.25 123 ALA B C 1
ATOM 3086 O O . ALA B 1 123 ? -1.156 23.344 4.848 1 98.25 123 ALA B O 1
ATOM 3087 N N . ILE B 1 124 ? -0.053 21.984 6.262 1 98.25 124 ILE B N 1
ATOM 3088 C CA . ILE B 1 124 ? 0.615 23.078 6.949 1 98.25 124 ILE B CA 1
ATOM 3089 C C . ILE B 1 124 ? 1.549 23.797 5.98 1 98.25 124 ILE B C 1
ATOM 3091 O O . ILE B 1 124 ? 1.548 25.031 5.906 1 98.25 124 ILE B O 1
ATOM 3095 N N . TRP B 1 125 ? 2.32 23 5.215 1 98.25 125 TRP B N 1
ATOM 3096 C CA . TRP B 1 125 ? 3.211 23.578 4.215 1 98.25 125 TRP B CA 1
ATOM 3097 C C . TRP B 1 125 ? 2.432 24.438 3.227 1 98.25 125 TRP B C 1
ATOM 3099 O O . TRP B 1 125 ? 2.83 25.578 2.93 1 98.25 125 TRP B O 1
ATOM 3109 N N . ALA B 1 126 ? 1.34 23.969 2.764 1 97.44 126 ALA B N 1
ATOM 3110 C CA . ALA B 1 126 ? 0.539 24.688 1.776 1 97.44 126 ALA B CA 1
ATOM 3111 C C . ALA B 1 126 ? 0 25.984 2.354 1 97.44 126 ALA B C 1
ATOM 3113 O O . ALA B 1 126 ? -0.108 26.984 1.643 1 97.44 126 ALA B O 1
ATOM 3114 N N . ALA B 1 127 ? -0.304 25.953 3.625 1 96.12 127 ALA B N 1
ATOM 3115 C CA . ALA B 1 127 ? -0.938 27.094 4.273 1 96.12 127 ALA B CA 1
ATOM 3116 C C . ALA B 1 127 ? 0.098 28.156 4.664 1 96.12 127 ALA B C 1
ATOM 3118 O O . ALA B 1 127 ? -0.211 29.344 4.723 1 96.12 127 ALA B O 1
ATOM 3119 N N . THR B 1 128 ? 1.361 27.75 4.906 1 96.94 128 THR B N 1
ATOM 3120 C CA . THR B 1 128 ? 2.279 28.672 5.574 1 96.94 128 THR B CA 1
ATOM 3121 C C . THR B 1 128 ? 3.582 28.797 4.789 1 96.94 128 THR B C 1
ATOM 3123 O O . THR B 1 128 ? 4.375 29.703 5.035 1 96.94 128 THR B O 1
ATOM 3126 N N . ALA B 1 129 ? 3.873 27.828 3.914 1 96.5 129 ALA B N 1
ATOM 3127 C CA . ALA B 1 129 ? 5.109 27.734 3.143 1 96.5 129 ALA B CA 1
ATOM 3128 C C . ALA B 1 129 ? 6.297 27.406 4.043 1 96.5 129 ALA B C 1
ATOM 3130 O O . ALA B 1 129 ? 7.453 27.547 3.637 1 96.5 129 ALA B O 1
ATOM 3131 N N . ALA B 1 130 ? 6.004 26.984 5.281 1 98.12 130 ALA B N 1
ATOM 3132 C CA . ALA B 1 130 ? 7.074 26.625 6.207 1 98.12 130 ALA B CA 1
ATOM 3133 C C . ALA B 1 130 ? 7.84 25.406 5.707 1 98.12 130 ALA B C 1
ATOM 3135 O O . ALA B 1 130 ? 7.281 24.562 4.996 1 98.12 130 ALA B O 1
ATOM 3136 N N . ARG B 1 131 ? 9.164 25.328 6.039 1 98.44 131 ARG B N 1
ATOM 3137 C CA . ARG B 1 131 ? 9.922 24.094 5.836 1 98.44 131 ARG B CA 1
ATOM 3138 C C . ARG B 1 131 ? 9.383 22.969 6.715 1 98.44 131 ARG B C 1
ATOM 3140 O O . ARG B 1 131 ? 9.32 23.109 7.938 1 98.44 131 ARG B O 1
ATOM 3147 N N . THR B 1 132 ? 8.977 21.906 6.098 1 98.69 132 THR B N 1
ATOM 3148 C CA . THR B 1 132 ? 8.266 20.859 6.832 1 98.69 132 THR B CA 1
ATOM 3149 C C . THR B 1 132 ? 8.969 19.516 6.691 1 98.69 132 THR B C 1
ATOM 3151 O O . THR B 1 132 ? 9.281 19.094 5.582 1 98.69 132 THR B O 1
ATOM 3154 N N . VAL B 1 133 ? 9.281 18.906 7.805 1 98.69 133 VAL B N 1
ATOM 3155 C CA . VAL B 1 133 ? 9.828 17.547 7.836 1 98.69 133 VAL B CA 1
ATOM 3156 C C . VAL B 1 133 ? 8.758 16.562 8.297 1 98.69 133 VAL B C 1
ATOM 3158 O O . VAL B 1 133 ? 8.234 16.688 9.406 1 98.69 133 VAL B O 1
ATOM 3161 N N . CYS B 1 134 ? 8.422 15.664 7.434 1 98.75 134 CYS B N 1
ATOM 3162 C CA . CYS B 1 134 ? 7.461 14.609 7.754 1 98.75 134 CYS B CA 1
ATOM 3163 C C . CYS B 1 134 ? 8.172 13.344 8.211 1 98.75 134 CYS B C 1
ATOM 3165 O O . CYS B 1 134 ? 8.977 12.773 7.473 1 98.75 134 CYS B O 1
ATOM 3167 N N . VAL B 1 135 ? 7.848 12.883 9.406 1 98.5 135 VAL B N 1
ATOM 3168 C CA . VAL B 1 135 ? 8.539 11.75 10.016 1 98.5 135 VAL B CA 1
ATOM 3169 C C . VAL B 1 135 ? 7.617 10.539 10.07 1 98.5 135 VAL B C 1
ATOM 3171 O O . VAL B 1 135 ? 6.5 10.625 10.594 1 98.5 135 VAL B O 1
ATOM 3174 N N . ASP B 1 136 ? 8.055 9.469 9.547 1 97.56 136 ASP B N 1
ATOM 3175 C CA . ASP B 1 136 ? 7.332 8.203 9.672 1 97.56 136 ASP B CA 1
ATOM 3176 C C . ASP B 1 136 ? 8.281 7.016 9.586 1 97.56 136 ASP B C 1
ATOM 3178 O O . ASP B 1 136 ? 9.266 7.055 8.844 1 97.56 136 ASP B O 1
ATOM 3182 N N . ASN B 1 137 ? 7.969 5.969 10.312 1 95.19 137 ASN B N 1
ATOM 3183 C CA . ASN B 1 137 ? 8.852 4.809 10.312 1 95.19 137 ASN B CA 1
ATOM 3184 C C . ASN B 1 137 ? 8.375 3.738 9.336 1 95.19 137 ASN B C 1
ATOM 3186 O O . ASN B 1 137 ? 9.086 2.775 9.062 1 95.19 137 ASN B O 1
ATOM 3190 N N . ASP B 1 138 ? 7.195 3.848 8.828 1 92.69 138 ASP B N 1
ATOM 3191 C CA . ASP B 1 138 ? 6.621 2.84 7.938 1 92.69 138 ASP B CA 1
ATOM 3192 C C . ASP B 1 138 ? 7.02 3.092 6.488 1 92.69 138 ASP B C 1
ATOM 3194 O O . ASP B 1 138 ? 6.754 4.164 5.941 1 92.69 138 ASP B O 1
ATOM 3198 N N . SER B 1 139 ? 7.57 2.139 5.805 1 90.44 139 SER B N 1
ATOM 3199 C CA . SER B 1 139 ? 8.094 2.299 4.453 1 90.44 139 SER B CA 1
ATOM 3200 C C . SER B 1 139 ? 6.969 2.52 3.447 1 90.44 139 SER B C 1
ATOM 3202 O O . SER B 1 139 ? 7.121 3.299 2.504 1 90.44 139 SER B O 1
ATOM 3204 N N . THR B 1 140 ? 5.875 1.843 3.615 1 91.69 140 THR B N 1
ATOM 3205 C CA . THR B 1 140 ? 4.746 2.02 2.711 1 91.69 140 THR B CA 1
ATOM 3206 C C . THR B 1 140 ? 4.195 3.439 2.803 1 91.69 140 THR B C 1
ATOM 3208 O O . THR B 1 140 ? 3.971 4.09 1.779 1 91.69 140 THR B O 1
ATOM 3211 N N . ALA B 1 141 ? 4.004 3.898 3.988 1 94.75 141 ALA B N 1
ATOM 3212 C CA . ALA B 1 141 ? 3.516 5.258 4.191 1 94.75 141 ALA B CA 1
ATOM 3213 C C . ALA B 1 141 ? 4.453 6.281 3.551 1 94.75 141 ALA B C 1
ATOM 3215 O O . ALA B 1 141 ? 4 7.211 2.881 1 94.75 141 ALA B O 1
ATOM 3216 N N . ARG B 1 142 ? 5.715 6.059 3.703 1 95.25 142 ARG B N 1
ATOM 3217 C CA . ARG B 1 142 ? 6.695 7.012 3.191 1 95.25 142 ARG B CA 1
ATOM 3218 C C . ARG B 1 142 ? 6.719 7.008 1.667 1 95.25 142 ARG B C 1
ATOM 3220 O O . ARG B 1 142 ? 6.965 8.039 1.043 1 95.25 142 ARG B O 1
ATOM 3227 N N . THR B 1 143 ? 6.473 5.891 1.107 1 93.56 143 THR B N 1
ATOM 3228 C CA . THR B 1 143 ? 6.406 5.828 -0.348 1 93.56 143 THR B CA 1
ATOM 3229 C C . THR B 1 143 ? 5.258 6.684 -0.875 1 93.56 143 THR B C 1
ATOM 3231 O O . THR B 1 143 ? 5.441 7.469 -1.809 1 93.56 143 THR B O 1
ATOM 3234 N N . TYR B 1 144 ? 4.109 6.543 -0.297 1 96.44 144 TYR B N 1
ATOM 3235 C CA . TYR B 1 144 ? 2.977 7.371 -0.684 1 96.44 144 TYR B CA 1
ATOM 3236 C C . TYR B 1 144 ? 3.246 8.844 -0.378 1 96.44 144 TYR B C 1
ATOM 3238 O O . TYR B 1 144 ? 2.859 9.727 -1.147 1 96.44 144 TYR B O 1
ATOM 3246 N N . LEU B 1 145 ? 3.887 9.078 0.762 1 97.38 145 LEU B N 1
ATOM 3247 C CA . LEU B 1 145 ? 4.246 10.445 1.144 1 97.38 145 LEU B CA 1
ATOM 3248 C C . LEU B 1 145 ? 5.121 11.094 0.08 1 97.38 145 LEU B C 1
ATOM 3250 O O . LEU B 1 145 ? 4.871 12.227 -0.33 1 97.38 145 LEU B O 1
ATOM 3254 N N . GLN B 1 146 ? 6.094 10.398 -0.36 1 95.62 146 GLN B N 1
ATOM 3255 C CA . GLN B 1 146 ? 6.996 10.914 -1.379 1 95.62 146 GLN B CA 1
ATOM 3256 C C . GLN B 1 146 ? 6.254 11.203 -2.682 1 95.62 146 GLN B C 1
ATOM 3258 O O . GLN B 1 146 ? 6.508 12.219 -3.336 1 95.62 146 GLN B O 1
ATOM 3263 N N . ARG B 1 147 ? 5.41 10.32 -3.076 1 96.12 147 ARG B N 1
ATOM 3264 C CA . ARG B 1 147 ? 4.594 10.539 -4.266 1 96.12 147 ARG B CA 1
ATOM 3265 C C . ARG B 1 147 ? 3.721 11.781 -4.113 1 96.12 147 ARG B C 1
ATOM 3267 O O . ARG B 1 147 ? 3.584 12.57 -5.051 1 96.12 147 ARG B O 1
ATOM 3274 N N . ASN B 1 148 ? 3.105 11.953 -2.951 1 97.75 148 ASN B N 1
ATOM 3275 C CA . ASN B 1 148 ? 2.264 13.117 -2.699 1 97.75 148 ASN B CA 1
ATOM 3276 C C . ASN B 1 148 ? 3.072 14.406 -2.727 1 97.75 148 ASN B C 1
ATOM 3278 O O . ASN B 1 148 ? 2.613 15.422 -3.26 1 97.75 148 ASN B O 1
ATOM 3282 N N . ILE B 1 149 ? 4.273 14.391 -2.137 1 97.62 149 ILE B N 1
ATOM 3283 C CA . ILE B 1 149 ? 5.16 15.547 -2.16 1 97.62 149 ILE B CA 1
ATOM 3284 C C . ILE B 1 149 ? 5.453 15.945 -3.604 1 97.62 149 ILE B C 1
ATOM 3286 O O . ILE B 1 149 ? 5.391 17.125 -3.955 1 97.62 149 ILE B O 1
ATOM 3290 N N . ARG B 1 150 ? 5.727 14.961 -4.438 1 94.25 150 ARG B N 1
ATOM 3291 C CA . ARG B 1 150 ? 6.043 15.203 -5.84 1 94.25 150 ARG B CA 1
ATOM 3292 C C . ARG B 1 150 ? 4.836 15.766 -6.586 1 94.25 150 ARG B C 1
ATOM 3294 O O . ARG B 1 150 ? 4.961 16.719 -7.352 1 94.25 150 ARG B O 1
ATOM 3301 N N . ARG B 1 151 ? 3.693 15.227 -6.363 1 94.75 151 ARG B N 1
ATOM 3302 C CA . ARG B 1 151 ? 2.479 15.641 -7.059 1 94.75 151 ARG B CA 1
ATOM 3303 C C . ARG B 1 151 ? 2.107 17.078 -6.715 1 94.75 151 ARG B C 1
ATOM 3305 O O . ARG B 1 151 ? 1.525 17.797 -7.535 1 94.75 151 ARG B O 1
ATOM 3312 N N . LEU B 1 152 ? 2.477 17.453 -5.535 1 95.69 152 LEU B N 1
ATOM 3313 C CA . LEU B 1 152 ? 2.143 18.812 -5.102 1 95.69 152 LEU B CA 1
ATOM 3314 C C . LEU B 1 152 ? 3.293 19.766 -5.387 1 95.69 152 LEU B C 1
ATOM 3316 O O . LEU B 1 152 ? 3.229 20.953 -5.023 1 95.69 152 LEU B O 1
ATOM 3320 N N . ASP B 1 153 ? 4.395 19.266 -5.953 1 94.56 153 ASP B N 1
ATOM 3321 C CA . ASP B 1 153 ? 5.59 20.062 -6.25 1 94.56 153 ASP B CA 1
ATOM 3322 C C . ASP B 1 153 ? 6.148 20.703 -4.98 1 94.56 153 ASP B C 1
ATOM 3324 O O . ASP B 1 153 ? 6.453 21.891 -4.969 1 94.56 153 ASP B O 1
ATOM 3328 N N . ALA B 1 154 ? 6.164 19.922 -3.891 1 96.62 154 ALA B N 1
ATOM 3329 C CA . ALA B 1 154 ? 6.555 20.453 -2.588 1 96.62 154 ALA B CA 1
ATOM 3330 C C . ALA B 1 154 ? 7.965 20 -2.213 1 96.62 154 ALA B C 1
ATOM 3332 O O . ALA B 1 154 ? 8.43 20.25 -1.098 1 96.62 154 ALA B O 1
ATOM 3333 N N . GLN B 1 155 ? 8.773 19.438 -3.082 1 94.88 155 GLN B N 1
ATOM 3334 C CA . GLN B 1 155 ? 10.031 18.75 -2.791 1 94.88 155 GLN B CA 1
ATOM 3335 C C . GLN B 1 155 ? 11.07 19.719 -2.238 1 94.88 155 GLN B C 1
ATOM 3337 O O . GLN B 1 155 ? 12.008 19.312 -1.546 1 94.88 155 GLN B O 1
ATOM 3342 N N . ARG B 1 156 ? 10.984 20.984 -2.543 1 95.75 156 ARG B N 1
ATOM 3343 C CA . ARG B 1 156 ? 11.977 21.953 -2.094 1 95.75 156 ARG B CA 1
ATOM 3344 C C . ARG B 1 156 ? 11.781 22.281 -0.618 1 95.75 156 ARG B C 1
ATOM 3346 O O . ARG B 1 156 ? 12.75 22.578 0.088 1 95.75 156 ARG B O 1
ATOM 3353 N N . GLU B 1 157 ? 10.523 22.203 -0.108 1 98 157 GLU B N 1
ATOM 3354 C CA . GLU B 1 157 ? 10.211 22.672 1.237 1 98 157 GLU B CA 1
ATOM 3355 C C . GLU B 1 157 ? 9.82 21.516 2.154 1 98 157 GLU B C 1
ATOM 3357 O O . GLU B 1 157 ? 9.859 21.641 3.379 1 98 157 GLU B O 1
ATOM 3362 N N . VAL B 1 158 ? 9.375 20.406 1.605 1 98.56 158 VAL B N 1
ATOM 3363 C CA . VAL B 1 158 ? 8.906 19.281 2.406 1 98.56 158 VAL B CA 1
ATOM 3364 C C . VAL B 1 158 ? 9.852 18.094 2.229 1 98.56 158 VAL B C 1
ATOM 3366 O O . VAL B 1 158 ? 10.172 17.703 1.1 1 98.56 158 VAL B O 1
ATOM 3369 N N . SER B 1 159 ? 10.352 17.547 3.322 1 98.06 159 SER B N 1
ATOM 3370 C CA . SER B 1 159 ? 11.234 16.391 3.277 1 98.06 159 SER B CA 1
ATOM 3371 C C . SER B 1 159 ? 10.703 15.25 4.141 1 98.06 159 SER B C 1
ATOM 3373 O O . SER B 1 159 ? 9.852 15.469 5.008 1 98.06 159 SER B O 1
ATOM 3375 N N . VAL B 1 160 ? 11.141 14.055 3.826 1 97.94 160 VAL B N 1
ATOM 3376 C CA . VAL B 1 160 ? 10.734 12.844 4.535 1 97.94 160 VAL B CA 1
ATOM 3377 C C . VAL B 1 160 ? 11.891 12.352 5.414 1 97.94 160 VAL B C 1
ATOM 3379 O O . VAL B 1 160 ? 13.039 12.312 4.973 1 97.94 160 VAL B O 1
ATOM 3382 N N . LEU B 1 161 ? 11.617 12.078 6.633 1 97.62 161 LEU B N 1
ATOM 3383 C CA . LEU B 1 161 ? 12.578 11.461 7.535 1 97.62 161 LEU B CA 1
ATOM 3384 C C . LEU B 1 161 ? 12.078 10.094 8.008 1 97.62 161 LEU B C 1
ATOM 3386 O O . LEU B 1 161 ? 11.023 10 8.633 1 97.62 161 LEU B O 1
ATOM 3390 N N . ALA B 1 162 ? 12.82 9.047 7.648 1 96.25 162 ALA B N 1
ATOM 3391 C CA . ALA B 1 162 ? 12.531 7.703 8.141 1 96.25 162 ALA B CA 1
ATOM 3392 C C . ALA B 1 162 ? 13.039 7.523 9.57 1 96.25 162 ALA B C 1
ATOM 3394 O O . ALA B 1 162 ? 14.227 7.293 9.789 1 96.25 162 ALA B O 1
ATOM 3395 N N . ALA B 1 163 ? 12.117 7.574 10.508 1 96.62 163 ALA B N 1
ATOM 3396 C CA . ALA B 1 163 ? 12.539 7.469 11.898 1 96.62 163 ALA B CA 1
ATOM 3397 C C . ALA B 1 163 ? 11.398 6.953 12.781 1 96.62 163 ALA B C 1
ATOM 3399 O O . ALA B 1 163 ? 10.227 7.141 12.453 1 96.62 163 ALA B O 1
ATOM 3400 N N . ASP B 1 164 ? 11.758 6.27 13.766 1 96.44 164 ASP B N 1
ATOM 3401 C CA . ASP B 1 164 ? 10.883 5.836 14.852 1 96.44 164 ASP B CA 1
ATOM 3402 C C . ASP B 1 164 ? 10.867 6.855 15.984 1 96.44 164 ASP B C 1
ATOM 3404 O O . ASP B 1 164 ? 11.891 7.074 16.641 1 96.44 164 ASP B O 1
ATOM 3408 N N . ILE B 1 165 ? 9.766 7.414 16.281 1 97.06 165 ILE B N 1
ATOM 3409 C CA . ILE B 1 165 ? 9.719 8.539 17.203 1 97.06 165 ILE B CA 1
ATOM 3410 C C . ILE B 1 165 ? 9.984 8.047 18.625 1 97.06 165 ILE B C 1
ATOM 3412 O O . ILE B 1 165 ? 10.203 8.852 19.531 1 97.06 165 ILE B O 1
ATOM 3416 N N . THR B 1 166 ? 9.93 6.707 18.844 1 96.25 166 THR B N 1
ATOM 3417 C CA . THR B 1 166 ? 10.273 6.164 20.156 1 96.25 166 THR B CA 1
ATOM 3418 C C . THR B 1 166 ? 11.789 6.145 20.359 1 96.25 166 THR B C 1
ATOM 3420 O O . THR B 1 166 ? 12.273 5.801 21.438 1 96.25 166 THR B O 1
ATOM 3423 N N . ARG B 1 167 ? 12.484 6.516 19.297 1 95 167 ARG B N 1
ATOM 3424 C CA . ARG B 1 167 ? 13.938 6.633 19.328 1 95 167 ARG B CA 1
ATOM 3425 C C . ARG B 1 167 ? 14.375 8.078 19.109 1 95 167 ARG B C 1
ATOM 3427 O O . ARG B 1 167 ? 14.828 8.453 18.031 1 95 167 ARG B O 1
ATOM 3434 N N . PRO B 1 168 ? 14.422 8.781 20.125 1 88.25 168 PRO B N 1
ATOM 3435 C CA . PRO B 1 168 ? 14.625 10.227 20.016 1 88.25 168 PRO B CA 1
ATOM 3436 C C . PRO B 1 168 ? 15.992 10.594 19.453 1 88.25 168 PRO B C 1
ATOM 3438 O O . PRO B 1 168 ? 16.188 11.719 19 1 88.25 168 PRO B O 1
ATOM 3441 N N . GLU B 1 169 ? 16.922 9.664 19.422 1 89.62 169 GLU B N 1
ATOM 3442 C CA . GLU B 1 169 ? 18.25 9.93 18.891 1 89.62 169 GLU B CA 1
ATOM 3443 C C . GLU B 1 169 ? 18.203 10.266 17.406 1 89.62 169 GLU B C 1
ATOM 3445 O O . GLU B 1 169 ? 19.109 10.922 16.891 1 89.62 169 GLU B O 1
ATOM 3450 N N . ALA B 1 170 ? 17.188 9.859 16.781 1 89.5 170 ALA B N 1
ATOM 3451 C CA . ALA B 1 170 ? 17.016 10.109 15.344 1 89.5 170 ALA B CA 1
ATOM 3452 C C . ALA B 1 170 ? 16.828 11.594 15.07 1 89.5 170 ALA B C 1
ATOM 3454 O O . ALA B 1 170 ? 17.016 12.047 13.938 1 89.5 170 ALA B O 1
ATOM 3455 N N . PHE B 1 171 ? 16.578 12.406 16.078 1 91.81 171 PHE B N 1
ATOM 3456 C CA . PHE B 1 171 ? 16.234 13.812 15.891 1 91.81 171 PHE B CA 1
ATOM 3457 C C . PHE B 1 171 ? 17.312 14.719 16.469 1 91.81 171 PHE B C 1
ATOM 3459 O O . PHE B 1 171 ? 17.109 15.93 16.578 1 91.81 171 PHE B O 1
ATOM 3466 N N . ALA B 1 172 ? 18.438 14.25 16.781 1 89.75 172 ALA B N 1
ATOM 3467 C CA . ALA B 1 172 ? 19.516 14.969 17.469 1 89.75 172 ALA B CA 1
ATOM 3468 C C . ALA B 1 172 ? 20.016 16.141 16.625 1 89.75 172 ALA B C 1
ATOM 3470 O O . ALA B 1 172 ? 20.375 17.188 17.156 1 89.75 172 ALA B O 1
ATOM 3471 N N . THR B 1 173 ? 19.969 16.031 15.336 1 89.25 173 THR B N 1
ATOM 3472 C CA . THR B 1 173 ? 20.531 17.047 14.445 1 89.25 173 THR B CA 1
ATOM 3473 C C . THR B 1 173 ? 19.641 18.281 14.383 1 89.25 173 THR B C 1
ATOM 3475 O O . THR B 1 173 ? 20.078 19.344 13.977 1 89.25 173 THR B O 1
ATOM 3478 N N . ALA B 1 174 ? 18.391 18.172 14.844 1 93.5 174 ALA B N 1
ATOM 3479 C CA . ALA B 1 174 ? 17.453 19.281 14.766 1 93.5 174 ALA B CA 1
ATOM 3480 C C . ALA B 1 174 ? 17.094 19.812 16.156 1 93.5 174 ALA B C 1
ATOM 3482 O O . ALA B 1 174 ? 16.141 20.562 16.312 1 93.5 174 ALA B O 1
ATOM 3483 N N . ARG B 1 175 ? 17.875 19.484 17.094 1 94.31 175 ARG B N 1
ATOM 3484 C CA . ARG B 1 175 ? 17.578 19.797 18.5 1 94.31 175 ARG B CA 1
ATOM 3485 C C . ARG B 1 175 ? 17.484 21.312 18.703 1 94.31 175 ARG B C 1
ATOM 3487 O O . ARG B 1 175 ? 18.359 22.062 18.297 1 94.31 175 ARG B O 1
ATOM 3494 N N . GLY B 1 176 ? 16.375 21.703 19.234 1 95.31 176 GLY B N 1
ATOM 3495 C CA . GLY B 1 176 ? 16.188 23.078 19.688 1 95.31 176 GLY B CA 1
ATOM 3496 C C . GLY B 1 176 ? 16.047 24.062 18.547 1 95.31 176 GLY B C 1
ATOM 3497 O O . GLY B 1 176 ? 16.297 25.25 18.703 1 95.31 176 GLY B O 1
ATOM 3498 N N . ARG B 1 177 ? 15.625 23.594 17.375 1 96.06 177 ARG B N 1
ATOM 3499 C CA . ARG B 1 177 ? 15.633 24.484 16.219 1 96.06 177 ARG B CA 1
ATOM 3500 C C . ARG B 1 177 ? 14.258 24.531 15.562 1 96.06 177 ARG B C 1
ATOM 3502 O O . ARG B 1 177 ? 14.031 25.328 14.641 1 96.06 177 ARG B O 1
ATOM 3509 N N . VAL B 1 178 ? 13.352 23.797 16.047 1 98.44 178 VAL B N 1
ATOM 3510 C CA . VAL B 1 178 ? 12.07 23.594 15.383 1 98.44 178 VAL B CA 1
ATOM 3511 C C . VAL B 1 178 ? 11.031 24.547 15.977 1 98.44 178 VAL B C 1
ATOM 3513 O O . VAL B 1 178 ? 11 24.766 17.188 1 98.44 178 VAL B O 1
ATOM 3516 N N . ASP B 1 179 ? 10.188 25.125 15.148 1 98.75 179 ASP B N 1
ATOM 3517 C CA . ASP B 1 179 ? 9.195 26.094 15.602 1 98.75 179 ASP B CA 1
ATOM 3518 C C . ASP B 1 179 ? 7.91 25.391 16.047 1 98.75 179 ASP B C 1
ATOM 3520 O O . ASP B 1 179 ? 7.27 25.797 17.016 1 98.75 179 ASP B O 1
ATOM 3524 N N . VAL B 1 180 ? 7.531 24.375 15.305 1 98.88 180 VAL B N 1
ATOM 3525 C CA . VAL B 1 180 ? 6.273 23.703 15.578 1 98.88 180 VAL B CA 1
ATOM 3526 C C . VAL B 1 180 ? 6.449 22.188 15.398 1 98.88 180 VAL B C 1
ATOM 3528 O O . VAL B 1 180 ? 7.105 21.75 14.453 1 98.88 180 VAL B O 1
ATOM 3531 N N . VAL B 1 181 ? 5.941 21.406 16.281 1 98.88 181 VAL B N 1
ATOM 3532 C CA . VAL B 1 181 ? 5.809 19.953 16.141 1 98.88 181 VAL B CA 1
ATOM 3533 C C . VAL B 1 181 ? 4.336 19.562 16.203 1 98.88 181 VAL B C 1
ATOM 3535 O O . VAL B 1 181 ? 3.604 19.984 17.094 1 98.88 181 VAL B O 1
ATOM 3538 N N . VAL B 1 182 ? 3.91 18.891 15.219 1 98.81 182 VAL B N 1
ATOM 3539 C CA . VAL B 1 182 ? 2.566 18.312 15.234 1 98.81 182 VAL B CA 1
ATOM 3540 C C . VAL B 1 182 ? 2.65 16.797 15.227 1 98.81 182 VAL B C 1
ATOM 3542 O O . VAL B 1 182 ? 3.617 16.219 14.711 1 98.81 182 VAL B O 1
ATOM 3545 N N . SER B 1 183 ? 1.656 16.188 15.812 1 98.44 183 SER B N 1
ATOM 3546 C CA . SER B 1 183 ? 1.592 14.734 15.828 1 98.44 183 SER B CA 1
ATOM 3547 C C . SER B 1 183 ? 0.149 14.242 15.883 1 98.44 183 SER B C 1
ATOM 3549 O O . SER B 1 183 ? -0.655 14.75 16.672 1 98.44 183 SER B O 1
ATOM 3551 N N . ASN B 1 184 ? -0.187 13.438 15.016 1 97.31 184 ASN B N 1
ATOM 3552 C CA . ASN B 1 184 ? -1.372 12.594 15.109 1 97.31 184 ASN B CA 1
ATOM 3553 C C . ASN B 1 184 ? -1.002 11.109 15.141 1 97.31 184 ASN B C 1
ATOM 3555 O O . ASN B 1 184 ? -1.213 10.391 14.164 1 97.31 184 ASN B O 1
ATOM 3559 N N . PRO B 1 185 ? -0.549 10.688 16.25 1 97.62 185 PRO B N 1
ATOM 3560 C CA . PRO B 1 185 ? -0.077 9.305 16.375 1 97.62 185 PRO B CA 1
ATOM 3561 C C . PRO B 1 185 ? -1.216 8.305 16.562 1 97.62 185 PRO B C 1
ATOM 3563 O O . PRO B 1 185 ? -2.342 8.703 16.875 1 97.62 185 PRO B O 1
ATOM 3566 N N . PRO B 1 186 ? -0.908 7.02 16.266 1 96.19 186 PRO B N 1
ATOM 3567 C CA . PRO B 1 186 ? -1.868 6.031 16.766 1 96.19 186 PRO B CA 1
ATOM 3568 C C . PRO B 1 186 ? -2.141 6.176 18.266 1 96.19 186 PRO B C 1
ATOM 3570 O O . PRO B 1 186 ? -1.203 6.266 19.062 1 96.19 186 PRO B O 1
ATOM 3573 N N . TYR B 1 187 ? -3.436 6.207 18.656 1 95.5 187 TYR B N 1
ATOM 3574 C CA . TYR B 1 187 ? -3.719 6.492 20.062 1 95.5 187 TYR B CA 1
ATOM 3575 C C . TYR B 1 187 ? -4.855 5.617 20.578 1 95.5 187 TYR B C 1
ATOM 3577 O O . TYR B 1 187 ? -5.316 5.789 21.703 1 95.5 187 TYR B O 1
ATOM 3585 N N . VAL B 1 188 ? -5.348 4.73 19.719 1 93.31 188 VAL B N 1
ATOM 3586 C CA . VAL B 1 188 ? -6.43 3.844 20.141 1 93.31 188 VAL B CA 1
ATOM 3587 C C . VAL B 1 188 ? -5.863 2.676 20.938 1 93.31 188 VAL B C 1
ATOM 3589 O O . VAL B 1 188 ? -4.914 2.018 20.516 1 93.31 188 VAL B O 1
ATOM 3592 N N . PRO B 1 189 ? -6.418 2.408 22.109 1 93 189 PRO B N 1
ATOM 3593 C CA . PRO B 1 189 ? -5.969 1.237 22.859 1 93 189 PRO B CA 1
ATOM 3594 C C . PRO B 1 189 ? -6.277 -0.078 22.156 1 93 189 PRO B C 1
ATOM 3596 O O . PRO B 1 189 ? -7.344 -0.22 21.547 1 93 189 PRO B O 1
ATOM 3599 N N . PRO B 1 190 ? -5.316 -0.976 22.25 1 90.75 190 PRO B N 1
ATOM 3600 C CA . PRO B 1 190 ? -5.617 -2.297 21.688 1 90.75 190 PRO B CA 1
ATOM 3601 C C . PRO B 1 190 ? -6.898 -2.9 22.266 1 90.75 190 PRO B C 1
ATOM 3603 O O . PRO B 1 190 ? -7.184 -2.732 23.453 1 90.75 190 PRO B O 1
ATOM 3606 N N . GLY B 1 191 ? -7.645 -3.596 21.469 1 88.75 191 GLY B N 1
ATOM 3607 C CA . GLY B 1 191 ? -8.867 -4.246 21.922 1 88.75 191 GLY B CA 1
ATOM 3608 C C . GLY B 1 191 ? -10.094 -3.359 21.797 1 88.75 191 GLY B C 1
ATOM 3609 O O . GLY B 1 191 ? -11.219 -3.824 21.969 1 88.75 191 GLY B O 1
ATOM 3610 N N . THR B 1 192 ? -9.883 -2.033 21.625 1 90.56 192 THR B N 1
ATOM 3611 C CA . THR B 1 192 ? -11.016 -1.138 21.391 1 90.56 192 THR B CA 1
ATOM 3612 C C . THR B 1 192 ? -11.789 -1.55 20.141 1 90.56 192 THR B C 1
ATOM 3614 O O . THR B 1 192 ? -11.188 -1.812 19.094 1 90.56 192 THR B O 1
ATOM 3617 N N . GLU B 1 193 ? -13.078 -1.644 20.25 1 88.38 193 GLU B N 1
ATOM 3618 C CA . GLU B 1 193 ? -13.906 -1.944 19.094 1 88.38 193 GLU B CA 1
ATOM 3619 C C . GLU B 1 193 ? -14.141 -0.698 18.234 1 88.38 193 GLU B C 1
ATOM 3621 O O . GLU B 1 193 ? -14.625 0.32 18.734 1 88.38 193 GLU B O 1
ATOM 3626 N N . LEU B 1 194 ? -13.758 -0.79 17.078 1 88.56 194 LEU B N 1
ATOM 3627 C CA . LEU B 1 194 ? -13.953 0.296 16.125 1 88.56 194 LEU B CA 1
ATOM 3628 C C . LEU B 1 194 ? -14.875 -0.138 14.984 1 88.56 194 LEU B C 1
ATOM 3630 O O . LEU B 1 194 ? -15.188 -1.324 14.844 1 88.56 194 LEU B O 1
ATOM 3634 N N . LEU B 1 195 ? -15.391 0.872 14.227 1 87.81 195 LEU B N 1
ATOM 3635 C CA . LEU B 1 195 ? -16.062 0.518 12.977 1 87.81 195 LEU B CA 1
ATOM 3636 C C . LEU B 1 195 ? -15.148 -0.337 12.102 1 87.81 195 LEU B C 1
ATOM 3638 O O . LEU B 1 195 ? -13.93 -0.124 12.062 1 87.81 195 LEU B O 1
ATOM 3642 N N . PRO B 1 196 ? -15.688 -1.245 11.344 1 88.56 196 PRO B N 1
ATOM 3643 C CA . PRO B 1 196 ? -14.891 -2.207 10.586 1 88.56 196 PRO B CA 1
ATOM 3644 C C . PRO B 1 196 ? -13.906 -1.534 9.633 1 88.56 196 PRO B C 1
ATOM 3646 O O . PRO B 1 196 ? -12.789 -2.02 9.445 1 88.56 196 PRO B O 1
ATOM 3649 N N . GLU B 1 197 ? -14.25 -0.423 9.047 1 89.19 197 GLU B N 1
ATOM 3650 C CA . GLU B 1 197 ? -13.367 0.251 8.102 1 89.19 197 GLU B CA 1
ATOM 3651 C C . GLU B 1 197 ? -12.062 0.672 8.773 1 89.19 197 GLU B C 1
ATOM 3653 O O . GLU B 1 197 ? -11.008 0.72 8.125 1 89.19 197 GLU B O 1
ATOM 3658 N N . TRP B 1 198 ? -12.109 0.892 10.039 1 88.19 198 TRP B N 1
ATOM 3659 C CA . TRP B 1 198 ? -10.938 1.376 10.766 1 88.19 198 TRP B CA 1
ATOM 3660 C C . TRP B 1 198 ? -10.227 0.23 11.484 1 88.19 198 TRP B C 1
ATOM 3662 O O . TRP B 1 198 ? -8.992 0.168 11.492 1 88.19 198 TRP B O 1
ATOM 3672 N N . GLY B 1 199 ? -10.969 -0.65 11.984 1 87.38 199 GLY B N 1
ATOM 3673 C CA . GLY B 1 199 ? -10.391 -1.714 12.789 1 87.38 199 GLY B CA 1
ATOM 3674 C C . GLY B 1 199 ? -9.93 -2.902 11.969 1 87.38 199 GLY B C 1
ATOM 3675 O O . GLY B 1 199 ? -9.016 -3.623 12.367 1 87.38 199 GLY B O 1
ATOM 3676 N N . GLU B 1 200 ? -10.469 -3.084 10.789 1 88.06 200 GLU B N 1
ATOM 3677 C CA . GLU B 1 200 ? -10.242 -4.344 10.078 1 88.06 200 GLU B CA 1
ATOM 3678 C C . GLU B 1 200 ? -9.445 -4.121 8.797 1 88.06 200 GLU B C 1
ATOM 3680 O O . GLU B 1 200 ? -8.867 -5.059 8.25 1 88.06 200 GLU B O 1
ATOM 3685 N N . HIS B 1 201 ? -9.359 -2.877 8.312 1 90.94 201 HIS B N 1
ATOM 3686 C CA . HIS B 1 201 ? -8.867 -2.713 6.949 1 90.94 201 HIS B CA 1
ATOM 3687 C C . HIS B 1 201 ? -7.695 -1.735 6.902 1 90.94 201 HIS B C 1
ATOM 3689 O O . HIS B 1 201 ? -7.238 -1.359 5.82 1 90.94 201 HIS B O 1
ATOM 3695 N N . HIS B 1 202 ? -7.234 -1.289 8.031 1 90.88 202 HIS B N 1
ATOM 3696 C CA . HIS B 1 202 ? -6.004 -0.518 8.148 1 90.88 202 HIS B CA 1
ATOM 3697 C C . HIS B 1 202 ? -4.898 -1.345 8.797 1 90.88 202 HIS B C 1
ATOM 3699 O O . HIS B 1 202 ? -5.176 -2.262 9.578 1 90.88 202 HIS B O 1
ATOM 3705 N N . PRO B 1 203 ? -3.654 -1.013 8.422 1 87.44 203 PRO B N 1
ATOM 3706 C CA . PRO B 1 203 ? -2.602 -1.636 9.227 1 87.44 203 PRO B CA 1
ATOM 3707 C C . PRO B 1 203 ? -2.748 -1.343 10.719 1 87.44 203 PRO B C 1
ATOM 3709 O O . PRO B 1 203 ? -2.914 -0.185 11.109 1 87.44 203 PRO B O 1
ATOM 3712 N N . PRO B 1 204 ? -2.67 -2.344 11.484 1 85.75 204 PRO B N 1
ATOM 3713 C CA . PRO B 1 204 ? -2.934 -2.152 12.914 1 85.75 204 PRO B CA 1
ATOM 3714 C C . PRO B 1 204 ? -2.045 -1.079 13.539 1 85.75 204 PRO B C 1
ATOM 3716 O O . PRO B 1 204 ? -2.498 -0.323 14.406 1 85.75 204 PRO B O 1
ATOM 3719 N N . GLY B 1 205 ? -0.83 -0.963 13.109 1 88.62 205 GLY B N 1
ATOM 3720 C CA . GLY B 1 205 ? 0.124 -0.022 13.672 1 88.62 205 GLY B CA 1
ATOM 3721 C C . GLY B 1 205 ? -0.231 1.427 13.398 1 88.62 205 GLY B C 1
ATOM 3722 O O . GLY B 1 205 ? 0.322 2.338 14.016 1 88.62 205 GLY B O 1
ATOM 3723 N N . THR B 1 206 ? -1.18 1.641 12.516 1 90.94 206 THR B N 1
ATOM 3724 C CA . THR B 1 206 ? -1.585 3.004 12.195 1 90.94 206 THR B CA 1
ATOM 3725 C C . THR B 1 206 ? -2.74 3.449 13.086 1 90.94 206 THR B C 1
ATOM 3727 O O . THR B 1 206 ? -3.092 4.629 13.117 1 90.94 206 THR B O 1
ATOM 3730 N N . ILE B 1 207 ? -3.297 2.525 13.836 1 91.25 207 ILE B N 1
ATOM 3731 C CA . ILE B 1 207 ? -4.484 2.816 14.633 1 91.25 207 ILE B CA 1
ATOM 3732 C C . ILE B 1 207 ? -4.18 2.607 16.109 1 91.25 207 ILE B C 1
ATOM 3734 O O . ILE B 1 207 ? -4.418 3.496 16.938 1 91.25 207 ILE B O 1
ATOM 3738 N N . TYR B 1 208 ? -3.551 1.486 16.422 1 92.19 208 TYR B N 1
ATOM 3739 C CA . TYR B 1 208 ? -3.434 1.037 17.797 1 92.19 208 TYR B CA 1
ATOM 3740 C C . TYR B 1 208 ? -2.035 1.299 18.344 1 92.19 208 TYR B C 1
ATOM 3742 O O . TYR B 1 208 ? -1.043 1.132 17.625 1 92.19 208 TYR B O 1
ATOM 3750 N N . ALA B 1 209 ? -2.02 1.665 19.516 1 92.94 209 ALA B N 1
ATOM 3751 C CA . ALA B 1 209 ? -0.766 1.823 20.234 1 92.94 209 ALA B CA 1
ATOM 3752 C C . ALA B 1 209 ? -0.815 1.088 21.578 1 92.94 209 ALA B C 1
ATOM 3754 O O . ALA B 1 209 ? -1.895 0.747 22.062 1 92.94 209 ALA B O 1
ATOM 3755 N N . ARG B 1 210 ? 0.336 0.896 22.172 1 92.25 210 ARG B N 1
ATOM 3756 C CA . ARG B 1 210 ? 0.426 0.257 23.484 1 92.25 210 ARG B CA 1
ATOM 3757 C C . ARG B 1 210 ? 0.134 1.253 24.594 1 92.25 210 ARG B C 1
ATOM 3759 O O . ARG B 1 210 ? -0.327 2.367 24.328 1 92.25 210 ARG B O 1
ATOM 3766 N N . ARG B 1 211 ? 0.21 0.826 25.875 1 90.44 211 ARG B N 1
ATOM 3767 C CA . ARG B 1 211 ? 0.035 1.638 27.078 1 90.44 211 ARG B CA 1
ATOM 3768 C C . ARG B 1 211 ? -1.307 2.361 27.047 1 90.44 211 ARG B C 1
ATOM 3770 O O . ARG B 1 211 ? -1.362 3.582 27.219 1 90.44 211 ARG B O 1
ATOM 3777 N N . GLN B 1 212 ? -2.338 1.561 26.734 1 89.06 212 GLN B N 1
ATOM 3778 C CA . GLN B 1 212 ? -3.697 2.088 26.672 1 89.06 212 GLN B CA 1
ATOM 3779 C C . GLN B 1 212 ? -3.801 3.232 25.672 1 89.06 212 GLN B C 1
ATOM 3781 O O . GLN B 1 212 ? -4.453 4.242 25.938 1 89.06 212 GLN B O 1
ATOM 3786 N N . GLY B 1 213 ? -2.955 3.119 24.656 1 92.44 213 GLY B N 1
ATOM 3787 C CA . GLY B 1 213 ? -3.025 4.098 23.578 1 92.44 213 GLY B CA 1
ATOM 3788 C C . GLY B 1 213 ? -2.082 5.266 23.781 1 92.44 213 GLY B C 1
ATOM 3789 O O . GLY B 1 213 ? -2.01 6.16 22.938 1 92.44 213 GLY B O 1
ATOM 3790 N N . ALA B 1 214 ? -1.275 5.219 24.844 1 94 214 ALA B N 1
ATOM 3791 C CA . ALA B 1 214 ? -0.541 6.422 25.219 1 94 214 ALA B CA 1
ATOM 3792 C C . ALA B 1 214 ? 0.913 6.344 24.766 1 94 214 ALA B C 1
ATOM 3794 O O . ALA B 1 214 ? 1.635 7.344 24.797 1 94 214 ALA B O 1
ATOM 3795 N N . GLU B 1 215 ? 1.363 5.27 24.281 1 95.62 215 GLU B N 1
ATOM 3796 C CA . GLU B 1 215 ? 2.775 5.039 24 1 95.62 215 GLU B CA 1
ATOM 3797 C C . GLU B 1 215 ? 3.33 6.098 23.047 1 95.62 215 GLU B C 1
ATOM 3799 O O . GLU B 1 215 ? 4.344 6.734 23.344 1 95.62 215 GLU B O 1
ATOM 3804 N N . LEU B 1 216 ? 2.623 6.328 22.031 1 97 216 LEU B N 1
ATOM 3805 C CA . LEU B 1 216 ? 3.16 7.215 21 1 97 216 LEU B CA 1
ATOM 3806 C C . LEU B 1 216 ? 2.836 8.672 21.328 1 97 216 LEU B C 1
ATOM 3808 O O . LEU B 1 216 ? 3.482 9.586 20.797 1 97 216 LEU B O 1
ATOM 3812 N N . ILE B 1 217 ? 1.869 8.875 22.125 1 96.88 217 ILE B N 1
ATOM 3813 C CA . ILE B 1 217 ? 1.615 10.203 22.672 1 96.88 217 ILE B CA 1
ATOM 3814 C C . ILE B 1 217 ? 2.809 10.656 23.5 1 96.88 217 ILE B C 1
ATOM 3816 O O . ILE B 1 217 ? 3.338 11.75 23.297 1 96.88 217 ILE B O 1
ATOM 3820 N N . VAL B 1 218 ? 3.219 9.797 24.406 1 97 218 VAL B N 1
ATOM 3821 C CA . VAL B 1 218 ? 4.355 10.086 25.281 1 97 218 VAL B CA 1
ATOM 3822 C C . VAL B 1 218 ? 5.613 10.289 24.422 1 97 218 VAL B C 1
ATOM 3824 O O . VAL B 1 218 ? 6.375 11.227 24.656 1 97 218 VAL B O 1
ATOM 3827 N N . ALA B 1 219 ? 5.809 9.43 23.453 1 97.75 219 ALA B N 1
ATOM 3828 C CA . ALA B 1 219 ? 6.965 9.547 22.562 1 97.75 219 ALA B CA 1
ATOM 3829 C C . ALA B 1 219 ? 6.949 10.867 21.812 1 97.75 219 ALA B C 1
ATOM 3831 O O . ALA B 1 219 ? 7.996 11.484 21.594 1 97.75 219 ALA B O 1
ATOM 3832 N N . SER B 1 220 ? 5.777 11.281 21.359 1 98.06 220 SER B N 1
ATOM 3833 C CA . SER B 1 220 ? 5.637 12.555 20.656 1 98.06 220 SER B CA 1
ATOM 3834 C C . SER B 1 220 ? 6.055 13.727 21.547 1 98.06 220 SER B C 1
ATOM 3836 O O . SER B 1 220 ? 6.723 14.648 21.094 1 98.06 220 SER B O 1
ATOM 3838 N N . ALA B 1 221 ? 5.668 13.664 22.797 1 97.81 221 ALA B N 1
ATOM 3839 C CA . ALA B 1 221 ? 6.027 14.711 23.75 1 97.81 221 ALA B CA 1
ATOM 3840 C C . ALA B 1 221 ? 7.535 14.773 23.953 1 97.81 221 ALA B C 1
ATOM 3842 O O . ALA B 1 221 ? 8.117 15.859 23.984 1 97.81 221 ALA B O 1
ATOM 3843 N N . VAL B 1 222 ? 8.125 13.609 24.062 1 97.19 222 VAL B N 1
ATOM 3844 C CA . VAL B 1 222 ? 9.57 13.523 24.25 1 97.19 222 VAL B CA 1
ATOM 3845 C C . VAL B 1 222 ? 10.289 14.117 23.031 1 97.19 222 VAL B C 1
ATOM 3847 O O . VAL B 1 222 ? 11.203 14.93 23.172 1 97.19 222 VAL B O 1
ATOM 3850 N N . CYS B 1 223 ? 9.867 13.703 21.828 1 97.69 223 CYS B N 1
ATOM 3851 C CA . CYS B 1 223 ? 10.469 14.203 20.594 1 97.69 223 CYS B CA 1
ATOM 3852 C C . CYS B 1 223 ? 10.305 15.719 20.484 1 97.69 223 CYS B C 1
ATOM 3854 O O . CYS B 1 223 ? 11.25 16.422 20.141 1 97.69 223 CYS B O 1
ATOM 3856 N N . ALA B 1 224 ? 9.117 16.188 20.812 1 98 224 ALA B N 1
ATOM 3857 C CA . ALA B 1 224 ? 8.836 17.609 20.734 1 98 224 ALA B CA 1
ATOM 3858 C C . ALA B 1 224 ? 9.742 18.406 21.672 1 98 224 ALA B C 1
ATOM 3860 O O . ALA B 1 224 ? 10.258 19.453 21.312 1 98 224 ALA B O 1
ATOM 3861 N N . ALA B 1 225 ? 9.93 17.875 22.891 1 97.38 225 ALA B N 1
ATOM 3862 C CA . ALA B 1 225 ? 10.766 18.562 23.875 1 97.38 225 ALA B CA 1
ATOM 3863 C C . ALA B 1 225 ? 12.195 18.719 23.375 1 97.38 225 ALA B C 1
ATOM 3865 O O . ALA B 1 225 ? 12.852 19.719 23.656 1 97.38 225 ALA B O 1
ATOM 3866 N N . GLY B 1 226 ? 12.633 17.734 22.672 1 96.75 226 GLY B N 1
ATOM 3867 C CA . GLY B 1 226 ? 13.984 17.781 22.141 1 96.75 226 GLY B CA 1
ATOM 3868 C C . GLY B 1 226 ? 14.102 18.641 20.891 1 96.75 226 GLY B C 1
ATOM 3869 O O . GLY B 1 226 ? 15.141 19.266 20.656 1 96.75 226 GLY B O 1
ATOM 3870 N N . LEU B 1 227 ? 13.086 18.734 20.062 1 98 227 LEU B N 1
ATOM 3871 C CA . LEU B 1 227 ? 13.125 19.375 18.766 1 98 227 LEU B CA 1
ATOM 3872 C C . LEU B 1 227 ? 12.859 20.875 18.875 1 98 227 LEU B C 1
ATOM 3874 O O . LEU B 1 227 ? 13.484 21.672 18.188 1 98 227 LEU B O 1
ATOM 3878 N N . LEU B 1 228 ? 11.984 21.281 19.75 1 98.44 228 LEU B N 1
ATOM 3879 C CA . LEU B 1 228 ? 11.422 22.625 19.734 1 98.44 228 LEU B CA 1
ATOM 3880 C C . LEU B 1 228 ? 12.414 23.625 20.312 1 98.44 228 LEU B C 1
ATOM 3882 O O . LEU B 1 228 ? 13.094 23.344 21.297 1 98.44 228 LEU B O 1
ATOM 3886 N N . ARG B 1 229 ? 12.469 24.766 19.734 1 98.06 229 ARG B N 1
ATOM 3887 C CA . ARG B 1 229 ? 13.117 25.906 20.359 1 98.06 229 ARG B CA 1
ATOM 3888 C C . ARG B 1 229 ? 12.297 26.438 21.516 1 98.06 229 ARG B C 1
ATOM 3890 O O . ARG B 1 229 ? 11.109 26.125 21.641 1 98.06 229 ARG B O 1
ATOM 3897 N N . ALA B 1 230 ? 12.969 27.328 22.297 1 97.56 230 ALA B N 1
ATOM 3898 C CA . ALA B 1 230 ? 12.211 28.016 23.344 1 97.56 230 ALA B CA 1
ATOM 3899 C C . ALA B 1 230 ? 11.023 28.781 22.75 1 97.56 230 ALA B C 1
ATOM 3901 O O . ALA B 1 230 ? 11.172 29.5 21.766 1 97.56 230 ALA B O 1
ATOM 3902 N N . GLY B 1 231 ? 9.867 28.5 23.297 1 97.44 231 GLY B N 1
ATOM 3903 C CA . GLY B 1 231 ? 8.664 29.156 22.812 1 97.44 231 GLY B CA 1
ATOM 3904 C C . GLY B 1 231 ? 8 28.422 21.672 1 97.44 231 GLY B C 1
ATOM 3905 O O . GLY B 1 231 ? 6.898 28.797 21.25 1 97.44 231 GLY B O 1
ATOM 3906 N N . GLY B 1 232 ? 8.688 27.391 21.156 1 98.5 232 GLY B N 1
ATOM 3907 C CA . GLY B 1 232 ? 8.07 26.578 20.109 1 98.5 232 GLY B CA 1
ATOM 3908 C C . GLY B 1 232 ? 6.801 25.891 20.578 1 98.5 232 GLY B C 1
ATOM 3909 O O . GLY B 1 232 ? 6.531 25.812 21.781 1 98.5 232 GLY B O 1
ATOM 3910 N N . VAL B 1 233 ? 5.992 25.406 19.641 1 98.75 233 VAL B N 1
ATOM 3911 C CA . VAL B 1 233 ? 4.664 24.922 19.984 1 98.75 233 VAL B CA 1
ATOM 3912 C C . VAL B 1 233 ? 4.516 23.469 19.531 1 98.75 233 VAL B C 1
ATOM 3914 O O . VAL B 1 233 ? 5.016 23.094 18.469 1 98.75 233 VAL B O 1
ATOM 3917 N N . VAL B 1 234 ? 3.842 22.703 20.359 1 98.81 234 VAL B N 1
ATOM 3918 C CA . VAL B 1 234 ? 3.514 21.328 20 1 98.81 234 VAL B CA 1
ATOM 3919 C C . VAL B 1 234 ? 1.998 21.141 20 1 98.81 234 VAL B C 1
ATOM 3921 O O . VAL B 1 234 ? 1.3 21.688 20.859 1 98.81 234 VAL B O 1
ATOM 3924 N N . LEU B 1 235 ? 1.48 20.5 19 1 98.69 235 LEU B N 1
ATOM 3925 C CA . LEU B 1 235 ? 0.098 20.031 18.922 1 98.69 235 LEU B CA 1
ATOM 3926 C C . LEU B 1 235 ? 0.039 18.516 18.781 1 98.69 235 LEU B C 1
ATOM 3928 O O . LEU B 1 235 ? 0.659 17.938 17.891 1 98.69 235 LEU B O 1
ATOM 3932 N N . ILE B 1 236 ? -0.717 17.844 19.656 1 98.5 236 ILE B N 1
ATOM 3933 C CA . ILE B 1 236 ? -0.856 16.391 19.609 1 98.5 236 ILE B CA 1
ATOM 3934 C C . ILE B 1 236 ? -2.336 16.016 19.562 1 98.5 236 ILE B C 1
ATOM 3936 O O . ILE B 1 236 ? -3.086 16.297 20.484 1 98.5 236 ILE B O 1
ATOM 3940 N N . GLU B 1 237 ? -2.746 15.453 18.422 1 96.94 237 GLU B N 1
ATOM 3941 C CA . GLU B 1 237 ? -4.094 14.898 18.328 1 96.94 237 GLU B CA 1
ATOM 3942 C C . GLU B 1 237 ? -4.238 13.633 19.172 1 96.94 237 GLU B C 1
ATOM 3944 O O . GLU B 1 237 ? -3.295 12.844 19.281 1 96.94 237 GLU B O 1
ATOM 3949 N N . HIS B 1 238 ? -5.422 13.461 19.797 1 95.31 238 HIS B N 1
ATOM 3950 C CA . HIS B 1 238 ? -5.668 12.312 20.656 1 95.31 238 HIS B CA 1
ATOM 3951 C C . HIS B 1 238 ? -7.16 12.023 20.781 1 95.31 238 HIS B C 1
ATOM 3953 O O . HIS B 1 238 ? -7.984 12.766 20.25 1 95.31 238 HIS B O 1
ATOM 3959 N N . GLY B 1 239 ? -7.438 10.859 21.375 1 91.44 239 GLY B N 1
ATOM 3960 C CA . GLY B 1 239 ? -8.836 10.531 21.609 1 91.44 239 GLY B CA 1
ATOM 3961 C C . GLY B 1 239 ? -9.508 11.469 22.594 1 91.44 239 GLY B C 1
ATOM 3962 O O . GLY B 1 239 ? -8.836 12.148 23.359 1 91.44 239 GLY B O 1
ATOM 3963 N N . GLU B 1 240 ? -10.789 11.398 22.609 1 88.88 240 GLU B N 1
ATOM 3964 C CA . GLU B 1 240 ? -11.594 12.344 23.375 1 88.88 240 GLU B CA 1
ATOM 3965 C C . GLU B 1 240 ? -11.352 12.172 24.875 1 88.88 240 GLU B C 1
ATOM 3967 O O . GLU B 1 240 ? -11.508 13.125 25.641 1 88.88 240 GLU B O 1
ATOM 3972 N N . THR B 1 241 ? -10.891 11.047 25.25 1 89.19 241 THR B N 1
ATOM 3973 C CA . THR B 1 241 ? -10.766 10.773 26.688 1 89.19 241 THR B CA 1
ATOM 3974 C C . THR B 1 241 ? -9.305 10.852 27.125 1 89.19 241 THR B C 1
ATOM 3976 O O . THR B 1 241 ? -8.977 10.5 28.25 1 89.19 241 THR B O 1
ATOM 3979 N N . GLN B 1 242 ? -8.391 11.359 26.266 1 94.25 242 GLN B N 1
ATOM 3980 C CA . GLN B 1 242 ? -6.969 11.219 26.562 1 94.25 242 GLN B CA 1
ATOM 3981 C C . GLN B 1 242 ? -6.328 12.578 26.828 1 94.25 242 GLN B C 1
ATOM 3983 O O . GLN B 1 242 ? -5.102 12.688 26.891 1 94.25 242 GLN B O 1
ATOM 3988 N N . SER B 1 243 ? -7.109 13.594 27.016 1 95.06 243 SER B N 1
ATOM 3989 C CA . SER B 1 243 ? -6.594 14.953 27.188 1 95.06 243 SER B CA 1
ATOM 3990 C C . SER B 1 243 ? -5.684 15.039 28.406 1 95.06 243 SER B C 1
ATOM 3992 O O . SER B 1 243 ? -4.613 15.648 28.344 1 95.06 243 SER B O 1
ATOM 3994 N N . ARG B 1 244 ? -6.102 14.461 29.484 1 94.75 244 ARG B N 1
ATOM 3995 C CA . ARG B 1 244 ? -5.332 14.531 30.719 1 94.75 244 ARG B CA 1
ATOM 3996 C C . ARG B 1 244 ? -3.992 13.812 30.578 1 94.75 244 ARG B C 1
ATOM 3998 O O . ARG B 1 244 ? -2.973 14.281 31.094 1 94.75 244 ARG B O 1
ATOM 4005 N N . GLU B 1 245 ? -4.043 12.742 29.891 1 95.19 245 GLU B N 1
ATOM 4006 C CA . GLU B 1 245 ? -2.824 11.969 29.672 1 95.19 245 GLU B CA 1
ATOM 4007 C C . GLU B 1 245 ? -1.828 12.75 28.812 1 95.19 245 GLU B C 1
ATOM 4009 O O . GLU B 1 245 ? -0.625 12.727 29.078 1 95.19 245 GLU B O 1
ATOM 4014 N N . VAL B 1 246 ? -2.264 13.406 27.812 1 97.44 246 VAL B N 1
ATOM 4015 C CA . VAL B 1 246 ? -1.407 14.203 26.938 1 97.44 246 VAL B CA 1
ATOM 4016 C C . VAL B 1 246 ? -0.833 15.391 27.703 1 97.44 246 VAL B C 1
ATOM 4018 O O . VAL B 1 246 ? 0.36 15.68 27.594 1 97.44 246 VAL B O 1
ATOM 4021 N N . ALA B 1 247 ? -1.674 16.016 28.5 1 97.88 247 ALA B N 1
ATOM 4022 C CA . ALA B 1 247 ? -1.219 17.141 29.312 1 97.88 247 ALA B CA 1
ATOM 4023 C C . ALA B 1 247 ? -0.118 16.703 30.281 1 97.88 247 ALA B C 1
ATOM 4025 O O . ALA B 1 247 ? 0.89 17.406 30.422 1 97.88 247 ALA B O 1
ATOM 4026 N N . ALA B 1 248 ? -0.351 15.594 30.891 1 97.56 248 ALA B N 1
ATOM 4027 C CA . ALA B 1 248 ? 0.632 15.078 31.844 1 97.56 248 ALA B CA 1
ATOM 4028 C C . ALA B 1 248 ? 1.965 14.797 31.156 1 97.56 248 ALA B C 1
ATOM 4030 O O . ALA B 1 248 ? 3.029 15.07 31.719 1 97.56 248 ALA B O 1
ATOM 4031 N N . ALA B 1 249 ? 1.884 14.227 29.969 1 97.5 249 ALA B N 1
ATOM 4032 C CA . ALA B 1 249 ? 3.096 13.938 29.219 1 97.5 249 ALA B CA 1
ATOM 4033 C C . ALA B 1 249 ? 3.852 15.219 28.875 1 97.5 249 ALA B C 1
ATOM 4035 O O . ALA B 1 249 ? 5.082 15.266 28.953 1 97.5 249 ALA B O 1
ATOM 4036 N N . LEU B 1 250 ? 3.166 16.25 28.484 1 98.44 250 LEU B N 1
ATOM 4037 C CA . LEU B 1 250 ? 3.781 17.531 28.141 1 98.44 250 LEU B CA 1
ATOM 4038 C C . LEU B 1 250 ? 4.363 18.188 29.391 1 98.44 250 LEU B C 1
ATOM 4040 O O . LEU B 1 250 ? 5.48 18.719 29.344 1 98.44 250 LEU B O 1
ATOM 4044 N N . GLU B 1 251 ? 3.65 18.125 30.516 1 98.19 251 GLU B N 1
ATOM 4045 C CA . GLU B 1 251 ? 4.094 18.734 31.766 1 98.19 251 GLU B CA 1
ATOM 4046 C C . GLU B 1 251 ? 5.395 18.109 32.25 1 98.19 251 GLU B C 1
ATOM 4048 O O . GLU B 1 251 ? 6.273 18.797 32.781 1 98.19 251 GLU B O 1
ATOM 4053 N N . ARG B 1 252 ? 5.465 16.875 32.031 1 97.38 252 ARG B N 1
ATOM 4054 C CA . ARG B 1 252 ? 6.652 16.141 32.469 1 97.38 252 ARG B CA 1
ATOM 4055 C C . ARG B 1 252 ? 7.902 16.672 31.781 1 97.38 252 ARG B C 1
ATOM 4057 O O . ARG B 1 252 ? 9.008 16.562 32.312 1 97.38 252 ARG B O 1
ATOM 4064 N N . HIS B 1 253 ? 7.672 17.266 30.688 1 96.81 253 HIS B N 1
ATOM 4065 C CA . HIS B 1 253 ? 8.82 17.75 29.938 1 96.81 253 HIS B CA 1
ATOM 4066 C C . HIS B 1 253 ? 8.883 19.281 29.953 1 96.81 253 HIS B C 1
ATOM 4068 O O . HIS B 1 253 ? 9.539 19.891 29.094 1 96.81 253 HIS B O 1
ATOM 4074 N N . GLY B 1 254 ? 8.102 19.891 30.797 1 97.56 254 GLY B N 1
ATOM 4075 C CA . GLY B 1 254 ? 8.25 21.312 31.109 1 97.56 254 GLY B CA 1
ATOM 4076 C C . GLY B 1 254 ? 7.422 22.203 30.203 1 97.56 254 GLY B C 1
ATOM 4077 O O . GLY B 1 254 ? 7.574 23.438 30.219 1 97.56 254 GLY B O 1
ATOM 4078 N N . PHE B 1 255 ? 6.605 21.625 29.391 1 98.62 255 PHE B N 1
ATOM 4079 C CA . PHE B 1 255 ? 5.785 22.453 28.516 1 98.62 255 PHE B CA 1
ATOM 4080 C C . PHE B 1 255 ? 4.859 23.344 29.344 1 98.62 255 PHE B C 1
ATOM 4082 O O . PHE B 1 255 ? 4.434 22.969 30.438 1 98.62 255 PHE B O 1
ATOM 4089 N N . GLN B 1 256 ? 4.562 24.5 28.75 1 98.06 256 GLN B N 1
ATOM 4090 C CA . GLN B 1 256 ? 3.719 25.5 29.406 1 98.06 256 GLN B CA 1
ATOM 4091 C C . GLN B 1 256 ? 2.5 25.844 28.547 1 98.06 256 GLN B C 1
ATOM 4093 O O . GLN B 1 256 ? 2.379 25.359 27.422 1 98.06 256 GLN B O 1
ATOM 4098 N N . ALA B 1 257 ? 1.492 26.578 29.203 1 97.75 257 ALA B N 1
ATOM 4099 C CA . ALA B 1 257 ? 0.286 27.047 28.516 1 97.75 257 ALA B CA 1
ATOM 4100 C C . ALA B 1 257 ? -0.448 25.891 27.844 1 97.75 257 ALA B C 1
ATOM 4102 O O . ALA B 1 257 ? -0.872 26 26.703 1 97.75 257 ALA B O 1
ATOM 4103 N N . ILE B 1 258 ? -0.459 24.812 28.547 1 98.44 258 ILE B N 1
ATOM 4104 C CA . ILE B 1 258 ? -1.076 23.609 28.016 1 98.44 258 ILE B CA 1
ATOM 4105 C C . ILE B 1 258 ? -2.594 23.781 27.984 1 98.44 258 ILE B C 1
ATOM 4107 O O . ILE B 1 258 ? -3.197 24.172 28.984 1 98.44 258 ILE B O 1
ATOM 4111 N N . HIS B 1 259 ? -3.234 23.578 26.891 1 97.06 259 HIS B N 1
ATOM 4112 C CA . HIS B 1 259 ? -4.688 23.625 26.797 1 97.06 259 HIS B CA 1
ATOM 4113 C C . HIS B 1 259 ? -5.207 22.625 25.781 1 97.06 259 HIS B C 1
ATOM 4115 O O . HIS B 1 259 ? -4.48 22.219 24.859 1 97.06 259 HIS B O 1
ATOM 4121 N N . HIS B 1 260 ? -6.422 22.219 25.984 1 96.62 260 HIS B N 1
ATOM 4122 C CA . HIS B 1 260 ? -7.094 21.234 25.141 1 96.62 260 HIS B CA 1
ATOM 4123 C C . HIS B 1 260 ? -8.062 21.906 24.172 1 96.62 260 HIS B C 1
ATOM 4125 O O . HIS B 1 260 ? -8.758 22.844 24.531 1 96.62 260 HIS B O 1
ATOM 4131 N N . CYS B 1 261 ? -7.977 21.438 22.922 1 94.75 261 CYS B N 1
ATOM 4132 C CA . CYS B 1 261 ? -8.852 21.969 21.891 1 94.75 261 CYS B CA 1
ATOM 4133 C C . CYS B 1 261 ? -9.773 20.891 21.344 1 94.75 261 CYS B C 1
ATOM 4135 O O . CYS B 1 261 ? -9.367 19.734 21.188 1 94.75 261 CYS B O 1
ATOM 4137 N N . ARG B 1 262 ? -10.961 21.25 21.156 1 91.06 262 ARG B N 1
ATOM 4138 C CA . ARG B 1 262 ? -11.969 20.422 20.484 1 91.06 262 ARG B CA 1
ATOM 4139 C C . ARG B 1 262 ? -12.594 21.156 19.312 1 91.06 262 ARG B C 1
ATOM 4141 O O . ARG B 1 262 ? -12.898 22.359 19.406 1 91.06 262 ARG B O 1
ATOM 4148 N N . ASP B 1 263 ? -12.625 20.531 18.188 1 85.75 263 ASP B N 1
ATOM 4149 C CA . ASP B 1 263 ? -13.211 21.172 17.016 1 85.75 263 ASP B CA 1
ATOM 4150 C C . ASP B 1 263 ? -14.484 20.438 16.578 1 85.75 263 ASP B C 1
ATOM 4152 O O . ASP B 1 263 ? -14.445 19.25 16.25 1 85.75 263 ASP B O 1
ATOM 4156 N N . ASP B 1 264 ? -15.516 21.188 16.453 1 79.88 264 ASP B N 1
ATOM 4157 C CA . ASP B 1 264 ? -16.797 20.609 16.078 1 79.88 264 ASP B CA 1
ATOM 4158 C C . ASP B 1 264 ? -17.078 20.797 14.586 1 79.88 264 ASP B C 1
ATOM 4160 O O . ASP B 1 264 ? -17.953 20.141 14.031 1 79.88 264 ASP B O 1
ATOM 4164 N N . ASP B 1 265 ? -16.328 21.672 13.984 1 81.25 265 ASP B N 1
ATOM 4165 C CA . ASP B 1 265 ? -16.562 21.953 12.57 1 81.25 265 ASP B CA 1
ATOM 4166 C C . ASP B 1 265 ? -16.141 20.766 11.695 1 81.25 265 ASP B C 1
ATOM 4168 O O . ASP B 1 265 ? -16.75 20.5 10.664 1 81.25 265 ASP B O 1
ATOM 4172 N N . PHE B 1 266 ? -15.148 20.109 12.141 1 80 266 PHE B N 1
ATOM 4173 C CA . PHE B 1 266 ? -14.633 19.016 11.328 1 80 266 PHE B CA 1
ATOM 4174 C C . PHE B 1 266 ? -15.102 17.672 11.883 1 80 266 PHE B C 1
ATOM 4176 O O . PHE B 1 266 ? -14.68 16.609 11.406 1 80 266 PHE B O 1
ATOM 4183 N N . SER B 1 267 ? -15.969 17.797 12.828 1 74.75 267 SER B N 1
ATOM 4184 C CA . SER B 1 267 ? -16.484 16.578 13.445 1 74.75 267 SER B CA 1
ATOM 4185 C C . SER B 1 267 ? -17.422 15.828 12.508 1 74.75 267 SER B C 1
ATOM 4187 O O . SER B 1 267 ? -18.031 16.438 11.625 1 74.75 267 SER B O 1
ATOM 4189 N N . ASP B 1 268 ? -17.328 14.5 12.625 1 71.56 268 ASP B N 1
ATOM 4190 C CA . ASP B 1 268 ? -18.281 13.641 11.914 1 71.56 268 ASP B CA 1
ATOM 4191 C C . ASP B 1 268 ? -18.672 12.445 12.766 1 71.56 268 ASP B C 1
ATOM 4193 O O . ASP B 1 268 ? -18.562 12.484 13.992 1 71.56 268 ASP B O 1
ATOM 4197 N N . ALA B 1 269 ? -19.328 11.531 12.188 1 66.38 269 ALA B N 1
ATOM 4198 C CA . ALA B 1 269 ? -19.891 10.398 12.914 1 66.38 269 ALA B CA 1
ATOM 4199 C C . ALA B 1 269 ? -18.797 9.602 13.617 1 66.38 269 ALA B C 1
ATOM 4201 O O . ALA B 1 269 ? -19.078 8.836 14.547 1 66.38 269 ALA B O 1
ATOM 4202 N N . THR B 1 270 ? -17.609 9.891 13.141 1 68.19 270 THR B N 1
ATOM 4203 C CA . THR B 1 270 ? -16.516 9.148 13.758 1 68.19 270 THR B CA 1
ATOM 4204 C C . THR B 1 270 ? -15.992 9.875 14.992 1 68.19 270 THR B C 1
ATOM 4206 O O . THR B 1 270 ? -15.211 9.32 15.766 1 68.19 270 THR B O 1
ATOM 4209 N N . GLY B 1 271 ? -16.438 11.016 15.219 1 75.5 271 GLY B N 1
ATOM 4210 C CA . GLY B 1 271 ? -16.062 11.734 16.422 1 75.5 271 GLY B CA 1
ATOM 4211 C C . GLY B 1 271 ? -15.477 13.102 16.156 1 75.5 271 GLY B C 1
ATOM 4212 O O . GLY B 1 271 ? -15.391 13.523 14.992 1 75.5 271 GLY B O 1
ATOM 4213 N N . ALA B 1 272 ? -15.211 13.75 17.25 1 79.56 272 ALA B N 1
ATOM 4214 C CA . ALA B 1 272 ? -14.594 15.07 17.172 1 79.56 272 ALA B CA 1
ATOM 4215 C C . ALA B 1 272 ? -13.07 14.961 17.094 1 79.56 272 ALA B C 1
ATOM 4217 O O . ALA B 1 272 ? -12.508 13.891 17.328 1 79.56 272 ALA B O 1
ATOM 4218 N N . SER B 1 273 ? -12.508 15.953 16.484 1 81.19 273 SER B N 1
ATOM 4219 C CA . SER B 1 273 ? -11.062 16.047 16.594 1 81.19 273 SER B CA 1
ATOM 4220 C C . SER B 1 273 ? -10.648 16.766 17.875 1 81.19 273 SER B C 1
ATOM 4222 O O . SER B 1 273 ? -11.141 17.875 18.172 1 81.19 273 SER B O 1
ATOM 4224 N N . VAL B 1 274 ? -9.898 16.141 18.672 1 93.38 274 VAL B N 1
ATOM 4225 C CA . VAL B 1 274 ? -9.367 16.75 19.875 1 93.38 274 VAL B CA 1
ATOM 4226 C C . VAL B 1 274 ? -7.84 16.703 19.859 1 93.38 274 VAL B C 1
ATOM 4228 O O . VAL B 1 274 ? -7.246 15.734 19.375 1 93.38 274 VAL B O 1
ATOM 4231 N N . PHE B 1 275 ? -7.277 17.797 20.188 1 97.06 275 PHE B N 1
ATOM 4232 C CA . PHE B 1 275 ? -5.824 17.859 20.297 1 97.06 275 PHE B CA 1
ATOM 4233 C C . PHE B 1 275 ? -5.406 18.766 21.453 1 97.06 275 PHE B C 1
ATOM 4235 O O . PHE B 1 275 ? -6.203 19.562 21.938 1 97.06 275 PHE B O 1
ATOM 4242 N N . THR B 1 276 ? -4.254 18.562 21.969 1 98.25 276 THR B N 1
ATOM 4243 C CA . THR B 1 276 ? -3.676 19.344 23.062 1 98.25 276 THR B CA 1
ATOM 4244 C C . THR B 1 276 ? -2.471 20.141 22.578 1 98.25 276 THR B C 1
ATOM 4246 O O . THR B 1 276 ? -1.657 19.641 21.797 1 98.25 276 THR B O 1
ATOM 4249 N N . VAL B 1 277 ? -2.396 21.391 23 1 98.5 277 VAL B N 1
ATOM 4250 C CA . VAL B 1 277 ? -1.332 22.297 22.609 1 98.5 277 VAL B CA 1
ATOM 4251 C C . VAL B 1 277 ? -0.455 22.625 23.812 1 98.5 277 VAL B C 1
ATOM 4253 O O . VAL B 1 277 ? -0.947 22.703 24.938 1 98.5 277 VAL B O 1
ATOM 4256 N N . GLY B 1 278 ? 0.823 22.641 23.594 1 98.62 278 GLY B N 1
ATOM 4257 C CA . GLY B 1 278 ? 1.771 23.094 24.594 1 98.62 278 GLY B CA 1
ATOM 4258 C C . GLY B 1 278 ? 2.893 23.938 24.031 1 98.62 278 GLY B C 1
ATOM 4259 O O . GLY B 1 278 ? 3.221 23.828 22.844 1 98.62 278 GLY B O 1
ATOM 4260 N N . ARG B 1 279 ? 3.453 24.781 24.875 1 98.38 279 ARG B N 1
ATOM 4261 C CA . ARG B 1 279 ? 4.574 25.641 24.484 1 98.38 279 ARG B CA 1
ATOM 4262 C C . ARG B 1 279 ? 5.859 25.203 25.188 1 98.38 279 ARG B C 1
ATOM 4264 O O . ARG B 1 279 ? 5.859 24.953 26.391 1 98.38 279 ARG B O 1
ATOM 4271 N N . ALA B 1 280 ? 6.875 25.078 24.406 1 97.81 280 ALA B N 1
ATOM 4272 C CA . ALA B 1 280 ? 8.156 24.656 24.969 1 97.81 280 ALA B CA 1
ATOM 4273 C C . ALA B 1 280 ? 8.727 25.719 25.906 1 97.81 280 ALA B C 1
ATOM 4275 O O . ALA B 1 280 ? 8.578 26.922 25.656 1 97.81 280 ALA B O 1
ATOM 4276 N N . PRO B 1 281 ? 9.414 25.281 26.922 1 93.5 281 PRO B N 1
ATOM 4277 C CA . PRO B 1 281 ? 9.961 26.234 27.891 1 93.5 281 PRO B CA 1
ATOM 4278 C C . PRO B 1 281 ? 11.133 27.031 27.328 1 93.5 281 PRO B C 1
ATOM 4280 O O . PRO B 1 281 ? 11.82 26.578 26.406 1 93.5 281 PRO B O 1
#

Organism: NCBI:txid1005395

Radius of gyration: 25.2 Å; Cα contacts (8 Å, |Δi|>4): 1115; chains: 2; bounding box: 56×72×65 Å

InterPro domains:
  IPR002052 DNA methylase, N-6 adenine-specific, conserved site [PS00092] (181-187)
  IPR029063 S-adenosyl-L-methionine-dependent methyltransferase superfamily [G3DSA:3.40.50.150] (76-273)
  IPR029063 S-adenosyl-L-methionine-dependent methyltransferase superfamily [SSF53335] (29-265)
  IPR050320 Protein N5-glutamine methyltransferase [PTHR18895] (33-256)

Solvent-accessible surface area (backbone atoms only — not comparable to full-atom values): 29232 Å² total; per-residue (Å²): 114,69,69,58,53,51,52,52,53,50,53,52,49,43,54,50,28,58,71,48,74,55,92,52,34,67,61,51,49,50,55,54,45,44,76,67,40,54,58,68,31,61,90,42,73,67,53,51,49,52,46,51,49,52,49,52,41,43,42,70,34,42,42,65,33,46,74,71,36,34,44,73,52,92,92,38,79,35,52,47,37,59,54,33,70,74,78,60,64,27,60,48,50,59,48,50,49,44,66,74,74,45,89,61,33,64,87,35,34,35,37,20,40,54,26,49,44,29,60,65,42,51,48,41,27,74,74,38,49,24,29,26,40,31,24,30,64,51,68,44,22,46,51,36,20,52,51,35,33,56,73,65,69,34,63,90,45,43,47,80,42,82,40,52,63,83,44,57,74,78,46,60,91,46,50,48,64,25,45,35,30,39,30,58,45,26,39,39,32,71,87,65,86,57,62,58,39,64,61,70,49,32,47,60,74,60,44,36,23,54,75,78,8,40,47,44,54,46,26,48,38,55,40,41,59,47,25,32,18,72,66,11,38,38,38,39,43,46,53,88,86,38,59,67,60,52,50,51,41,34,47,75,64,51,36,35,86,66,48,78,46,76,38,73,85,47,35,51,97,89,40,67,27,27,34,38,36,32,26,38,93,115,68,70,58,52,50,51,51,53,49,52,52,49,44,54,50,28,57,72,47,75,55,93,51,32,68,62,50,50,50,52,54,46,44,76,68,39,54,59,68,30,61,91,40,72,67,53,52,50,52,46,51,49,52,50,53,41,44,42,71,34,42,44,64,34,45,73,71,36,33,44,72,53,91,91,37,80,34,51,46,38,60,54,34,73,75,80,57,65,27,59,50,51,60,47,51,48,45,65,75,75,44,90,61,33,63,86,33,34,35,37,20,40,52,25,49,45,29,61,63,41,51,48,40,27,73,74,36,50,23,30,24,40,31,25,30,64,50,66,46,21,46,50,35,20,52,51,36,34,55,74,66,69,34,63,89,44,43,46,80,40,83,40,53,61,83,43,56,75,78,46,60,91,46,47,47,64,24,43,35,34,37,31,57,45,29,39,41,33,71,88,65,84,57,62,58,39,64,62,69,50,32,48,60,75,60,42,37,24,54,76,79,8,39,47,45,54,44,25,49,38,54,40,39,61,47,24,31,19,73,65,11,40,36,40,38,45,46,54,88,85,39,60,66,59,52,50,52,42,34,47,75,64,51,35,37,85,65,48,80,47,76,37,72,86,48,37,53,96,88,40,65,30,27,34,38,37,31,26,37,92

Foldseek 3Di:
DQVVVVVVVLVVLLVLLVVLPDQCSPVLSVLLCCLQQNPNDHDDPVSSVLSVVLSVVVSVVADSCQSSQWDDELNDIAGDHLAFDHDANQLCVVLVCCLVPHQAACDAEEEEEQCQLNRSQVSNCVSHVHQYEYEDQDPRSVVSNVVRCVVVVNPVRYYYDNDDLLDLVSQQVQFQPHQEYEYEAQQAAPPDDDDCNQCPRYDPRRHYDPPNRCSVLLSSLVNCQGRHHAFHKYKYKYDPVCLVVSVVSNVVSPWPPKDKDWDPVSADPRGIIIIIMTTHD/DQVVVVVVVLVVLLVLLVVLPDQCSPVLSVLLCCLQQNPNDHDDPVSSVLSVVLSVVVSVVADSCQSSQWDDELNDIAGDHLAFDHDANQLCVVLVCCLVPHQAACDAEEEEEQCQLNRSQVSNCVRHVHQYEYEDQDPRSVVSNVVRCVVVVNPVRYYYDNDDLLDLVSQQVQFQPHQEYEYEAQQAAPPDDDDCNQCPRYDPRRHYDYPNRCSVLLSSLVNCQGRHHAFHKYKYKYDPVCLVVSVVSNVVSPWPPKDKDWDPVSADPRGIIIIIMTTHD

Secondary structure (DSSP, 8-state):
-HHHHHHHHHHHHHHHHHHTT-S-HHHHHHHHHHHHHTTT----HHHHHHHHHHHHHHHTT--HHHHHTEEEETTEEEE--TTSPPPPGGGHHHHHHHHHH----TT-EEEEET-TTTHHHHHHHHHH--EEEEEE--HHHHHHHHHHHHHTT-TTTEEEEE--TT-GGGGGGGTT-EEEEEE----BPTT----HHHHTSS-GGGTB-TGGGTHHHHHHHHHHHHHEEEEEEEEEEE-TT-HHHHHHHHHHTT-EEEEEEEEEEEEETTEEEEEEEEE--/-HHHHHHHHHHHHHHHHHHTT-S-HHHHHHHHHHHHHTTT----HHHHHHHHHHHHHHHTT--HHHHHTEEEETTEEEE--TTSPPPPGGGHHHHHHHHHH----TT-EEEEET-TTTHHHHHHHHHH--EEEEEE--HHHHHHHHHHHHHTT-TTTEEEEE--TT-GGGGGGGTT-EEEEEE----BPTT----HHHHTSS-GGGTB-TGGGTHHHHHHHHHHHHHEEEEEEEEEEE-TT-HHHHHHHHHHTT-EEEEEEEEEEEEETTEEEEEEEEE--

Nearest PDB structures (foldseek):
  1sg9-assembly2_B  TM=8.436E-01  e=1.363E-16  Thermotoga maritima
  1vq1-assembly1_A  TM=7.949E-01  e=1.211E-15  Thermotoga maritima MSB8
  1nv8-assembly2_B  TM=8.046E-01  e=2.151E-15  Thermotoga maritima
  1vq1-assembly2_B  TM=7.933E-01  e=7.617E-15  Thermotoga maritima MSB8
  1nv9-assembly1_A  TM=8.199E-01  e=3.205E-14  Thermotoga maritima

pLDDT: mean 92.47, std 8.81, range [30.62, 98.88]